Protein AF-A0A3D2Z3C2-F1 (afdb_monomer)

Solvent-accessible surface area (backbone atoms only — not comparable to full-atom values): 22675 Å² total; per-residue (Å²): 108,72,66,63,40,44,77,72,67,53,41,70,46,77,41,85,35,52,46,62,21,50,62,51,55,35,64,88,50,78,44,42,78,86,56,81,74,51,38,55,74,51,64,68,45,33,51,34,51,53,48,50,56,51,50,48,28,41,14,58,76,40,73,22,12,34,39,36,40,20,37,31,51,76,40,51,58,82,73,38,50,75,37,82,70,61,84,39,35,17,39,52,68,34,52,56,49,36,54,60,43,54,68,71,54,79,31,25,86,47,88,52,32,76,66,9,37,44,74,43,69,43,44,30,63,47,101,79,46,43,66,49,58,75,46,88,87,55,80,46,75,64,86,59,43,48,60,70,14,50,68,58,32,79,88,64,77,70,74,71,49,64,68,56,73,59,64,47,78,91,69,87,81,82,76,97,63,71,51,30,33,31,30,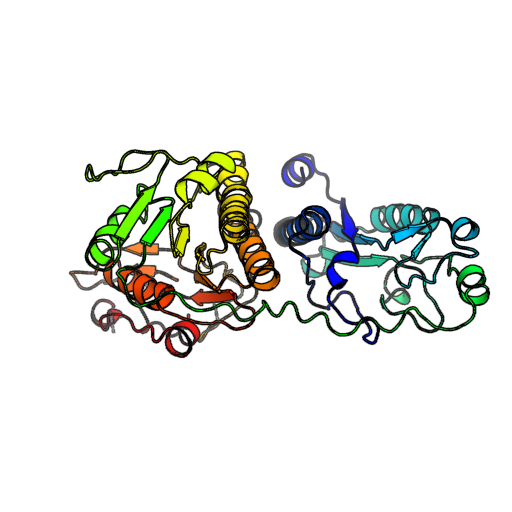37,23,35,43,43,98,56,21,72,61,36,45,80,68,38,62,89,70,30,48,65,47,36,22,16,82,51,75,30,88,85,71,53,84,54,46,83,36,51,46,68,39,50,68,47,40,36,60,68,48,58,92,39,53,31,37,38,47,59,59,76,41,69,91,44,67,69,58,12,44,42,38,25,29,45,14,42,47,28,52,51,49,32,27,59,76,70,66,33,44,33,39,42,38,62,34,62,62,34,82,52,76,90,52,70,87,54,58,64,43,63,81,73,80,84,48,46,44,72,49,52,42,40,36,22,39,52,48,20,51,52,50,48,43,30,39,8,28,62,64,42,22,31,27,48,28,41,22,34,68,42,79,42,76,75,81,89,61,76,46,67,100,66,78,84,68,76,39,29,22,30,39,71,38,51,27,50,45,50,53,36,58,69,66,57,86,76,48,69,68,16,36,48,80,27,49,40,55,36,61,62,79,72,55,32,65,34,44,61,66,28,33,74,73,54,65,48,67,52,86,56,85,52,41,82,36,57,57,80,86,126

Radius of gyration: 24.1 Å; Cα contacts (8 Å, |Δi|>4): 802; chains: 1; bounding box: 60×42×78 Å

Sequence (414 aa):
MLKAAIDSGVRRFIYGSTLDLFRPYPDDVYISEIWRPLPTADIEPMARYLGELTCREFARDFLVSITALRLGTLALEEEAVGQPADLMWLDRRDAVRAFCQALSRDAADSPNWARRWRLVHLCASPPNPRYISDRRARAIDTEHNFAAAWAAADGVPAAVRPWQHLVPAPVPTKSKGNRRVLFLGASGLIGPFLTPGLEGQYDLTMADVKPHPNGLPVEQVDVTDYECVLKAAQGHDAIMNYTVVRGDADLSFHVNVRGAWNVMRAAAALGIRKVLHSGPECVRGHYDHAFDIDNPPDAPGSGYYGTTKMLSREICRIYARTYGIVTPCFLFNGLEAAPTQAQTQTDFKPFTIVWEDLQHACRLALEIEALADNYEEFNLHSHVGQGKFSIERAQRILGYEPTQDWSRFYRRPT

pLDDT: mean 88.84, std 12.33, range [42.56, 98.88]

Mean predicted aligned error: 6.51 Å

Nearest PDB structures (foldseek):
  6mfh-assembly1_A  TM=8.079E-01  e=4.999E-14  Chromohalobacter israelensis
  7yst-assembly1_B  TM=6.969E-01  e=8.062E-12  Mycobacterium tuberculosis
  7ys8-assembly1_B  TM=7.442E-01  e=9.379E-11  Mycobacterium tuberculosis H37Rv
  3a4v-assembly1_A  TM=6.722E-01  e=2.915E-11  Thermoplasma volcanium
  2fmu-assembly1_A  TM=7.191E-01  e=7.077E-09  Mus musculus

Secondary structure (DSSP, 8-state):
-HHHHHHTT--EEEEEEEGGGGTTS-TTS-B-TTSPP---SSHHHHHHHHHHHHHHHHHHHSS-EEEEEEE-EEE-TTTSTTSPP-TTEEEHHHHHHHHHHHHH---TT-SSHHHHEEEEEE----SS-SB---GGGTT-------HHHHHHS-S--S--PPP----PPP-PPPPSSPPEEEEETTTSSSHHHHGGGTTTTSEEEEEESS--TT----EE--TT-HHHHHHHHTT-SEEEE-----S-HHHHIIIIIIIHHHHHHHHHHHT--BEEEEE-----GGGTT--SBSSPPP---SSHHHHHHHHHHHHHHHHHHHHT-BEEEEE-SEEEPPP-S-B-S-PPPTTEEEHHHHHHHHHHHHH----GGGEEEEE--S--TT-SB--HHHHHHH----SS-GGGGB----

Foldseek 3Di:
DLVVCVVVVAAAEEQEAAPLQCVLPWLPAAAEPPDDGQHALDCRNLVRVLVLVLVLQCLVPALHAYEYEHAFDEDALVRLAPPQDDLRYAYPVLVVQQVVQSRPDHPSPPPPSVSRYYYAYGHADDPDRSYDYPCVVRSRDGDDHSPNSQVNNPDDRPPTGHNPQLPAPDDDDDDDDQFEEEEECLQHPQNVLQCVLRVVRHNYAAEYCDQRPVRDDYHNADLLDLVRLLVSCPPGQEYEDPWADQPDQPVRLSTLQSSLLSNLVSCLVRVRQEYEAEAAQQDDCVLVVAFAAEDDPHNQHSHRRSSSNVNSLSSVLNSCLNRVRQYEYEYADAEAAQDPAADEPDDDDQRYAYSNLVSVLVVLRVPQDADVSSYDYARDHQAPVVRHYDRVVCCVRSVRHRPDHSCVSYDYDD

Structure (mmCIF, N/CA/C/O backbone):
data_AF-A0A3D2Z3C2-F1
#
_entry.id   AF-A0A3D2Z3C2-F1
#
loop_
_atom_site.group_PDB
_atom_site.id
_atom_site.type_symbol
_atom_site.label_atom_id
_atom_site.label_alt_id
_atom_site.label_comp_id
_atom_site.label_asym_id
_atom_site.label_entity_id
_atom_site.label_seq_id
_atom_site.pdbx_PDB_ins_code
_atom_site.Cartn_x
_atom_site.Cartn_y
_atom_site.Cartn_z
_atom_site.occupancy
_atom_site.B_iso_or_equiv
_atom_site.auth_seq_id
_atom_site.auth_comp_id
_atom_site.auth_asym_id
_atom_site.auth_atom_id
_atom_site.pdbx_PDB_model_num
ATOM 1 N N . MET A 1 1 ? 14.020 -14.100 0.637 1.00 88.31 1 MET A N 1
ATOM 2 C CA . MET A 1 1 ? 15.177 -14.105 -0.293 1.00 88.31 1 MET A CA 1
ATOM 3 C C . MET A 1 1 ? 16.246 -13.078 0.085 1.00 88.31 1 MET A C 1
ATOM 5 O O . MET A 1 1 ? 17.295 -13.513 0.533 1.00 88.31 1 MET A O 1
ATOM 9 N N . LEU A 1 2 ? 16.010 -11.758 -0.049 1.00 93.06 2 LEU A N 1
ATOM 10 C CA . LEU A 1 2 ? 17.034 -10.723 0.221 1.00 93.06 2 LEU A CA 1
ATOM 11 C C . LEU A 1 2 ? 17.698 -10.882 1.593 1.00 93.06 2 LEU A C 1
ATOM 13 O O . LEU A 1 2 ? 18.916 -10.956 1.665 1.00 93.06 2 LEU A O 1
ATOM 17 N N . LYS A 1 3 ? 16.902 -11.023 2.660 1.00 92.50 3 LYS A N 1
ATOM 18 C CA . LYS A 1 3 ? 17.423 -11.224 4.019 1.00 92.50 3 LYS A CA 1
ATOM 19 C C . LYS A 1 3 ? 18.383 -12.415 4.118 1.00 92.50 3 LYS A C 1
ATOM 21 O O . LYS A 1 3 ? 19.514 -12.236 4.541 1.00 92.50 3 LYS A O 1
ATOM 26 N N . ALA A 1 4 ? 17.965 -13.590 3.646 1.00 94.50 4 ALA A N 1
ATOM 27 C CA . ALA A 1 4 ? 18.794 -14.797 3.663 1.00 94.50 4 ALA A CA 1
ATOM 28 C C . ALA A 1 4 ? 20.101 -14.631 2.867 1.00 94.50 4 ALA A C 1
ATOM 30 O O . ALA A 1 4 ? 21.159 -15.080 3.301 1.00 94.50 4 ALA A O 1
ATOM 31 N N . ALA A 1 5 ? 20.043 -13.958 1.716 1.00 94.88 5 ALA A N 1
ATOM 32 C CA . ALA A 1 5 ? 21.223 -13.689 0.907 1.00 94.88 5 ALA A CA 1
ATOM 33 C C . ALA A 1 5 ? 22.199 -12.738 1.623 1.00 94.88 5 ALA A C 1
ATOM 35 O O . ALA A 1 5 ? 23.397 -13.000 1.642 1.00 94.88 5 ALA A O 1
ATOM 36 N N . ILE A 1 6 ? 21.688 -11.686 2.266 1.00 95.50 6 ILE A N 1
ATOM 37 C CA . ILE A 1 6 ? 22.488 -10.745 3.064 1.00 95.50 6 ILE A CA 1
ATOM 38 C C . ILE A 1 6 ? 23.138 -11.445 4.253 1.00 95.50 6 ILE A C 1
ATOM 40 O O . ILE A 1 6 ? 24.328 -11.260 4.489 1.00 95.50 6 ILE A O 1
ATOM 44 N N . ASP A 1 7 ? 22.387 -12.294 4.953 1.00 95.50 7 ASP A N 1
ATOM 45 C CA . ASP A 1 7 ? 22.902 -13.087 6.075 1.00 95.50 7 ASP A CA 1
ATOM 46 C C . ASP A 1 7 ? 23.994 -14.067 5.628 1.00 95.50 7 ASP A C 1
ATOM 48 O O . ASP A 1 7 ? 24.905 -14.380 6.389 1.00 95.50 7 ASP A O 1
ATOM 52 N N . SER A 1 8 ? 23.945 -14.493 4.364 1.00 97.38 8 SER A N 1
ATOM 53 C CA . SER A 1 8 ? 24.977 -15.314 3.721 1.00 97.38 8 SER A CA 1
ATOM 54 C C . SER A 1 8 ? 26.139 -14.491 3.138 1.00 97.38 8 SER A C 1
ATOM 56 O O . SER A 1 8 ? 27.003 -15.044 2.462 1.00 97.38 8 SER A O 1
ATOM 58 N N . GLY A 1 9 ? 26.163 -13.170 3.344 1.00 96.12 9 GLY A N 1
ATOM 59 C CA . GLY A 1 9 ? 27.217 -12.276 2.856 1.00 96.12 9 GLY A CA 1
ATOM 60 C C . GLY A 1 9 ? 27.067 -11.817 1.401 1.00 96.12 9 GLY A C 1
ATOM 61 O O . GLY A 1 9 ? 27.985 -11.202 0.857 1.00 96.12 9 GLY A O 1
ATOM 62 N N . VAL A 1 10 ? 25.931 -12.070 0.743 1.00 96.19 10 VAL A N 1
ATOM 63 C CA . VAL A 1 10 ? 25.665 -11.547 -0.605 1.00 96.19 10 VAL A CA 1
ATOM 64 C C . VAL A 1 10 ? 25.397 -10.047 -0.525 1.00 96.19 10 VAL A C 1
ATOM 66 O O . VAL A 1 10 ? 24.473 -9.593 0.149 1.00 96.19 10 VAL A O 1
ATOM 69 N N . ARG A 1 11 ? 26.196 -9.268 -1.259 1.00 94.62 11 ARG A N 1
ATOM 70 C CA . ARG A 1 11 ? 26.140 -7.797 -1.237 1.00 94.62 11 ARG A CA 1
ATOM 71 C C . ARG A 1 11 ? 25.594 -7.159 -2.507 1.00 94.62 11 ARG A C 1
ATOM 73 O O . ARG A 1 11 ? 25.357 -5.957 -2.516 1.00 94.62 11 ARG A O 1
ATOM 80 N N . ARG A 1 12 ? 25.420 -7.925 -3.585 1.00 94.94 12 ARG A N 1
ATOM 81 C CA . ARG A 1 12 ? 25.036 -7.412 -4.907 1.00 94.94 12 ARG A CA 1
ATOM 82 C C . ARG A 1 12 ? 23.788 -8.123 -5.398 1.00 94.94 12 ARG A C 1
ATOM 84 O O . ARG A 1 12 ? 23.764 -9.347 -5.478 1.00 94.94 12 ARG A O 1
ATOM 91 N N . PHE A 1 13 ? 22.770 -7.341 -5.732 1.00 96.19 13 PHE A N 1
ATOM 92 C CA . PHE A 1 13 ? 21.463 -7.833 -6.137 1.00 96.19 13 PHE A CA 1
ATOM 93 C C . PHE A 1 13 ? 21.009 -7.166 -7.426 1.00 96.19 13 PHE A C 1
ATOM 95 O O . PHE A 1 13 ? 21.174 -5.959 -7.622 1.00 96.19 13 PHE A O 1
ATOM 102 N N . ILE A 1 14 ? 20.361 -7.960 -8.271 1.00 96.00 14 ILE A N 1
ATOM 103 C CA . ILE A 1 14 ? 19.612 -7.465 -9.418 1.00 96.00 14 ILE A CA 1
ATOM 104 C C . ILE A 1 14 ? 18.160 -7.861 -9.218 1.00 96.00 14 ILE A C 1
ATOM 106 O O . ILE A 1 14 ? 17.862 -9.010 -8.895 1.00 96.00 14 ILE A O 1
ATOM 110 N N . TYR A 1 15 ? 17.267 -6.899 -9.404 1.00 97.31 15 TYR A N 1
ATOM 111 C CA . TYR A 1 15 ? 15.833 -7.113 -9.335 1.00 97.31 15 TYR A CA 1
ATOM 112 C C . TYR A 1 15 ? 15.218 -6.893 -10.717 1.00 97.31 15 TYR A C 1
ATOM 114 O O . TYR A 1 15 ? 15.338 -5.814 -11.292 1.00 97.31 15 TYR A O 1
ATOM 122 N N . GLY A 1 16 ? 14.571 -7.921 -11.263 1.00 96.38 16 GLY A N 1
ATOM 123 C CA . GLY A 1 16 ? 13.825 -7.796 -12.512 1.00 96.38 16 GLY A CA 1
ATOM 124 C C . GLY A 1 16 ? 12.474 -7.133 -12.260 1.00 96.38 16 GLY A C 1
ATOM 125 O O . GLY A 1 16 ? 11.664 -7.656 -11.497 1.00 96.38 16 GLY A O 1
ATOM 126 N N . SER A 1 17 ? 12.218 -6.021 -12.933 1.00 96.75 17 SER A N 1
ATOM 127 C CA . SER A 1 17 ? 10.965 -5.268 -12.918 1.00 96.75 17 SER A CA 1
ATOM 128 C C . SER A 1 17 ? 10.466 -5.036 -14.353 1.00 96.75 17 SER A C 1
ATOM 130 O O . SER A 1 17 ? 11.026 -5.586 -15.300 1.00 96.75 17 SER A O 1
ATOM 132 N N . THR A 1 18 ? 9.419 -4.233 -14.532 1.00 96.00 18 THR A N 1
ATOM 133 C CA . THR A 1 18 ? 8.770 -3.984 -15.831 1.00 96.00 18 THR A CA 1
ATOM 134 C C . THR A 1 18 ? 8.531 -2.491 -16.079 1.00 96.00 18 THR A C 1
ATOM 136 O O . THR A 1 18 ? 8.387 -1.707 -15.137 1.00 96.00 18 THR A O 1
ATOM 139 N N . LEU A 1 19 ? 8.497 -2.084 -17.350 1.00 93.94 19 LEU A N 1
ATOM 140 C CA . LEU A 1 19 ? 8.037 -0.763 -17.788 1.00 93.94 19 LEU A CA 1
ATOM 141 C C . LEU A 1 19 ? 6.508 -0.662 -17.888 1.00 93.94 19 LEU A C 1
ATOM 143 O O . LEU A 1 19 ? 5.989 0.454 -17.926 1.00 93.94 19 LEU A O 1
ATOM 147 N N . ASP A 1 20 ? 5.776 -1.778 -17.777 1.00 93.06 20 ASP A N 1
ATOM 148 C CA . ASP A 1 20 ? 4.303 -1.787 -17.681 1.00 93.06 20 ASP A CA 1
ATOM 149 C C . ASP A 1 20 ? 3.770 -0.965 -16.504 1.00 93.06 20 ASP A C 1
ATOM 151 O O . ASP A 1 20 ? 2.631 -0.502 -16.518 1.00 93.06 20 ASP A O 1
ATOM 155 N N . LEU A 1 21 ? 4.616 -0.705 -15.504 1.00 94.50 21 LEU A N 1
ATOM 156 C CA . LEU A 1 21 ? 4.338 0.222 -14.409 1.00 94.50 21 LEU A CA 1
ATOM 157 C C . LEU A 1 21 ? 3.934 1.628 -14.877 1.00 94.50 21 LEU A C 1
ATOM 159 O O . LEU A 1 21 ? 3.362 2.390 -14.102 1.00 94.50 21 LEU A O 1
ATOM 163 N N . PHE A 1 22 ? 4.263 1.987 -16.115 1.00 92.62 22 PHE A N 1
ATOM 164 C CA . PHE A 1 22 ? 3.988 3.287 -16.715 1.00 92.62 22 PHE A CA 1
ATOM 165 C C . PHE A 1 22 ? 2.902 3.238 -17.789 1.00 92.62 22 PHE A C 1
ATOM 167 O O . PHE A 1 22 ? 2.609 4.260 -18.405 1.00 92.62 22 PHE A O 1
ATOM 174 N N . ARG A 1 23 ? 2.284 2.074 -18.009 1.00 87.50 23 ARG A N 1
ATOM 175 C CA . ARG A 1 23 ? 1.256 1.881 -19.035 1.00 87.50 23 ARG A CA 1
ATOM 176 C C . ARG A 1 23 ? 0.077 2.865 -18.943 1.00 87.50 23 ARG A C 1
ATOM 178 O O . ARG A 1 23 ? -0.398 3.247 -20.008 1.00 87.50 23 ARG A O 1
ATOM 185 N N . PRO A 1 24 ? -0.381 3.316 -17.753 1.00 87.50 24 PRO A N 1
ATOM 186 C CA . PRO A 1 24 ? -1.475 4.293 -17.677 1.00 87.50 24 PRO A CA 1
ATOM 187 C C . PRO A 1 24 ? -1.119 5.712 -18.135 1.00 87.50 24 PRO A C 1
ATOM 189 O O . PRO A 1 24 ? -2.023 6.497 -18.422 1.00 87.50 24 PRO A O 1
ATOM 192 N N . TYR A 1 25 ? 0.170 6.065 -18.189 1.00 88.25 25 TYR A N 1
ATOM 193 C CA . TYR A 1 25 ? 0.586 7.346 -18.755 1.00 88.25 25 TYR A CA 1
ATOM 194 C C . TYR A 1 25 ? 0.317 7.362 -20.265 1.00 88.25 25 TYR A C 1
ATOM 196 O O . TYR A 1 25 ? 0.453 6.318 -20.914 1.00 88.25 25 TYR A O 1
ATOM 204 N N . PRO A 1 26 ? -0.003 8.526 -20.847 1.00 84.25 26 PRO A N 1
ATOM 205 C CA . PRO A 1 26 ? -0.191 8.649 -22.288 1.00 84.25 26 PRO A CA 1
ATOM 206 C C . PRO A 1 26 ? 1.123 8.402 -23.043 1.00 84.25 26 PRO A C 1
ATOM 208 O O . PRO A 1 26 ? 2.216 8.467 -22.467 1.00 84.25 26 PRO A O 1
ATOM 211 N N . ASP A 1 27 ? 1.036 8.126 -24.342 1.00 79.56 27 ASP A N 1
ATOM 212 C CA . ASP A 1 27 ? 2.225 7.886 -25.173 1.00 79.56 27 ASP A CA 1
ATOM 213 C C . ASP A 1 27 ? 2.995 9.170 -25.549 1.00 79.56 27 ASP A C 1
ATOM 215 O O . ASP A 1 27 ? 4.130 9.078 -26.010 1.00 79.56 27 ASP A O 1
ATOM 219 N N . ASP A 1 28 ? 2.423 10.357 -25.319 1.00 80.69 28 ASP A N 1
ATOM 220 C CA . ASP A 1 28 ? 2.984 11.668 -25.691 1.00 80.69 28 ASP A CA 1
ATOM 221 C C . ASP A 1 28 ? 3.862 12.324 -24.609 1.00 80.69 28 ASP A C 1
ATOM 223 O O . ASP A 1 28 ? 4.278 13.476 -24.751 1.00 80.69 28 ASP A O 1
ATOM 227 N N . VAL A 1 29 ? 4.183 11.595 -23.536 1.00 86.44 29 VAL A N 1
ATOM 228 C CA . VAL A 1 29 ? 5.074 12.068 -22.470 1.00 86.44 29 VAL A CA 1
ATOM 229 C C . VAL A 1 29 ? 6.376 11.285 -22.432 1.00 86.44 29 VAL A C 1
ATOM 231 O O . VAL A 1 29 ? 6.404 10.061 -22.566 1.00 86.44 29 VAL A O 1
ATOM 234 N N . TYR A 1 30 ? 7.463 12.002 -22.165 1.00 89.56 30 TYR A N 1
ATOM 235 C CA . TYR A 1 30 ? 8.760 11.403 -21.890 1.00 89.56 30 TYR A CA 1
ATOM 236 C C . TYR A 1 30 ? 8.837 10.921 -20.443 1.00 89.56 30 TYR A C 1
ATOM 238 O O . TYR A 1 30 ? 8.659 11.706 -19.511 1.00 89.56 30 TYR A O 1
ATOM 246 N N . ILE A 1 31 ? 9.157 9.645 -20.250 1.00 90.75 31 ILE A N 1
ATOM 247 C CA . ILE A 1 31 ? 9.186 8.993 -18.940 1.00 90.75 31 ILE A CA 1
ATOM 248 C C . ILE A 1 31 ? 10.626 8.645 -18.583 1.00 90.75 31 ILE A C 1
ATOM 250 O O . ILE A 1 31 ? 11.302 7.938 -19.322 1.00 90.75 31 ILE A O 1
ATOM 254 N N . SER A 1 32 ? 11.092 9.119 -17.431 1.00 90.81 32 SER A N 1
ATOM 255 C CA . SER A 1 32 ? 12.408 8.781 -16.875 1.00 90.81 32 SER A CA 1
ATOM 256 C C . SER A 1 32 ? 12.288 8.026 -15.553 1.00 90.81 32 SER A C 1
ATOM 258 O O . SER A 1 32 ? 11.195 7.850 -15.014 1.00 90.81 32 SER A O 1
ATOM 260 N N . GLU A 1 33 ? 13.403 7.566 -14.979 1.00 89.94 33 GLU A N 1
ATOM 261 C CA . GLU A 1 33 ? 13.357 6.742 -13.762 1.00 89.94 33 GLU A CA 1
ATOM 262 C C . GLU A 1 33 ? 12.844 7.461 -12.512 1.00 89.94 33 GLU A C 1
ATOM 264 O O . GLU A 1 33 ? 12.462 6.792 -11.551 1.00 89.94 33 GLU A O 1
ATOM 269 N N . ILE A 1 34 ? 12.817 8.796 -12.527 1.00 88.44 34 ILE A N 1
ATOM 270 C CA . ILE A 1 34 ? 12.287 9.611 -11.427 1.00 88.44 34 ILE A CA 1
ATOM 271 C C . ILE A 1 34 ? 10.761 9.762 -11.477 1.00 88.44 34 ILE A C 1
ATOM 273 O O . ILE A 1 34 ? 10.172 10.251 -10.514 1.00 88.44 34 ILE A O 1
ATOM 277 N N . TRP A 1 35 ? 10.111 9.346 -12.570 1.00 92.25 35 TRP A N 1
ATOM 278 C CA . TRP A 1 35 ? 8.654 9.373 -12.669 1.00 92.25 35 TRP A CA 1
ATOM 279 C C . TRP A 1 35 ? 8.020 8.386 -11.692 1.00 92.25 35 TRP A C 1
ATOM 281 O O . TRP A 1 35 ? 8.516 7.274 -11.477 1.00 92.25 35 TRP A O 1
ATOM 291 N N . ARG A 1 36 ? 6.881 8.792 -11.126 1.00 91.75 36 ARG A N 1
ATOM 292 C CA . ARG A 1 36 ? 6.083 7.958 -10.229 1.00 91.75 36 ARG A CA 1
ATOM 293 C C . ARG A 1 36 ? 5.517 6.758 -11.004 1.00 91.75 36 ARG A C 1
ATOM 295 O O . ARG A 1 36 ? 4.826 6.962 -11.991 1.00 91.75 36 ARG A O 1
ATOM 302 N N . PRO A 1 37 ? 5.759 5.511 -10.577 1.00 94.25 37 PRO A N 1
ATOM 303 C CA . PRO A 1 37 ? 5.079 4.353 -11.154 1.00 94.25 37 PRO A CA 1
ATOM 304 C C . PRO A 1 37 ? 3.567 4.381 -10.879 1.00 94.25 37 PRO A C 1
ATOM 306 O O . PRO A 1 37 ? 3.144 4.768 -9.789 1.00 94.25 37 PRO A O 1
ATOM 309 N N . LEU A 1 38 ? 2.761 3.914 -11.834 1.00 92.88 38 LEU A N 1
ATOM 310 C CA . LEU A 1 38 ? 1.307 3.754 -11.723 1.00 92.88 38 LEU A CA 1
ATOM 311 C C . LEU A 1 38 ? 0.889 2.313 -12.098 1.00 92.88 38 LEU A C 1
ATOM 313 O O . LEU A 1 38 ? 0.161 2.126 -13.067 1.00 92.88 38 LEU A O 1
ATOM 317 N N . PRO A 1 39 ? 1.313 1.271 -11.356 1.00 93.31 39 PRO A N 1
ATOM 318 C CA . PRO A 1 39 ? 0.905 -0.109 -11.651 1.00 93.31 39 PRO A CA 1
ATOM 319 C C . PRO A 1 39 ? -0.614 -0.281 -11.584 1.00 93.31 39 PRO A C 1
ATOM 321 O O . PRO A 1 39 ? -1.254 0.297 -10.705 1.00 93.31 39 PRO A O 1
ATOM 324 N N . THR A 1 40 ? -1.184 -1.091 -12.474 1.00 89.94 40 THR A N 1
ATOM 325 C CA . THR A 1 40 ? -2.596 -1.503 -12.424 1.00 89.94 40 THR A CA 1
ATOM 326 C C . THR A 1 40 ? -2.831 -2.527 -11.307 1.00 89.94 40 THR A C 1
ATOM 328 O O . THR A 1 40 ? -1.891 -2.990 -10.660 1.00 89.94 40 THR A O 1
ATOM 331 N N . ALA A 1 41 ? -4.094 -2.900 -11.076 1.00 92.69 41 ALA A N 1
ATOM 332 C CA . ALA A 1 41 ? -4.451 -3.982 -10.156 1.00 92.69 41 ALA A CA 1
ATOM 333 C C . ALA A 1 41 ? -4.088 -5.393 -10.673 1.00 92.69 41 ALA A C 1
ATOM 335 O O . ALA A 1 41 ? -4.336 -6.377 -9.966 1.00 92.69 41 ALA A O 1
ATOM 336 N N . ASP A 1 42 ? -3.500 -5.492 -11.872 1.00 92.88 42 ASP A N 1
ATOM 337 C CA . ASP A 1 42 ? -2.973 -6.738 -12.418 1.00 92.88 42 ASP A CA 1
ATOM 338 C C . ASP A 1 42 ? -1.797 -7.220 -11.572 1.00 92.88 42 ASP A C 1
ATOM 340 O O . ASP A 1 42 ? -0.889 -6.459 -11.220 1.00 92.88 42 ASP A O 1
ATOM 344 N N . ILE A 1 43 ? -1.805 -8.512 -11.246 1.00 92.94 43 ILE A N 1
ATOM 345 C CA . ILE A 1 43 ? -0.857 -9.073 -10.282 1.00 92.94 43 ILE A CA 1
ATOM 346 C C . ILE A 1 43 ? 0.595 -8.938 -10.739 1.00 92.94 43 ILE A C 1
ATOM 348 O O . ILE A 1 43 ? 1.470 -8.715 -9.909 1.00 92.94 43 ILE A O 1
ATOM 352 N N . GLU A 1 44 ? 0.857 -9.034 -12.042 1.00 93.44 44 GLU A N 1
ATOM 353 C CA . GLU A 1 44 ? 2.210 -8.991 -12.586 1.00 93.44 44 GLU A CA 1
ATOM 354 C C . GLU A 1 44 ? 2.891 -7.624 -12.374 1.00 93.44 44 GLU A C 1
ATOM 356 O O . GLU A 1 44 ? 3.865 -7.579 -11.615 1.00 93.44 44 GLU A O 1
ATOM 361 N N . PRO A 1 45 ? 2.405 -6.496 -12.934 1.00 94.56 45 PRO A N 1
ATOM 362 C CA . PRO A 1 45 ? 3.022 -5.191 -12.697 1.00 94.56 45 PRO A CA 1
ATOM 363 C C . PRO A 1 45 ? 2.956 -4.780 -11.220 1.00 94.56 45 PRO A C 1
ATOM 365 O O . PRO A 1 45 ? 3.931 -4.240 -10.692 1.00 94.56 45 PRO A O 1
ATOM 368 N N . MET A 1 46 ? 1.860 -5.085 -10.515 1.00 96.50 46 MET A N 1
ATOM 369 C CA . MET A 1 46 ? 1.738 -4.775 -9.090 1.00 96.50 46 MET A CA 1
ATOM 370 C C . MET A 1 46 ? 2.815 -5.485 -8.260 1.00 96.50 46 MET A C 1
ATOM 372 O O . MET A 1 46 ? 3.523 -4.831 -7.495 1.00 96.50 46 MET A O 1
ATOM 376 N N . ALA A 1 47 ? 3.000 -6.799 -8.426 1.00 96.94 47 ALA A N 1
ATOM 377 C CA . ALA A 1 47 ? 4.010 -7.548 -7.680 1.00 96.94 47 ALA A CA 1
ATOM 378 C C . ALA A 1 47 ? 5.429 -7.041 -7.975 1.00 96.94 47 ALA A C 1
ATOM 380 O O . ALA A 1 47 ? 6.244 -6.926 -7.054 1.00 96.94 47 ALA A O 1
ATOM 381 N N . ARG A 1 48 ? 5.717 -6.667 -9.234 1.00 97.50 48 ARG A N 1
ATOM 382 C CA . ARG A 1 48 ? 7.011 -6.068 -9.593 1.00 97.50 48 ARG A CA 1
ATOM 383 C C . ARG A 1 48 ? 7.248 -4.764 -8.841 1.00 97.50 48 ARG A C 1
ATOM 385 O O . ARG A 1 48 ? 8.316 -4.617 -8.246 1.00 97.50 48 ARG A O 1
ATOM 392 N N . TYR A 1 49 ? 6.253 -3.880 -8.793 1.00 97.88 49 TYR A N 1
ATOM 393 C CA . TYR A 1 49 ? 6.337 -2.617 -8.061 1.00 97.88 49 TYR A CA 1
ATOM 394 C C . TYR A 1 49 ? 6.527 -2.809 -6.553 1.00 97.88 49 TYR A C 1
ATOM 396 O O . TYR A 1 49 ? 7.434 -2.224 -5.963 1.00 97.88 49 TYR A O 1
ATOM 404 N N . LEU A 1 50 ? 5.730 -3.680 -5.930 1.00 97.31 50 LEU A N 1
ATOM 405 C CA . LEU A 1 50 ? 5.845 -3.992 -4.502 1.00 97.31 50 LEU A CA 1
ATOM 406 C C . LEU A 1 50 ? 7.243 -4.534 -4.146 1.00 97.31 50 LEU A C 1
ATOM 408 O O . LEU A 1 50 ? 7.819 -4.186 -3.108 1.00 97.31 50 LEU A O 1
ATOM 412 N N . GLY A 1 51 ? 7.838 -5.338 -5.030 1.00 97.19 51 GLY A N 1
ATOM 413 C CA . GLY A 1 51 ? 9.213 -5.796 -4.855 1.00 97.19 51 GLY A CA 1
ATOM 414 C C . GLY A 1 51 ? 10.264 -4.697 -5.053 1.00 97.19 51 GLY A C 1
ATOM 415 O O . GLY A 1 51 ? 11.261 -4.714 -4.333 1.00 97.19 51 GLY A O 1
ATOM 416 N N . GLU A 1 52 ? 10.047 -3.696 -5.921 1.00 97.31 52 GLU A N 1
ATOM 417 C CA . GLU A 1 52 ? 10.935 -2.520 -5.998 1.00 97.31 52 GLU A CA 1
ATOM 418 C C . GLU A 1 52 ? 10.957 -1.745 -4.679 1.00 97.31 52 GLU A C 1
ATOM 420 O O . GLU A 1 52 ? 12.030 -1.383 -4.197 1.00 97.31 52 GLU A O 1
ATOM 425 N N . LEU A 1 53 ? 9.785 -1.525 -4.075 1.00 95.81 53 LEU A N 1
ATOM 426 C CA . LEU A 1 53 ? 9.667 -0.841 -2.786 1.00 95.81 53 LEU A CA 1
ATOM 427 C C . LEU A 1 53 ? 10.387 -1.616 -1.681 1.00 95.81 53 LEU A C 1
ATOM 429 O O . LEU A 1 53 ? 11.152 -1.033 -0.916 1.00 95.81 53 LEU A O 1
ATOM 433 N N . THR A 1 54 ? 10.219 -2.939 -1.659 1.00 95.81 54 THR A N 1
ATOM 434 C CA . THR A 1 54 ? 10.933 -3.818 -0.724 1.00 95.81 54 THR A CA 1
ATOM 435 C C . THR A 1 54 ? 12.447 -3.723 -0.930 1.00 95.81 54 THR A C 1
ATOM 437 O O . THR A 1 54 ? 13.192 -3.488 0.019 1.00 95.81 54 THR A O 1
ATOM 440 N N . CYS A 1 55 ? 12.923 -3.842 -2.173 1.00 96.56 55 CYS A N 1
ATOM 441 C CA . CYS A 1 55 ? 14.346 -3.732 -2.490 1.00 96.56 55 CYS A CA 1
ATOM 442 C C . CYS A 1 55 ? 14.926 -2.374 -2.071 1.00 96.56 55 CYS A C 1
ATOM 444 O O . CYS A 1 55 ? 16.025 -2.318 -1.521 1.00 96.56 55 CYS A O 1
ATOM 446 N N . ARG A 1 56 ? 14.186 -1.282 -2.282 1.00 95.00 56 ARG A N 1
ATOM 447 C CA . ARG A 1 56 ? 14.603 0.063 -1.877 1.00 95.00 56 ARG A CA 1
ATOM 448 C C . ARG A 1 56 ? 14.848 0.155 -0.370 1.00 95.00 56 ARG A C 1
ATOM 450 O O . ARG A 1 56 ? 15.855 0.734 0.030 1.00 95.00 56 ARG A O 1
ATOM 457 N N . GLU A 1 57 ? 13.983 -0.434 0.457 1.00 94.25 57 GLU A N 1
ATOM 458 C CA . GLU A 1 57 ? 14.182 -0.445 1.915 1.00 94.25 57 GLU A CA 1
ATOM 459 C C . GLU A 1 57 ? 15.390 -1.294 2.331 1.00 94.25 57 GLU A C 1
ATOM 461 O O . GLU A 1 57 ? 16.161 -0.881 3.195 1.00 94.25 57 GLU A O 1
ATOM 466 N N . PHE A 1 58 ? 15.633 -2.429 1.671 1.00 95.50 58 PHE A N 1
ATOM 467 C CA . PHE A 1 58 ? 16.837 -3.230 1.921 1.00 95.50 58 PHE A CA 1
ATOM 468 C C . PHE A 1 58 ? 18.124 -2.489 1.536 1.00 95.50 58 PHE A C 1
ATOM 470 O O . PHE A 1 58 ? 19.090 -2.503 2.295 1.00 95.50 58 PHE A O 1
ATOM 477 N N . ALA A 1 59 ? 18.135 -1.796 0.395 1.00 95.06 59 ALA A N 1
ATOM 478 C CA . ALA A 1 59 ? 19.259 -0.950 -0.007 1.00 95.06 59 ALA A CA 1
ATOM 479 C C . ALA A 1 59 ? 19.457 0.255 0.928 1.00 95.06 59 ALA A C 1
ATOM 481 O O . ALA A 1 59 ? 20.558 0.800 0.996 1.00 95.06 59 ALA A O 1
ATOM 482 N N . ARG A 1 60 ? 18.407 0.677 1.644 1.00 92.38 60 ARG A N 1
ATOM 483 C CA . ARG A 1 60 ? 18.472 1.717 2.674 1.00 92.38 60 ARG A CA 1
ATOM 484 C C . ARG A 1 60 ? 19.130 1.202 3.953 1.00 92.38 60 ARG A C 1
ATOM 486 O O . ARG A 1 60 ? 20.081 1.825 4.427 1.00 92.38 60 ARG A O 1
ATOM 493 N N . ASP A 1 61 ? 18.693 0.044 4.439 1.00 92.62 61 ASP A N 1
ATOM 494 C CA . ASP A 1 61 ? 19.092 -0.499 5.746 1.00 92.62 61 ASP A CA 1
ATOM 495 C C . ASP A 1 61 ? 20.404 -1.282 5.737 1.00 92.62 61 ASP A C 1
ATOM 497 O O . ASP A 1 61 ? 21.147 -1.242 6.715 1.00 92.62 61 ASP A O 1
ATOM 501 N N . PHE A 1 62 ? 20.719 -1.969 4.640 1.00 94.38 62 PHE A N 1
ATOM 502 C CA . PHE A 1 62 ? 21.884 -2.847 4.558 1.00 94.38 62 PHE A CA 1
ATOM 503 C C . PHE A 1 62 ? 22.923 -2.317 3.577 1.00 94.38 62 PHE A C 1
ATOM 505 O O . PHE A 1 62 ? 22.586 -1.744 2.540 1.00 94.38 62 PHE A O 1
ATOM 512 N N . LEU A 1 63 ? 24.203 -2.561 3.868 1.00 95.38 63 LEU A N 1
ATOM 513 C CA . LEU A 1 63 ? 25.335 -2.235 2.991 1.00 95.38 63 LEU A CA 1
ATOM 514 C C . LEU A 1 63 ? 25.404 -3.189 1.788 1.00 95.38 63 LEU A C 1
ATOM 516 O O . LEU A 1 63 ? 26.312 -4.016 1.664 1.00 95.38 63 LEU A O 1
ATOM 520 N N . VAL A 1 64 ? 24.400 -3.068 0.920 1.00 95.75 64 VAL A N 1
ATOM 521 C CA . VAL A 1 64 ? 24.177 -3.861 -0.287 1.00 95.75 64 VAL A CA 1
ATOM 522 C C . VAL A 1 64 ? 23.932 -2.944 -1.480 1.00 95.75 64 VAL A C 1
ATOM 524 O O . VAL A 1 64 ? 23.343 -1.875 -1.355 1.00 95.75 64 VAL A O 1
ATOM 527 N N . SER A 1 65 ? 24.370 -3.374 -2.654 1.00 95.75 65 SER A N 1
ATOM 528 C CA . SER A 1 65 ? 24.101 -2.744 -3.941 1.00 95.75 65 SER A CA 1
ATOM 529 C C . SER A 1 65 ? 22.911 -3.445 -4.587 1.00 95.75 65 SER A C 1
ATOM 531 O O . SER A 1 65 ? 22.968 -4.654 -4.816 1.00 95.75 65 SER A O 1
ATOM 533 N N . ILE A 1 66 ? 21.838 -2.711 -4.890 1.00 96.38 66 ILE A N 1
ATOM 534 C CA . ILE A 1 66 ? 20.674 -3.266 -5.592 1.00 96.38 66 ILE A CA 1
ATOM 535 C C . ILE A 1 66 ? 20.404 -2.464 -6.859 1.00 96.38 66 ILE A C 1
ATOM 537 O O . ILE A 1 66 ? 20.294 -1.237 -6.814 1.00 96.38 66 ILE A O 1
ATOM 541 N N . THR A 1 67 ? 20.300 -3.168 -7.985 1.00 95.31 67 THR A N 1
ATOM 542 C CA . THR A 1 67 ? 19.933 -2.598 -9.285 1.00 95.31 67 THR A CA 1
ATOM 543 C C . THR A 1 67 ? 18.610 -3.204 -9.745 1.00 95.31 67 THR A C 1
ATOM 545 O O . THR A 1 67 ? 18.546 -4.391 -10.052 1.00 95.31 67 THR A O 1
ATOM 548 N N . ALA A 1 68 ? 17.551 -2.403 -9.791 1.00 95.56 68 ALA A N 1
ATOM 549 C CA . ALA A 1 68 ? 16.270 -2.788 -10.361 1.00 95.56 68 ALA A CA 1
ATOM 550 C C . ALA A 1 68 ? 16.217 -2.416 -11.851 1.00 95.56 68 ALA A C 1
ATOM 552 O O . ALA A 1 68 ? 16.360 -1.249 -12.224 1.00 95.56 68 ALA A O 1
ATOM 553 N N . LEU A 1 69 ? 16.028 -3.428 -12.695 1.00 95.19 69 LEU A N 1
ATOM 554 C CA . LEU A 1 69 ? 15.948 -3.312 -14.147 1.00 95.19 69 LEU A CA 1
ATOM 555 C C . LEU A 1 69 ? 14.478 -3.376 -14.564 1.00 95.19 69 LEU A C 1
ATOM 557 O O . LEU A 1 69 ? 13.868 -4.438 -14.483 1.00 95.19 69 LEU A O 1
ATOM 561 N N . ARG A 1 70 ? 13.899 -2.250 -14.987 1.00 95.25 70 ARG A N 1
ATOM 562 C CA . ARG A 1 70 ? 12.547 -2.197 -15.556 1.00 95.25 70 ARG A CA 1
ATOM 563 C C . ARG A 1 70 ? 12.633 -2.519 -17.040 1.00 95.25 70 ARG A C 1
ATOM 565 O O . ARG A 1 70 ? 13.094 -1.688 -17.819 1.00 95.25 70 ARG A O 1
ATOM 572 N N . LEU A 1 71 ? 12.242 -3.736 -17.396 1.00 95.19 71 LEU A N 1
ATOM 573 C CA . LEU A 1 71 ? 12.301 -4.250 -18.761 1.00 95.19 71 LEU A CA 1
ATOM 574 C C . LEU A 1 71 ? 11.064 -3.818 -19.551 1.00 95.19 71 LEU A C 1
ATOM 576 O O . LEU A 1 71 ? 9.953 -3.8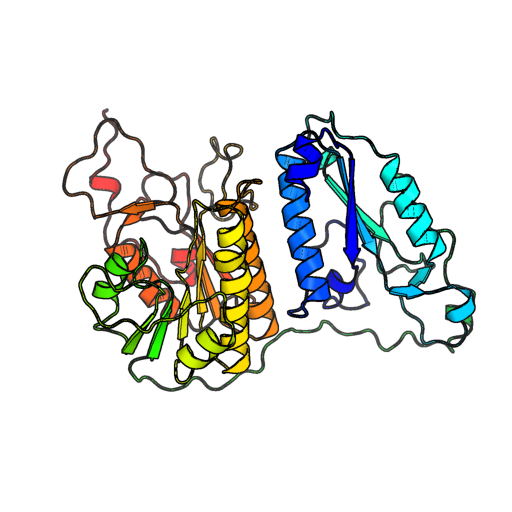51 -19.025 1.00 95.19 71 LEU A O 1
ATOM 580 N N . GLY A 1 72 ? 11.262 -3.436 -20.807 1.00 93.62 72 GLY A N 1
ATOM 581 C CA . GLY A 1 72 ? 10.202 -3.375 -21.804 1.00 93.62 72 GLY A CA 1
ATOM 582 C C . GLY A 1 72 ? 9.744 -4.768 -22.258 1.00 93.62 72 GLY A C 1
ATOM 583 O O . GLY A 1 72 ? 10.219 -5.794 -21.763 1.00 93.62 72 GLY A O 1
ATOM 584 N N . THR A 1 73 ? 8.833 -4.802 -23.227 1.00 92.50 73 THR A N 1
ATOM 585 C CA . THR A 1 73 ? 8.336 -6.025 -23.862 1.00 92.50 73 THR A CA 1
ATOM 586 C C . THR A 1 73 ? 9.468 -6.728 -24.606 1.00 92.50 73 THR A C 1
ATOM 588 O O . THR A 1 73 ? 10.020 -6.201 -25.571 1.00 92.50 73 THR A O 1
ATOM 591 N N . LEU A 1 74 ? 9.816 -7.936 -24.165 1.00 94.31 74 LEU A N 1
ATOM 592 C CA . LEU A 1 74 ? 10.916 -8.701 -24.746 1.00 94.31 74 LEU A CA 1
ATOM 593 C C . LEU A 1 74 ? 10.569 -9.223 -26.147 1.00 94.31 74 LEU A C 1
ATOM 595 O O . LEU A 1 74 ? 9.655 -10.032 -26.302 1.00 94.31 74 LEU A O 1
ATOM 599 N N . ALA A 1 75 ? 11.368 -8.845 -27.140 1.00 93.44 75 ALA A N 1
ATOM 600 C CA . ALA A 1 75 ? 11.264 -9.298 -28.528 1.00 93.44 75 ALA A CA 1
ATOM 601 C C . ALA A 1 75 ? 12.659 -9.604 -29.103 1.00 93.44 75 ALA A C 1
ATOM 603 O O . ALA A 1 75 ? 13.669 -9.292 -28.474 1.00 93.44 75 ALA A O 1
ATOM 604 N N . LEU A 1 76 ? 12.733 -10.239 -30.271 1.00 94.12 76 LEU A N 1
ATOM 605 C CA . LEU A 1 76 ? 13.929 -10.181 -31.116 1.00 94.12 76 LEU A CA 1
ATOM 606 C C . LEU A 1 76 ? 13.687 -9.151 -32.220 1.00 94.12 76 LEU A C 1
ATOM 608 O O . LEU A 1 76 ? 12.591 -9.108 -32.780 1.00 94.12 76 LEU A O 1
ATOM 612 N N . GLU A 1 77 ? 14.687 -8.323 -32.523 1.00 90.94 77 GLU A N 1
ATOM 613 C CA . GLU A 1 77 ? 14.581 -7.283 -33.557 1.00 90.94 77 GLU A CA 1
ATOM 614 C C . GLU A 1 77 ? 14.102 -7.844 -34.907 1.00 90.94 77 GLU A C 1
ATOM 616 O O . GLU A 1 77 ? 13.233 -7.262 -35.557 1.00 90.94 77 GLU A O 1
ATOM 621 N N . GLU A 1 78 ? 14.594 -9.025 -35.279 1.00 91.06 78 GLU A N 1
ATOM 622 C CA . GLU A 1 78 ? 14.195 -9.744 -36.488 1.00 91.06 78 GLU A CA 1
ATOM 623 C C . GLU A 1 78 ? 12.733 -10.235 -36.482 1.00 91.06 78 GLU A C 1
ATOM 625 O O . GLU A 1 78 ? 12.109 -10.300 -37.539 1.00 91.06 78 GLU A O 1
ATOM 630 N N . GLU A 1 79 ? 12.159 -10.544 -35.314 1.00 90.12 79 GLU A N 1
ATOM 631 C CA . GLU A 1 79 ? 10.766 -11.008 -35.166 1.00 90.12 79 GLU A CA 1
ATOM 632 C C . GLU A 1 79 ? 9.759 -9.846 -35.169 1.00 90.12 79 GLU A C 1
ATOM 634 O O . GLU A 1 79 ? 8.567 -10.045 -35.409 1.00 90.12 79 GLU A O 1
ATOM 639 N N . ALA A 1 80 ? 10.228 -8.628 -34.895 1.00 86.75 80 ALA A N 1
ATOM 640 C CA . ALA A 1 80 ? 9.398 -7.431 -34.837 1.00 86.75 80 ALA A CA 1
ATOM 641 C C . ALA A 1 80 ? 9.071 -6.853 -36.226 1.00 86.75 80 ALA A C 1
ATOM 643 O O . ALA A 1 80 ? 8.170 -6.023 -36.357 1.00 86.75 80 ALA A O 1
ATOM 644 N N . VAL A 1 81 ? 9.783 -7.276 -37.275 1.00 85.19 81 VAL A N 1
ATOM 645 C CA . VAL A 1 81 ? 9.544 -6.802 -38.643 1.00 85.19 81 VAL A CA 1
ATOM 646 C C . VAL A 1 81 ? 8.134 -7.195 -39.096 1.00 85.19 81 VAL A C 1
ATOM 648 O O . VAL A 1 81 ? 7.758 -8.364 -39.072 1.00 85.19 81 VAL A O 1
ATOM 651 N N . GLY A 1 82 ? 7.344 -6.202 -39.514 1.00 81.62 82 GLY A N 1
ATOM 652 C CA . GLY A 1 82 ? 5.946 -6.389 -39.920 1.00 81.62 82 GLY A CA 1
ATOM 653 C C . GLY A 1 82 ? 4.937 -6.424 -38.765 1.00 81.62 82 GLY A C 1
ATOM 654 O O . GLY A 1 82 ? 3.742 -6.562 -39.019 1.00 81.62 82 GLY A O 1
ATOM 655 N N . GLN A 1 83 ? 5.382 -6.278 -37.512 1.00 82.06 83 GLN A N 1
ATOM 656 C CA . GLN A 1 83 ? 4.499 -6.097 -36.356 1.00 82.06 83 GLN A CA 1
ATOM 657 C C . GLN A 1 83 ? 4.147 -4.613 -36.155 1.00 82.06 83 GLN A C 1
ATOM 659 O O . GLN A 1 83 ? 4.924 -3.736 -36.547 1.00 82.06 83 GLN A O 1
ATOM 664 N N . PRO A 1 84 ? 3.011 -4.297 -35.502 1.00 80.31 84 PRO A N 1
ATOM 665 C CA . PRO A 1 84 ? 2.719 -2.934 -35.072 1.00 80.31 84 PRO A CA 1
ATOM 666 C C . PRO A 1 84 ? 3.842 -2.384 -34.190 1.00 80.31 84 PRO A C 1
ATOM 668 O O . PRO A 1 84 ? 4.275 -3.049 -33.250 1.00 80.31 84 PRO A O 1
ATOM 671 N N . ALA A 1 85 ? 4.291 -1.163 -34.482 1.00 78.50 85 ALA A N 1
ATOM 672 C CA . ALA A 1 85 ? 5.353 -0.502 -33.735 1.00 78.50 85 ALA A CA 1
ATOM 673 C C . ALA A 1 85 ? 5.022 -0.407 -32.235 1.00 78.50 85 ALA A C 1
ATOM 675 O O . ALA A 1 85 ? 4.009 0.186 -31.860 1.00 78.50 85 ALA A O 1
ATOM 676 N N . ASP A 1 86 ? 5.908 -0.929 -31.383 1.00 83.19 86 ASP A N 1
ATOM 677 C CA . ASP A 1 86 ? 5.808 -0.794 -29.928 1.00 83.19 86 ASP A CA 1
ATOM 678 C C . ASP A 1 86 ? 7.020 -0.037 -29.369 1.00 83.19 86 ASP A C 1
ATOM 680 O O . ASP A 1 86 ? 8.175 -0.434 -29.541 1.00 83.19 86 ASP A O 1
ATOM 684 N N . LEU A 1 87 ? 6.750 1.060 -28.659 1.00 83.38 87 LEU A N 1
ATOM 685 C CA . LEU A 1 87 ? 7.764 1.860 -27.963 1.00 83.38 87 LEU A CA 1
ATOM 686 C C . LEU A 1 87 ? 8.336 1.135 -26.735 1.00 83.38 87 LEU A C 1
ATOM 688 O O . LEU A 1 87 ? 9.290 1.622 -26.125 1.00 83.38 87 LEU A O 1
ATOM 692 N N . MET A 1 88 ? 7.749 -0.006 -26.361 1.00 87.81 88 MET A N 1
ATOM 693 C CA . MET A 1 88 ? 8.200 -0.855 -25.270 1.00 87.81 88 MET A CA 1
ATOM 694 C C . MET A 1 88 ? 9.101 -1.999 -25.674 1.00 87.81 88 MET A C 1
ATOM 696 O O . MET A 1 88 ? 9.592 -2.673 -24.775 1.00 87.81 88 MET A O 1
ATOM 700 N N . TRP A 1 89 ? 9.373 -2.221 -26.957 1.00 90.75 89 TRP A N 1
ATOM 701 C CA . TRP A 1 89 ? 10.254 -3.319 -27.331 1.00 90.75 89 TRP A CA 1
ATOM 702 C C . TRP A 1 89 ? 11.630 -3.221 -26.674 1.00 90.75 89 TRP A C 1
ATOM 704 O O . TRP A 1 89 ? 12.227 -2.152 -26.566 1.00 90.75 89 TRP A O 1
ATOM 714 N N . LEU A 1 90 ? 12.126 -4.367 -26.225 1.00 93.00 90 LEU A N 1
ATOM 715 C CA . LEU A 1 90 ? 13.473 -4.570 -25.724 1.00 93.00 90 LEU A CA 1
ATOM 716 C C . LEU A 1 90 ? 14.005 -5.858 -26.344 1.00 93.00 90 LEU A C 1
ATOM 718 O O . LEU A 1 90 ? 13.392 -6.916 -26.184 1.00 93.00 90 LEU A O 1
ATOM 722 N N . ASP A 1 91 ? 15.152 -5.786 -27.018 1.00 94.62 91 ASP A N 1
ATOM 723 C CA . ASP A 1 91 ? 15.761 -6.991 -27.568 1.00 94.62 91 ASP A CA 1
ATOM 724 C C . ASP A 1 91 ? 16.221 -7.920 -26.436 1.00 94.62 91 ASP A C 1
ATOM 726 O O . ASP A 1 91 ? 16.838 -7.487 -25.454 1.00 94.62 91 ASP A O 1
ATOM 730 N N . ARG A 1 92 ? 15.929 -9.218 -26.555 1.00 95.25 92 ARG A N 1
ATOM 731 C CA . ARG A 1 92 ? 16.308 -10.221 -25.545 1.00 95.25 92 ARG A CA 1
ATOM 732 C C . ARG A 1 92 ? 17.815 -10.221 -25.260 1.00 95.25 92 ARG A C 1
ATOM 734 O O . ARG A 1 92 ? 18.213 -10.429 -24.113 1.00 95.25 92 ARG A O 1
ATOM 741 N N . ARG A 1 93 ? 18.657 -9.963 -26.265 1.00 94.88 93 ARG A N 1
ATOM 742 C CA . ARG A 1 93 ? 20.123 -9.894 -26.121 1.00 94.88 93 ARG A CA 1
ATOM 743 C C . ARG A 1 93 ? 20.547 -8.664 -25.324 1.00 94.88 93 ARG A C 1
ATOM 745 O O . ARG A 1 93 ? 21.451 -8.760 -24.492 1.00 94.88 93 ARG A O 1
ATOM 752 N N . ASP A 1 94 ? 19.860 -7.540 -25.517 1.00 93.25 94 ASP A N 1
ATOM 753 C CA . ASP A 1 94 ? 20.092 -6.319 -24.741 1.00 93.25 94 ASP A CA 1
ATOM 754 C C . ASP A 1 94 ? 19.646 -6.479 -23.289 1.00 93.25 94 ASP A C 1
ATOM 756 O O . ASP A 1 94 ? 20.348 -6.040 -22.377 1.00 93.25 94 ASP A O 1
ATOM 760 N N . ALA A 1 95 ? 18.535 -7.185 -23.050 1.00 94.19 95 ALA A N 1
ATOM 761 C CA . ALA A 1 95 ? 18.129 -7.550 -21.699 1.00 94.19 95 ALA A CA 1
ATOM 762 C C . ALA A 1 95 ? 19.235 -8.360 -20.998 1.00 94.19 95 ALA A C 1
ATOM 764 O O . ALA A 1 95 ? 19.711 -7.951 -19.940 1.00 94.19 95 ALA A O 1
ATOM 765 N N . VAL A 1 96 ? 19.709 -9.458 -21.604 1.00 93.75 96 VAL A N 1
ATOM 766 C CA . VAL A 1 96 ? 20.786 -10.300 -21.038 1.00 93.75 96 VAL A CA 1
ATOM 767 C C . VAL A 1 96 ? 22.044 -9.481 -20.746 1.00 93.75 96 VAL A C 1
ATOM 769 O O . VAL A 1 96 ? 22.602 -9.563 -19.649 1.00 93.75 96 VAL A O 1
ATOM 772 N N . ARG A 1 97 ? 22.467 -8.643 -21.694 1.00 91.75 97 ARG A N 1
ATOM 773 C CA . ARG A 1 97 ? 23.618 -7.755 -21.521 1.00 91.75 97 ARG A CA 1
ATOM 774 C C . ARG A 1 97 ? 23.451 -6.817 -20.333 1.00 91.75 97 ARG A C 1
ATOM 776 O O . ARG A 1 97 ? 24.386 -6.676 -19.544 1.00 91.75 97 ARG A O 1
ATOM 783 N N . ALA A 1 98 ? 22.277 -6.212 -20.179 1.00 91.81 98 ALA A N 1
ATOM 784 C CA . ALA A 1 98 ? 22.002 -5.309 -19.074 1.00 91.81 98 ALA A CA 1
ATOM 785 C C . ALA A 1 98 ? 22.072 -6.019 -17.714 1.00 91.81 98 ALA A C 1
ATOM 787 O O . ALA A 1 98 ? 22.593 -5.444 -16.758 1.00 91.81 98 ALA A O 1
ATOM 788 N N . PHE A 1 99 ? 21.632 -7.281 -17.619 1.00 92.88 99 PHE A N 1
ATOM 789 C CA . PHE A 1 99 ? 21.839 -8.094 -16.414 1.00 92.88 99 PHE A CA 1
ATOM 790 C C . PHE A 1 99 ? 23.332 -8.333 -16.144 1.00 92.88 99 PHE A C 1
ATOM 792 O O . PHE A 1 99 ? 23.787 -8.107 -15.021 1.00 92.88 99 PHE A O 1
ATOM 799 N N . CYS A 1 100 ? 24.118 -8.706 -17.159 1.00 90.75 100 CYS A N 1
ATOM 800 C CA . CYS A 1 100 ? 25.568 -8.885 -17.017 1.00 90.75 100 CYS A CA 1
ATOM 801 C C . CYS A 1 100 ? 26.275 -7.595 -16.564 1.00 90.75 100 CYS A C 1
ATOM 803 O O . CYS A 1 100 ? 27.132 -7.629 -15.681 1.00 90.75 100 CYS A O 1
ATOM 805 N N . GLN A 1 101 ? 25.894 -6.446 -17.121 1.00 89.25 101 GLN A N 1
ATOM 806 C CA . GLN A 1 101 ? 26.440 -5.142 -16.739 1.00 89.25 101 GLN A CA 1
ATOM 807 C C . GLN A 1 101 ? 25.981 -4.713 -15.339 1.00 89.25 101 GLN A C 1
ATOM 809 O O . GLN A 1 101 ? 26.763 -4.165 -14.570 1.00 89.25 101 GLN A O 1
ATOM 814 N N . ALA A 1 102 ? 24.741 -5.005 -14.948 1.00 90.19 102 ALA A N 1
ATOM 815 C CA . ALA A 1 102 ? 24.263 -4.712 -13.601 1.00 90.19 102 ALA A CA 1
ATOM 816 C C . ALA A 1 102 ? 24.986 -5.540 -12.520 1.00 90.19 102 ALA A C 1
ATOM 818 O O . ALA A 1 102 ? 25.124 -5.057 -11.395 1.00 90.19 102 ALA A O 1
ATOM 819 N N . LEU A 1 103 ? 25.496 -6.740 -12.846 1.00 86.75 103 LEU A N 1
ATOM 820 C CA . LEU A 1 103 ? 26.273 -7.578 -11.915 1.00 86.75 103 LEU A CA 1
ATOM 821 C C . LEU A 1 103 ? 27.628 -6.957 -11.545 1.00 86.75 103 LEU A C 1
ATOM 823 O O . LEU A 1 103 ? 28.140 -7.197 -10.445 1.00 86.75 103 LEU A O 1
ATOM 827 N N . SER A 1 104 ? 28.220 -6.165 -12.444 1.00 87.56 104 SER A N 1
ATOM 828 C CA . SER A 1 104 ? 29.515 -5.518 -12.200 1.00 87.56 104 SER A CA 1
ATOM 829 C C . SER A 1 104 ? 29.401 -4.280 -11.307 1.00 87.56 104 SER A C 1
ATOM 831 O O . SER A 1 104 ? 30.401 -3.840 -10.741 1.00 87.56 104 SER A O 1
ATOM 833 N N . ARG A 1 105 ? 28.188 -3.738 -11.115 1.00 89.06 105 ARG A N 1
ATOM 834 C CA . ARG A 1 105 ? 27.960 -2.581 -10.246 1.00 89.06 105 ARG A CA 1
ATOM 835 C C . ARG A 1 105 ? 28.073 -2.965 -8.772 1.00 89.06 105 ARG A C 1
ATOM 837 O O . ARG A 1 105 ? 27.144 -3.524 -8.181 1.00 89.06 105 ARG A O 1
ATOM 844 N N . ASP A 1 106 ? 29.155 -2.519 -8.147 1.00 90.75 106 ASP A N 1
ATOM 845 C CA . ASP A 1 106 ? 29.293 -2.519 -6.696 1.00 90.75 106 ASP A CA 1
ATOM 846 C C . ASP A 1 106 ? 29.252 -1.096 -6.132 1.00 90.75 106 ASP A C 1
ATOM 848 O O . ASP A 1 106 ? 30.094 -0.252 -6.428 1.00 90.75 106 ASP A O 1
ATOM 852 N N . ALA A 1 107 ? 28.226 -0.827 -5.333 1.00 93.38 107 ALA A N 1
ATOM 853 C CA . ALA A 1 107 ? 28.064 0.411 -4.579 1.00 93.38 107 ALA A CA 1
ATOM 854 C C . ALA A 1 107 ? 27.775 0.126 -3.098 1.00 93.38 107 ALA A C 1
ATOM 856 O O . ALA A 1 107 ? 27.318 1.016 -2.379 1.00 93.38 107 ALA A O 1
ATOM 857 N N . ALA A 1 108 ? 27.988 -1.117 -2.653 1.00 94.56 108 ALA A N 1
ATOM 858 C CA . ALA A 1 108 ? 27.522 -1.617 -1.368 1.00 94.56 108 ALA A CA 1
ATOM 859 C C . ALA A 1 108 ? 28.170 -0.890 -0.175 1.00 94.56 108 ALA A C 1
ATOM 861 O O . ALA A 1 108 ? 27.524 -0.725 0.856 1.00 94.56 108 ALA A O 1
ATOM 862 N N . ASP A 1 109 ? 29.402 -0.399 -0.339 1.00 94.00 109 ASP A N 1
ATOM 863 C CA . ASP A 1 109 ? 30.145 0.371 0.670 1.00 94.00 109 ASP A CA 1
ATOM 864 C C . ASP A 1 109 ? 29.786 1.866 0.702 1.00 94.00 109 ASP A C 1
ATOM 866 O O . ASP A 1 109 ? 30.347 2.632 1.485 1.00 94.00 109 ASP A O 1
ATOM 870 N N . SER A 1 110 ? 28.852 2.325 -0.141 1.00 94.31 110 SER A N 1
ATOM 871 C CA . SER A 1 110 ? 28.487 3.739 -0.150 1.00 94.31 110 SER A CA 1
ATOM 872 C C . SER A 1 110 ? 27.689 4.124 1.103 1.00 94.31 110 SER A C 1
ATOM 874 O O . SER A 1 110 ? 26.610 3.561 1.338 1.00 94.31 110 SER A O 1
ATOM 876 N N . PRO A 1 111 ? 28.127 5.150 1.862 1.00 89.81 111 PRO A N 1
ATOM 877 C CA . PRO A 1 111 ? 27.371 5.633 3.015 1.00 89.81 111 PRO A CA 1
ATOM 878 C C . PRO A 1 111 ? 26.041 6.269 2.585 1.00 89.81 111 PRO A C 1
ATOM 880 O O . PRO A 1 111 ? 25.041 6.179 3.295 1.00 89.81 111 PRO A O 1
ATOM 883 N N . ASN A 1 112 ? 25.987 6.846 1.380 1.00 91.06 112 ASN A N 1
ATOM 884 C CA . ASN A 1 112 ? 24.750 7.353 0.805 1.00 91.06 112 ASN A CA 1
ATOM 885 C C . ASN A 1 112 ? 23.919 6.193 0.237 1.00 91.06 112 ASN A C 1
ATOM 887 O O . ASN A 1 112 ? 24.223 5.658 -0.830 1.00 91.06 112 ASN A O 1
ATOM 891 N N . TRP A 1 113 ? 22.829 5.840 0.918 1.00 90.62 113 TRP A N 1
ATOM 892 C CA . TRP A 1 113 ? 21.943 4.760 0.480 1.00 90.62 113 TRP A CA 1
ATOM 893 C C . TRP A 1 113 ? 21.341 4.979 -0.915 1.00 90.62 113 TRP A C 1
ATOM 895 O O . TRP A 1 113 ? 21.118 4.017 -1.650 1.00 90.62 113 TRP A O 1
ATOM 905 N N . ALA A 1 114 ? 21.137 6.230 -1.337 1.00 89.81 114 ALA A N 1
ATOM 906 C CA . ALA A 1 114 ? 20.630 6.528 -2.673 1.00 89.81 114 ALA A CA 1
ATOM 907 C C . ALA A 1 114 ? 21.628 6.125 -3.773 1.00 89.81 114 ALA A C 1
ATOM 909 O O . ALA A 1 114 ? 21.231 5.924 -4.913 1.00 89.81 114 ALA A O 1
ATOM 910 N N . ARG A 1 115 ? 22.919 5.961 -3.442 1.00 92.44 115 ARG A N 1
ATOM 911 C CA . ARG A 1 115 ? 23.920 5.388 -4.356 1.00 92.44 115 ARG A CA 1
ATOM 912 C C . ARG A 1 115 ? 23.918 3.862 -4.364 1.00 92.44 115 ARG A C 1
ATOM 914 O O . ARG A 1 115 ? 24.410 3.293 -5.335 1.00 92.44 115 ARG A O 1
ATOM 921 N N . ARG A 1 116 ? 23.383 3.209 -3.324 1.00 95.12 116 ARG A N 1
ATOM 922 C CA . ARG A 1 116 ? 23.223 1.746 -3.203 1.00 95.12 116 ARG A CA 1
ATOM 923 C C . ARG A 1 116 ? 22.018 1.234 -3.993 1.00 95.12 116 ARG A C 1
ATOM 925 O O . ARG A 1 116 ? 22.126 0.208 -4.666 1.00 95.12 116 ARG A O 1
ATOM 932 N N . TRP A 1 117 ? 20.921 1.986 -3.996 1.00 94.75 117 TRP A N 1
ATOM 933 C CA . TRP A 1 117 ? 19.720 1.717 -4.791 1.00 94.75 117 TRP A CA 1
ATOM 934 C C . TRP A 1 117 ? 19.810 2.328 -6.191 1.00 94.75 117 TRP A C 1
ATOM 936 O O . TRP A 1 117 ? 20.138 3.502 -6.336 1.00 94.75 117 TRP A O 1
ATOM 946 N N . ARG A 1 118 ? 19.488 1.558 -7.234 1.00 92.00 118 ARG A N 1
ATOM 947 C CA . ARG A 1 118 ? 19.454 2.071 -8.606 1.00 92.00 118 ARG A CA 1
ATOM 948 C C . ARG A 1 118 ? 18.293 1.495 -9.404 1.00 92.00 118 ARG A C 1
ATOM 950 O O . ARG A 1 118 ? 18.086 0.289 -9.390 1.00 92.00 118 ARG A O 1
ATOM 957 N N . LEU A 1 119 ? 17.601 2.358 -10.141 1.00 92.50 119 LEU A N 1
ATOM 958 C CA . LEU A 1 119 ? 16.578 2.003 -11.124 1.00 92.50 119 LEU A CA 1
ATOM 959 C C . LEU A 1 119 ? 17.105 2.272 -12.535 1.00 92.50 119 LEU A C 1
ATOM 961 O O . LEU A 1 119 ? 17.813 3.257 -12.749 1.00 92.50 119 LEU A O 1
ATOM 965 N N . VAL A 1 120 ? 16.774 1.398 -13.483 1.00 91.81 120 VAL A N 1
ATOM 966 C CA . VAL A 1 120 ? 17.151 1.541 -14.896 1.00 91.81 120 VAL A CA 1
ATOM 967 C C . VAL A 1 120 ? 15.973 1.134 -15.770 1.00 91.81 120 VAL A C 1
ATOM 969 O O . VAL A 1 120 ? 15.436 0.041 -15.593 1.00 91.81 120 VAL A O 1
ATOM 972 N N . HIS A 1 121 ? 15.567 2.003 -16.697 1.00 92.44 121 HIS A N 1
ATOM 973 C CA . HIS A 1 121 ? 14.630 1.645 -17.766 1.00 92.44 121 HIS A CA 1
ATOM 974 C C . HIS A 1 121 ? 15.391 1.002 -18.922 1.00 92.44 121 HIS A C 1
ATOM 976 O O . HIS A 1 121 ? 16.394 1.545 -19.381 1.00 92.44 121 HIS A O 1
ATOM 982 N N . LEU A 1 122 ? 14.915 -0.154 -19.377 1.00 91.25 122 LEU A N 1
ATOM 983 C CA . LEU A 1 122 ? 15.487 -0.898 -20.491 1.00 91.25 122 LEU A CA 1
ATOM 984 C C . LEU A 1 122 ? 14.438 -1.069 -21.583 1.00 91.25 122 LEU A C 1
ATOM 986 O O . LEU A 1 122 ? 13.492 -1.836 -21.435 1.00 91.25 122 LEU A O 1
ATOM 990 N N . CYS A 1 123 ? 14.635 -0.361 -22.684 1.00 88.44 123 CYS A N 1
ATOM 991 C CA . CYS A 1 123 ? 13.853 -0.465 -23.908 1.00 88.44 123 CYS A CA 1
ATOM 992 C C . CYS A 1 123 ? 14.726 -0.040 -25.093 1.00 88.44 123 CYS A C 1
ATOM 994 O O . CYS A 1 123 ? 15.792 0.568 -24.914 1.00 88.44 123 CYS A O 1
ATOM 996 N N . ALA A 1 124 ? 14.245 -0.309 -26.299 1.00 83.88 124 ALA A N 1
ATOM 997 C CA . ALA A 1 124 ? 14.806 0.204 -27.533 1.00 83.88 124 ALA A CA 1
ATOM 998 C C . ALA A 1 124 ? 14.934 1.735 -27.484 1.00 83.88 124 ALA A C 1
ATOM 1000 O O . ALA A 1 124 ? 14.166 2.424 -26.805 1.00 83.88 124 ALA A O 1
ATOM 1001 N N . SER A 1 125 ? 15.914 2.273 -28.211 1.00 78.50 125 SER A N 1
ATOM 1002 C CA . SER A 1 125 ? 16.147 3.717 -28.313 1.00 78.50 125 SER A CA 1
ATOM 1003 C C . SER A 1 125 ? 15.864 4.217 -29.733 1.00 78.50 125 SER A C 1
ATOM 1005 O O . SER A 1 125 ? 16.812 4.408 -30.499 1.00 78.50 125 SER A O 1
ATOM 1007 N N . PRO A 1 126 ? 14.587 4.446 -30.103 1.00 76.94 126 PRO A N 1
ATOM 1008 C CA . PRO A 1 126 ? 14.265 5.167 -31.332 1.00 76.94 126 PRO A CA 1
ATOM 1009 C C . PRO A 1 126 ? 14.870 6.573 -31.348 1.00 76.94 126 PRO A C 1
ATOM 1011 O O . PRO A 1 126 ? 15.227 7.092 -30.291 1.00 76.94 126 PRO A O 1
ATOM 1014 N N . PRO A 1 127 ? 14.878 7.253 -32.511 1.00 70.62 127 PRO A N 1
ATOM 1015 C CA . PRO A 1 127 ? 15.168 8.686 -32.593 1.00 70.62 127 PRO A CA 1
ATOM 1016 C C . PRO A 1 127 ? 14.317 9.554 -31.645 1.00 70.62 127 PRO A C 1
ATOM 1018 O O . PRO A 1 127 ? 14.816 10.551 -31.137 1.00 70.62 127 PRO A O 1
ATOM 1021 N N . ASN A 1 128 ? 13.072 9.144 -31.358 1.00 75.94 128 ASN A N 1
ATOM 1022 C CA . ASN A 1 128 ? 12.163 9.790 -30.401 1.00 75.94 128 ASN A CA 1
ATOM 1023 C C . ASN A 1 128 ? 11.722 8.785 -29.314 1.00 75.94 128 ASN A C 1
ATOM 1025 O O . ASN A 1 128 ? 10.614 8.248 -29.384 1.00 75.94 128 ASN A O 1
ATOM 1029 N N . PRO A 1 129 ? 12.586 8.462 -28.336 1.00 80.50 129 PRO A N 1
ATOM 1030 C CA . PRO A 1 129 ? 12.283 7.459 -27.324 1.00 80.50 129 PRO A CA 1
ATOM 1031 C C . PRO A 1 129 ? 11.289 8.001 -26.294 1.00 80.50 129 PRO A C 1
ATOM 1033 O O . PRO A 1 129 ? 11.513 9.060 -25.714 1.00 80.50 129 PRO A O 1
ATOM 1036 N N . ARG A 1 130 ? 10.227 7.240 -25.998 1.00 85.25 130 ARG A N 1
ATOM 1037 C CA . ARG A 1 130 ? 9.299 7.552 -24.895 1.00 85.25 130 ARG A CA 1
ATOM 1038 C C . ARG A 1 130 ? 9.972 7.415 -23.529 1.00 85.25 130 ARG A C 1
ATOM 1040 O O . ARG A 1 130 ? 9.792 8.258 -22.656 1.00 85.25 130 ARG A O 1
ATOM 1047 N N . TYR A 1 131 ? 10.753 6.354 -23.346 1.00 87.75 131 TYR A N 1
ATOM 1048 C CA . TYR A 1 131 ? 11.424 6.054 -22.085 1.00 87.75 131 TYR A CA 1
ATOM 1049 C C . TYR A 1 131 ? 12.873 6.516 -22.153 1.00 87.75 131 TYR A C 1
ATOM 1051 O O . TYR A 1 131 ? 13.701 5.969 -22.886 1.00 87.75 131 TYR A O 1
ATOM 1059 N N . ILE A 1 132 ? 13.171 7.555 -21.385 1.00 83.88 132 ILE A N 1
ATOM 1060 C CA . ILE A 1 132 ? 14.485 8.171 -21.331 1.00 83.88 132 ILE A CA 1
ATOM 1061 C C . ILE A 1 132 ? 15.230 7.593 -20.135 1.00 83.88 132 ILE A C 1
ATOM 1063 O O . ILE A 1 132 ? 14.794 7.706 -18.992 1.00 83.88 132 ILE A O 1
ATOM 1067 N N . SER A 1 133 ? 16.405 7.037 -20.401 1.00 71.62 133 SER A N 1
ATOM 1068 C CA . SER A 1 133 ? 17.370 6.694 -19.363 1.00 71.62 133 SER A CA 1
ATOM 1069 C C . SER A 1 133 ? 18.600 7.577 -19.525 1.00 71.62 133 SER A C 1
ATOM 1071 O O . SER A 1 133 ? 19.016 7.866 -20.647 1.00 71.62 133 SER A O 1
ATOM 1073 N N . ASP A 1 134 ? 19.217 7.996 -18.422 1.00 66.25 134 ASP A N 1
ATOM 1074 C CA . ASP A 1 134 ? 20.530 8.653 -18.462 1.00 66.25 134 ASP A CA 1
ATOM 1075 C C . ASP A 1 134 ? 21.625 7.612 -18.767 1.00 66.25 134 ASP A C 1
ATOM 1077 O O . ASP A 1 134 ? 22.402 7.216 -17.904 1.00 66.25 134 ASP A O 1
ATOM 1081 N N . ARG A 1 135 ? 21.639 7.089 -19.999 1.00 59.75 135 ARG A N 1
ATOM 1082 C CA . ARG A 1 135 ? 22.473 5.950 -20.427 1.00 59.75 135 ARG A CA 1
ATOM 1083 C C . ARG A 1 135 ? 23.976 6.247 -20.331 1.00 59.75 135 ARG A C 1
ATOM 1085 O O . ARG A 1 135 ? 24.766 5.359 -20.011 1.00 59.75 135 ARG A O 1
ATOM 1092 N N . ARG A 1 136 ? 24.375 7.514 -20.513 1.00 48.25 136 ARG A N 1
ATOM 1093 C CA . ARG A 1 136 ? 25.783 7.956 -20.505 1.00 48.25 136 ARG A CA 1
ATOM 1094 C C . ARG A 1 136 ? 26.426 7.916 -19.116 1.00 48.25 136 ARG A C 1
ATOM 1096 O O . ARG A 1 136 ? 27.610 7.618 -19.020 1.00 48.25 136 ARG A O 1
ATOM 1103 N N . ALA A 1 137 ? 25.666 8.122 -18.039 1.00 51.00 137 ALA A N 1
ATOM 1104 C CA . ALA A 1 137 ? 26.183 7.992 -16.672 1.00 51.00 137 ALA A CA 1
ATOM 1105 C C . ALA A 1 137 ? 26.240 6.533 -16.166 1.00 51.00 137 ALA A C 1
ATOM 1107 O O . ALA A 1 137 ? 26.614 6.280 -15.018 1.00 51.00 137 ALA A O 1
ATOM 1108 N N . ARG A 1 138 ? 25.789 5.558 -16.971 1.00 57.47 138 ARG A N 1
ATOM 1109 C CA . ARG A 1 138 ? 25.174 4.340 -16.428 1.00 57.47 138 ARG A CA 1
ATOM 1110 C C . ARG A 1 138 ? 25.815 3.011 -16.812 1.00 57.47 138 ARG A C 1
ATOM 1112 O O . ARG A 1 138 ? 25.482 2.034 -16.144 1.00 57.47 138 ARG A O 1
ATOM 1119 N N . ALA A 1 139 ? 26.727 2.959 -17.781 1.00 61.72 139 ALA A N 1
ATOM 1120 C CA . ALA A 1 139 ? 27.407 1.726 -18.217 1.00 61.72 139 ALA A CA 1
ATOM 1121 C C . ALA A 1 139 ? 26.459 0.552 -18.567 1.00 61.72 139 ALA A C 1
ATOM 1123 O O . ALA A 1 139 ? 26.874 -0.605 -18.543 1.00 61.72 139 ALA A O 1
ATOM 1124 N N . ILE A 1 140 ? 25.187 0.851 -18.864 1.00 73.25 140 ILE A N 1
ATOM 1125 C CA . ILE A 1 140 ? 24.186 -0.101 -19.343 1.00 73.25 140 ILE A CA 1
ATOM 1126 C C . ILE A 1 140 ? 23.592 0.491 -20.615 1.00 73.25 140 ILE A C 1
ATOM 1128 O O . ILE A 1 140 ? 23.007 1.573 -20.553 1.00 73.25 140 ILE A O 1
ATOM 1132 N N . ASP A 1 141 ? 23.787 -0.192 -21.741 1.00 71.88 141 ASP A N 1
ATOM 1133 C CA . ASP A 1 141 ? 23.386 0.286 -23.067 1.00 71.88 141 ASP A CA 1
ATOM 1134 C C . ASP A 1 141 ? 22.706 -0.823 -23.878 1.00 71.88 141 ASP A C 1
ATOM 1136 O O . ASP A 1 141 ? 22.962 -2.008 -23.647 1.00 71.88 141 ASP A O 1
ATOM 1140 N N . THR A 1 142 ? 21.843 -0.426 -24.812 1.00 81.62 142 THR A N 1
ATOM 1141 C CA . THR A 1 142 ? 21.123 -1.328 -25.726 1.00 81.62 142 THR A CA 1
ATOM 1142 C C . THR A 1 142 ? 21.671 -1.145 -27.135 1.00 81.62 142 THR A C 1
ATOM 1144 O O . THR A 1 142 ? 21.777 -0.010 -27.595 1.00 81.62 142 THR A O 1
ATOM 1147 N N . GLU A 1 143 ? 21.986 -2.231 -27.832 1.00 87.38 143 GLU A N 1
ATOM 1148 C CA . GLU A 1 143 ? 22.469 -2.156 -29.217 1.00 87.38 143 GLU A CA 1
ATOM 1149 C C . GLU A 1 143 ? 21.344 -2.147 -30.249 1.00 87.38 143 GLU A C 1
ATOM 1151 O O . GLU A 1 143 ? 21.494 -1.536 -31.306 1.00 87.38 143 GLU A O 1
ATOM 1156 N N . HIS A 1 144 ? 20.222 -2.793 -29.945 1.00 89.62 144 HIS A N 1
ATOM 1157 C CA . HIS A 1 144 ? 19.125 -2.965 -30.884 1.00 89.62 144 HIS A CA 1
ATOM 1158 C C . HIS A 1 144 ? 18.147 -1.802 -30.753 1.00 89.62 144 HIS A C 1
ATOM 1160 O O . HIS A 1 144 ? 17.856 -1.301 -29.657 1.00 89.62 144 HIS A O 1
ATOM 1166 N N . ASN A 1 145 ? 17.638 -1.349 -31.893 1.00 86.38 145 ASN A N 1
ATOM 1167 C CA . ASN A 1 145 ? 16.796 -0.165 -31.957 1.00 86.38 145 ASN A CA 1
ATOM 1168 C C . ASN A 1 145 ? 15.516 -0.381 -32.751 1.00 86.38 145 ASN A C 1
ATOM 1170 O O . ASN A 1 145 ? 14.757 0.563 -32.836 1.00 86.38 145 ASN A O 1
ATOM 1174 N N . PHE A 1 146 ? 15.252 -1.562 -33.309 1.00 87.50 146 PHE A N 1
ATOM 1175 C CA . PHE A 1 146 ? 14.020 -1.883 -34.032 1.00 87.50 146 PHE A CA 1
ATOM 1176 C C . PHE A 1 146 ? 13.724 -0.944 -35.218 1.00 87.50 146 PHE A C 1
ATOM 1178 O O . PHE A 1 146 ? 12.588 -0.875 -35.692 1.00 87.50 146 PHE A O 1
ATOM 1185 N N . ALA A 1 147 ? 14.737 -0.251 -35.756 1.00 84.00 147 ALA A N 1
ATOM 1186 C CA . ALA A 1 147 ? 14.551 0.735 -36.820 1.00 84.00 147 ALA A CA 1
ATOM 1187 C C . ALA A 1 147 ? 13.943 0.123 -38.090 1.00 84.00 147 ALA A C 1
ATOM 1189 O O . ALA A 1 147 ? 13.079 0.740 -38.710 1.00 84.00 147 ALA A O 1
ATOM 1190 N N . ALA A 1 148 ? 14.345 -1.099 -38.456 1.00 81.75 148 ALA A N 1
ATOM 1191 C CA . ALA A 1 148 ? 13.777 -1.809 -39.601 1.00 81.75 148 ALA A CA 1
ATOM 1192 C C . ALA A 1 148 ? 12.289 -2.146 -39.399 1.00 81.75 148 ALA A C 1
ATOM 1194 O O . ALA A 1 148 ? 11.495 -2.005 -40.327 1.00 81.75 148 ALA A O 1
ATOM 1195 N N . ALA A 1 149 ? 11.897 -2.534 -38.181 1.00 80.50 149 ALA A N 1
ATOM 1196 C CA . ALA A 1 149 ? 10.507 -2.824 -37.843 1.00 80.50 149 ALA A CA 1
ATOM 1197 C C . ALA A 1 149 ? 9.638 -1.558 -37.883 1.00 80.50 149 ALA A C 1
ATOM 1199 O O . ALA A 1 149 ? 8.549 -1.576 -38.451 1.00 80.50 149 ALA A O 1
ATOM 1200 N N . TRP A 1 150 ? 10.137 -0.434 -37.362 1.00 77.69 150 TRP A N 1
ATOM 1201 C CA . TRP A 1 150 ? 9.414 0.841 -37.420 1.00 77.69 150 TRP A CA 1
ATOM 1202 C C . TRP A 1 150 ? 9.361 1.459 -38.815 1.00 77.69 150 TRP A C 1
ATOM 1204 O O . TRP A 1 150 ? 8.391 2.141 -39.122 1.00 77.69 150 TRP A O 1
ATOM 1214 N N . ALA A 1 151 ? 10.361 1.215 -39.667 1.00 76.12 151 ALA A N 1
ATOM 1215 C CA . ALA A 1 151 ? 10.330 1.646 -41.064 1.00 76.12 151 ALA A CA 1
ATOM 1216 C C . ALA A 1 151 ? 9.319 0.846 -41.905 1.00 76.12 151 ALA A C 1
ATOM 1218 O O . ALA A 1 151 ? 8.755 1.389 -42.850 1.00 76.12 151 ALA A O 1
ATOM 1219 N N . ALA A 1 152 ? 9.100 -0.431 -41.570 1.00 65.62 152 ALA A N 1
ATOM 1220 C CA . ALA A 1 152 ? 8.152 -1.314 -42.253 1.00 65.62 152 ALA A CA 1
ATOM 1221 C C . ALA A 1 152 ? 6.695 -1.139 -41.785 1.00 65.62 152 ALA A C 1
ATOM 1223 O O . ALA A 1 152 ? 5.776 -1.593 -42.463 1.00 65.62 152 ALA A O 1
ATOM 1224 N N . ALA A 1 153 ? 6.471 -0.507 -40.632 1.00 63.28 153 ALA A N 1
ATOM 1225 C CA . ALA A 1 153 ? 5.140 -0.128 -40.182 1.00 63.28 153 ALA A CA 1
ATOM 1226 C C . ALA A 1 153 ? 4.692 1.120 -40.964 1.00 63.28 153 ALA A C 1
ATOM 1228 O O . ALA A 1 153 ? 5.120 2.226 -40.641 1.00 63.28 153 ALA A O 1
ATOM 1229 N N . ASP A 1 154 ? 3.866 0.943 -42.004 1.00 54.62 154 ASP A N 1
ATOM 1230 C CA . ASP A 1 154 ? 3.302 2.033 -42.815 1.00 54.62 154 ASP A CA 1
ATOM 1231 C C . ASP A 1 154 ? 2.775 3.162 -41.913 1.00 54.62 154 ASP A C 1
ATOM 1233 O O . ASP A 1 154 ? 1.812 2.999 -41.162 1.00 54.62 154 ASP A O 1
ATOM 1237 N N . GLY A 1 155 ? 3.489 4.289 -41.943 1.00 53.75 155 GLY A N 1
ATOM 1238 C CA . GLY A 1 155 ? 3.537 5.266 -40.865 1.00 53.75 155 GLY A CA 1
ATOM 1239 C C . GLY A 1 155 ? 2.189 5.799 -40.394 1.00 53.75 155 GLY A C 1
ATOM 1240 O O . GLY A 1 155 ? 1.678 6.763 -40.948 1.00 53.75 155 GLY A O 1
ATOM 1241 N N . VAL A 1 156 ? 1.710 5.264 -39.275 1.00 45.12 156 VAL A N 1
ATOM 1242 C CA . VAL A 1 156 ? 0.997 5.981 -38.212 1.00 45.12 156 VAL A CA 1
ATOM 1243 C C . VAL A 1 156 ? 1.381 5.249 -36.918 1.00 45.12 156 VAL A C 1
ATOM 1245 O O . VAL A 1 156 ? 1.091 4.056 -36.811 1.00 45.12 156 VAL A O 1
ATOM 1248 N N . PRO A 1 157 ? 2.053 5.883 -35.932 1.00 51.75 157 PRO A N 1
ATOM 1249 C CA . PRO A 1 157 ? 2.154 5.294 -34.598 1.00 51.75 157 PRO A CA 1
ATOM 1250 C C . PRO A 1 157 ? 0.740 4.915 -34.164 1.00 51.75 157 PRO A C 1
ATOM 1252 O O . PRO A 1 157 ? -0.164 5.727 -34.375 1.00 51.75 157 PRO A O 1
ATOM 1255 N N . ALA A 1 158 ? 0.524 3.716 -33.610 1.00 53.78 158 ALA A N 1
ATOM 1256 C CA . ALA A 1 158 ? -0.778 3.350 -33.048 1.00 53.78 158 ALA A CA 1
ATOM 1257 C C . ALA A 1 158 ? -1.351 4.567 -32.305 1.00 53.78 158 ALA A C 1
ATOM 1259 O O . ALA A 1 158 ? -0.602 5.196 -31.554 1.00 53.78 158 ALA A O 1
ATOM 1260 N N . ALA A 1 159 ? -2.598 4.957 -32.617 1.00 55.47 159 ALA A N 1
ATOM 1261 C CA . ALA A 1 159 ? -3.193 6.218 -32.164 1.00 55.47 159 ALA A CA 1
ATOM 1262 C C . ALA A 1 159 ? -2.755 6.524 -30.727 1.00 55.47 159 ALA A C 1
ATOM 1264 O O . ALA A 1 159 ? -2.949 5.663 -29.865 1.00 55.47 159 ALA A O 1
ATOM 1265 N N . VAL A 1 160 ? -2.116 7.690 -30.514 1.00 60.47 160 VAL A N 1
ATOM 1266 C CA . VAL A 1 160 ? -1.520 8.087 -29.224 1.00 60.47 160 VAL A CA 1
ATOM 1267 C C . VAL A 1 160 ? -2.487 7.688 -28.130 1.00 60.47 160 VAL A C 1
ATOM 1269 O O . VAL A 1 160 ? -3.609 8.203 -28.104 1.00 60.47 160 VAL A O 1
ATOM 1272 N N . ARG A 1 161 ? -2.096 6.740 -27.267 1.00 65.81 161 ARG A N 1
ATOM 1273 C CA . ARG A 1 161 ? -3.000 6.328 -26.198 1.00 65.81 161 ARG A CA 1
ATOM 1274 C C . ARG A 1 161 ? -3.230 7.562 -25.333 1.00 65.81 161 ARG A C 1
ATOM 1276 O O . ARG A 1 161 ? -2.254 8.087 -24.785 1.00 65.81 161 ARG A O 1
ATOM 1283 N N . PRO A 1 162 ? -4.476 8.062 -25.249 1.00 62.31 162 PRO A N 1
ATOM 1284 C CA . PRO A 1 162 ? -4.762 9.223 -24.430 1.00 62.31 162 PRO A CA 1
ATOM 1285 C C . PRO A 1 162 ? -4.503 8.858 -22.972 1.00 62.31 162 PRO A C 1
ATOM 1287 O O . PRO A 1 162 ? -4.439 7.675 -22.621 1.00 62.31 162 PRO A O 1
ATOM 1290 N N . TRP A 1 163 ? -4.391 9.875 -22.118 1.00 65.19 163 TRP A N 1
ATOM 1291 C CA . TRP A 1 163 ? -4.370 9.664 -20.675 1.00 65.19 163 TRP A CA 1
ATOM 1292 C C . TRP A 1 163 ? -5.500 8.713 -20.302 1.00 65.19 163 TRP A C 1
ATOM 1294 O O . TRP A 1 163 ? -6.680 9.026 -20.488 1.00 65.19 163 TRP A O 1
ATOM 1304 N N . GLN A 1 164 ? -5.139 7.540 -19.785 1.00 61.84 164 GLN A N 1
ATOM 1305 C CA . GLN A 1 164 ? -6.128 6.646 -19.222 1.00 61.84 164 GLN A CA 1
ATOM 1306 C C . GLN A 1 164 ? -6.516 7.246 -17.883 1.00 61.84 164 GLN A C 1
ATOM 1308 O O . GLN A 1 164 ? -5.906 6.981 -16.848 1.00 61.84 164 GLN A O 1
ATOM 1313 N N . HIS A 1 165 ? -7.533 8.102 -17.922 1.00 53.88 165 HIS A N 1
ATOM 1314 C CA . HIS A 1 165 ? -8.338 8.386 -16.758 1.00 53.88 165 HIS A CA 1
ATOM 1315 C C . HIS A 1 165 ? -8.789 7.031 -16.206 1.00 53.88 165 HIS A C 1
ATOM 1317 O O . HIS A 1 165 ? -9.759 6.449 -16.683 1.00 53.88 165 HIS A O 1
ATOM 1323 N N . LEU A 1 166 ? -8.110 6.539 -15.167 1.00 52.81 166 LEU A N 1
ATOM 1324 C CA . LEU A 1 166 ? -8.664 5.553 -14.240 1.00 52.81 166 LEU A CA 1
ATOM 1325 C C . LEU A 1 166 ? -9.757 6.247 -13.405 1.00 52.81 166 LEU A C 1
ATOM 1327 O O . LEU A 1 166 ? -9.767 6.182 -12.183 1.00 52.81 166 LEU A O 1
ATOM 1331 N N . VAL A 1 167 ? -10.619 7.019 -14.072 1.00 46.25 167 VAL A N 1
ATOM 1332 C CA . VAL A 1 167 ? -11.776 7.664 -13.485 1.00 46.25 167 VAL A CA 1
ATOM 1333 C C . VAL A 1 167 ? -12.812 6.555 -13.414 1.00 46.25 167 VAL A C 1
ATOM 1335 O O . VAL A 1 167 ? -13.262 6.069 -14.455 1.00 46.25 167 VAL A O 1
ATOM 1338 N N . PRO A 1 168 ? -13.167 6.102 -12.208 1.00 49.22 168 PRO A N 1
ATOM 1339 C CA . PRO A 1 168 ? -14.242 5.143 -12.062 1.00 49.22 168 PRO A CA 1
ATOM 1340 C C . PRO A 1 168 ? -15.504 5.796 -12.614 1.00 49.22 168 PRO A C 1
ATOM 1342 O O . PRO A 1 168 ? -15.728 6.990 -12.395 1.00 49.22 168 PRO A O 1
ATOM 1345 N N . ALA A 1 169 ? -16.348 5.027 -13.299 1.00 42.56 169 ALA A N 1
ATOM 1346 C CA . ALA A 1 169 ? -17.668 5.520 -13.660 1.00 42.56 169 ALA A CA 1
ATOM 1347 C C . ALA A 1 169 ? -18.371 6.077 -12.398 1.00 42.56 169 ALA A C 1
ATOM 1349 O O . ALA A 1 169 ? -18.263 5.471 -11.321 1.00 42.56 169 ALA A O 1
ATOM 1350 N N . PRO A 1 170 ? -19.078 7.218 -12.480 1.00 42.72 170 PRO A N 1
ATOM 1351 C CA . PRO A 1 170 ? -19.959 7.635 -11.399 1.00 42.72 170 PRO A CA 1
ATOM 1352 C C . PRO A 1 170 ? -21.022 6.546 -11.219 1.00 42.72 170 PRO A C 1
ATOM 1354 O O . PRO A 1 170 ? -21.714 6.176 -12.165 1.00 42.72 170 PRO A O 1
ATOM 1357 N N . VAL A 1 171 ? -21.118 5.991 -10.011 1.00 47.75 171 VAL A N 1
ATOM 1358 C CA . VAL A 1 171 ? -22.100 4.953 -9.670 1.00 47.75 171 VAL A CA 1
ATOM 1359 C C . VAL A 1 171 ? -23.026 5.529 -8.602 1.00 47.75 171 VAL A C 1
ATOM 1361 O O . VAL A 1 171 ? -22.525 6.201 -7.697 1.00 47.75 171 VAL A O 1
ATOM 1364 N N . PRO A 1 172 ? -24.350 5.302 -8.689 1.00 43.56 172 PRO A N 1
ATOM 1365 C CA . PRO A 1 172 ? -25.310 5.889 -7.763 1.00 43.56 172 PRO A CA 1
ATOM 1366 C C . PRO A 1 172 ? -24.981 5.547 -6.309 1.00 43.56 172 PRO A C 1
ATOM 1368 O O . PRO A 1 172 ? -24.757 4.384 -5.967 1.00 43.56 172 PRO A O 1
ATOM 1371 N N . THR A 1 173 ? -24.994 6.558 -5.445 1.00 48.12 173 THR A N 1
ATOM 1372 C CA . THR A 1 173 ? -24.936 6.382 -3.995 1.00 48.12 173 THR A CA 1
ATOM 1373 C C . THR A 1 173 ? -26.218 5.693 -3.521 1.00 48.12 173 THR A C 1
ATOM 1375 O O . THR A 1 173 ? -27.330 6.134 -3.822 1.00 48.12 173 THR A O 1
ATOM 1378 N N . LYS A 1 174 ? -26.089 4.576 -2.792 1.00 48.31 174 LYS A N 1
ATOM 1379 C CA . LYS A 1 174 ? -27.234 3.991 -2.080 1.00 48.31 174 LYS A CA 1
ATOM 1380 C C . LYS A 1 174 ? -27.585 4.853 -0.862 1.00 48.31 174 LYS A C 1
ATOM 1382 O O . LYS A 1 174 ? -26.727 5.485 -0.256 1.00 48.31 174 LYS A O 1
ATOM 1387 N N . SER A 1 175 ? -28.881 4.907 -0.571 1.00 48.19 175 SER A N 1
ATOM 1388 C CA . SER A 1 175 ? -29.545 5.835 0.347 1.00 48.19 175 SER A CA 1
ATOM 1389 C C . SER A 1 175 ? -29.207 5.668 1.835 1.00 48.19 175 SER A C 1
ATOM 1391 O O . SER A 1 175 ? -28.810 4.597 2.280 1.00 48.19 175 SER A O 1
ATOM 1393 N N . LYS A 1 176 ? -29.530 6.737 2.579 1.00 50.44 176 LYS A N 1
ATOM 1394 C CA . LYS A 1 176 ? -29.457 7.030 4.027 1.00 50.44 176 LYS A CA 1
ATOM 1395 C C . LYS A 1 176 ? -30.128 6.017 4.995 1.00 50.44 176 LYS A C 1
ATOM 1397 O O . LYS A 1 176 ? -30.939 6.418 5.827 1.00 50.44 176 LYS A O 1
ATOM 1402 N N . GLY A 1 177 ? -29.848 4.719 4.880 1.00 60.97 177 GLY A N 1
ATOM 1403 C CA . GLY A 1 177 ? -30.070 3.744 5.963 1.00 60.97 177 GLY A CA 1
ATOM 1404 C C . GLY A 1 177 ? -28.842 3.641 6.879 1.00 60.97 177 GLY A C 1
ATOM 1405 O O . GLY A 1 177 ? -27.798 4.207 6.551 1.00 60.97 177 GLY A O 1
ATOM 1406 N N . ASN A 1 178 ? -28.936 2.910 7.998 1.00 68.88 178 ASN A N 1
ATOM 1407 C CA . ASN A 1 178 ? -27.741 2.552 8.776 1.00 68.88 178 ASN A CA 1
ATOM 1408 C C . ASN A 1 178 ? -26.817 1.726 7.873 1.00 68.88 178 ASN A C 1
ATOM 1410 O O . ASN A 1 178 ? -27.221 0.665 7.395 1.00 68.88 178 ASN A O 1
ATOM 1414 N N . ARG A 1 179 ? -25.614 2.234 7.581 1.00 87.94 179 ARG A N 1
ATOM 1415 C CA . ARG A 1 179 ? -24.681 1.558 6.667 1.00 87.94 179 ARG A CA 1
ATOM 1416 C C . ARG A 1 179 ? -24.249 0.228 7.277 1.00 87.94 179 ARG A C 1
ATOM 1418 O O . ARG A 1 179 ? -23.905 0.183 8.460 1.00 87.94 179 ARG A O 1
ATOM 1425 N N . ARG A 1 180 ? -24.232 -0.826 6.460 1.00 95.81 180 ARG A N 1
ATOM 1426 C CA . ARG A 1 180 ? -23.703 -2.137 6.851 1.00 95.81 180 ARG A CA 1
ATOM 1427 C C . ARG A 1 180 ? -22.195 -2.141 6.698 1.00 95.81 180 ARG A C 1
ATOM 1429 O O . ARG A 1 180 ? -21.685 -1.957 5.590 1.00 95.81 180 ARG A O 1
ATOM 1436 N N . VAL A 1 181 ? -21.483 -2.344 7.798 1.00 98.00 181 VAL A N 1
ATOM 1437 C CA . VAL A 1 181 ? -20.022 -2.261 7.847 1.00 98.00 181 VAL A CA 1
ATOM 1438 C C . VAL A 1 181 ? -19.452 -3.604 8.275 1.00 98.00 181 VAL A C 1
ATOM 1440 O O . VAL A 1 181 ? -19.734 -4.085 9.369 1.00 98.00 181 VAL A O 1
ATOM 1443 N N . LEU A 1 182 ? -18.620 -4.200 7.420 1.00 98.69 182 LEU A N 1
ATOM 1444 C CA . LEU A 1 182 ? -17.821 -5.364 7.794 1.00 98.69 182 LEU A CA 1
ATOM 1445 C C . LEU A 1 182 ? -16.558 -4.885 8.514 1.00 98.69 182 LEU A C 1
ATOM 1447 O O . LEU A 1 182 ? -15.745 -4.173 7.923 1.00 98.69 182 LEU A O 1
ATOM 1451 N N . PHE A 1 183 ? -16.363 -5.300 9.762 1.00 98.62 183 PHE A N 1
ATOM 1452 C CA . PHE A 1 183 ? -15.201 -4.944 10.569 1.00 98.62 183 PHE A CA 1
ATOM 1453 C C . PHE A 1 183 ? -14.255 -6.133 10.745 1.00 98.62 183 PHE A C 1
ATOM 1455 O O . PHE A 1 183 ? -14.437 -6.973 11.624 1.00 98.62 183 PHE A O 1
ATOM 1462 N N . LEU A 1 184 ? -13.216 -6.178 9.910 1.00 98.81 184 LEU A N 1
ATOM 1463 C CA . LEU A 1 184 ? -12.176 -7.204 9.936 1.00 98.81 184 LEU A CA 1
ATOM 1464 C C . LEU A 1 184 ? -11.085 -6.854 10.956 1.00 98.81 184 LEU A C 1
ATOM 1466 O O . LEU A 1 184 ? -10.509 -5.762 10.919 1.00 98.81 184 LEU A O 1
ATOM 1470 N N . GLY A 1 185 ? -10.743 -7.812 11.818 1.00 98.06 185 GLY A N 1
ATOM 1471 C CA . GLY A 1 185 ? -9.801 -7.612 12.925 1.00 98.06 185 GLY A CA 1
ATOM 1472 C C . GLY A 1 185 ? -10.471 -7.070 14.191 1.00 98.06 185 GLY A C 1
ATOM 1473 O O . GLY A 1 185 ? -9.816 -6.406 15.000 1.00 98.06 185 GLY A O 1
ATOM 1474 N N . ALA A 1 186 ? -11.777 -7.317 14.347 1.00 97.94 186 ALA A N 1
ATOM 1475 C CA . ALA A 1 186 ? -12.588 -6.794 15.445 1.00 97.94 186 ALA A CA 1
ATOM 1476 C C . ALA A 1 186 ? -12.187 -7.341 16.829 1.00 97.94 186 ALA A C 1
ATOM 1478 O O . ALA A 1 186 ? -12.458 -6.697 17.839 1.00 97.94 186 ALA A O 1
ATOM 1479 N N . SER A 1 187 ? -11.494 -8.481 16.896 1.00 97.88 187 SER A N 1
ATOM 1480 C CA . SER A 1 187 ? -10.994 -9.056 18.156 1.00 97.88 187 SER A CA 1
ATOM 1481 C C . SER A 1 187 ? -9.524 -8.704 18.425 1.00 97.88 187 SER A C 1
ATOM 1483 O O . SER A 1 187 ? -8.953 -9.139 19.428 1.00 97.88 187 SER A O 1
ATOM 1485 N N . GLY A 1 188 ? -8.885 -7.946 17.525 1.00 94.75 188 GLY A N 1
ATOM 1486 C CA . GLY A 1 188 ? -7.482 -7.547 17.617 1.00 94.75 188 GLY A CA 1
ATOM 1487 C C . GLY A 1 188 ? -7.200 -6.473 18.674 1.00 94.75 188 GLY A C 1
ATOM 1488 O O . GLY A 1 188 ? -8.059 -6.082 19.449 1.00 94.75 188 GLY A O 1
ATOM 1489 N N . LEU A 1 189 ? -5.976 -5.935 18.683 1.00 93.12 189 LEU A N 1
ATOM 1490 C CA . LEU A 1 189 ? -5.539 -4.927 19.670 1.00 93.12 189 LEU A CA 1
ATOM 1491 C C . LEU A 1 189 ? -6.351 -3.620 19.645 1.00 93.12 189 LEU A C 1
ATOM 1493 O O . LEU A 1 189 ? -6.338 -2.879 20.620 1.00 93.12 189 LEU A O 1
ATOM 1497 N N . ILE A 1 190 ? -6.993 -3.314 18.516 1.00 95.31 190 ILE A N 1
ATOM 1498 C CA . ILE A 1 190 ? -7.717 -2.057 18.284 1.00 95.31 190 ILE A CA 1
ATOM 1499 C C . ILE A 1 190 ? -9.233 -2.274 18.352 1.00 95.31 190 ILE A C 1
ATOM 1501 O O . ILE A 1 190 ? -9.949 -1.421 18.868 1.00 95.31 190 ILE A O 1
ATOM 1505 N N . GLY A 1 191 ? -9.716 -3.415 17.853 1.00 96.06 191 GLY A N 1
ATOM 1506 C CA . GLY A 1 191 ? -11.138 -3.699 17.668 1.00 96.06 191 GLY A CA 1
ATOM 1507 C C . GLY A 1 191 ? -12.017 -3.461 18.898 1.00 96.06 191 GLY A C 1
ATOM 1508 O O . GLY A 1 191 ? -12.922 -2.633 18.810 1.00 96.06 191 GLY A O 1
ATOM 1509 N N . PRO A 1 192 ? -11.694 -4.035 20.071 1.00 96.94 192 PRO A N 1
ATOM 1510 C CA . PRO A 1 192 ? -12.482 -3.871 21.292 1.00 96.94 192 PRO A CA 1
ATOM 1511 C C . PRO A 1 192 ? -12.628 -2.420 21.762 1.00 96.94 192 PRO A C 1
ATOM 1513 O O . PRO A 1 192 ? -13.594 -2.099 22.448 1.00 96.94 192 PRO A O 1
ATOM 1516 N N . PHE A 1 193 ? -11.681 -1.547 21.405 1.00 96.94 193 PHE A N 1
ATOM 1517 C CA . PHE A 1 193 ? -11.722 -0.121 21.738 1.00 96.94 193 PHE A CA 1
ATOM 1518 C C . PHE A 1 193 ? -12.435 0.714 20.671 1.00 96.94 193 PHE A C 1
ATOM 1520 O O . PHE A 1 193 ? -12.848 1.833 20.957 1.00 96.94 193 PHE A O 1
ATOM 1527 N N . LEU A 1 194 ? -12.600 0.193 19.452 1.00 96.12 194 LEU A N 1
ATOM 1528 C CA . LEU A 1 194 ? -13.369 0.835 18.387 1.00 96.12 194 LEU A CA 1
ATOM 1529 C C . LEU A 1 194 ? -14.859 0.497 18.454 1.00 96.12 194 LEU A C 1
ATOM 1531 O O . LEU A 1 194 ? -15.683 1.389 18.252 1.00 96.12 194 LEU A O 1
ATOM 1535 N N . THR A 1 195 ? -15.202 -0.759 18.755 1.00 95.62 195 THR A N 1
ATOM 1536 C CA . THR A 1 195 ? -16.582 -1.273 18.723 1.00 95.62 195 THR A CA 1
ATOM 1537 C C . THR A 1 195 ? -17.596 -0.388 19.467 1.00 95.62 195 THR A C 1
ATOM 1539 O O . THR A 1 195 ? -18.603 -0.035 18.847 1.00 95.62 195 THR A O 1
ATOM 1542 N N . PRO A 1 196 ? -17.339 0.080 20.712 1.00 95.25 196 PRO A N 1
ATOM 1543 C CA . PRO A 1 196 ? -18.316 0.886 21.457 1.00 95.25 196 PRO A CA 1
ATOM 1544 C C . PRO A 1 196 ? -18.685 2.213 20.777 1.00 95.25 196 PRO A C 1
ATOM 1546 O O . PRO A 1 196 ? -19.791 2.718 20.943 1.00 95.25 196 PRO A O 1
ATOM 1549 N N . GLY A 1 197 ? -17.769 2.789 19.991 1.00 94.00 197 GLY A N 1
ATOM 1550 C CA . GLY A 1 197 ? -18.008 4.043 19.273 1.00 94.00 197 GLY A CA 1
ATOM 1551 C C . GLY A 1 197 ? -18.766 3.882 17.952 1.00 94.00 197 GLY A C 1
ATOM 1552 O O . GLY A 1 197 ? -19.101 4.892 17.328 1.00 94.00 197 GLY A O 1
ATOM 1553 N N . LEU A 1 198 ? -19.009 2.641 17.511 1.00 94.69 198 LEU A N 1
ATOM 1554 C CA . LEU A 1 198 ? -19.531 2.316 16.179 1.00 94.69 198 LEU A CA 1
ATOM 1555 C C . LEU A 1 198 ? -20.839 1.512 16.216 1.00 94.69 198 LEU A C 1
ATOM 1557 O O . LEU A 1 198 ? -21.696 1.742 15.364 1.00 94.69 198 LEU A O 1
ATOM 1561 N N . GLU A 1 199 ? -21.029 0.621 17.196 1.00 90.88 199 GLU A N 1
ATOM 1562 C CA . GLU A 1 199 ? -22.174 -0.312 17.256 1.00 90.88 199 GLU A CA 1
ATOM 1563 C C . GLU A 1 199 ? -23.554 0.372 17.320 1.00 90.88 199 GLU A C 1
ATOM 1565 O O . GLU A 1 199 ? -24.544 -0.177 16.849 1.00 90.88 199 GLU A O 1
ATOM 1570 N N . GLY A 1 200 ? -23.630 1.596 17.852 1.00 88.62 200 GLY A N 1
ATOM 1571 C CA . GLY A 1 200 ? -24.870 2.381 17.890 1.00 88.62 200 GLY A CA 1
ATOM 1572 C C . GLY A 1 200 ? -25.170 3.176 16.612 1.00 88.62 2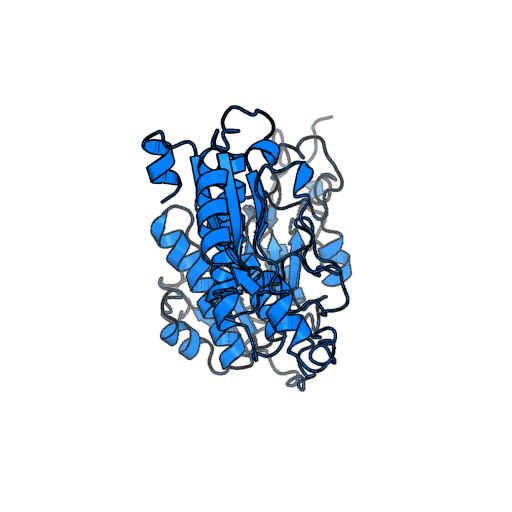00 GLY A C 1
ATOM 1573 O O . GLY A 1 200 ? -26.255 3.739 16.492 1.00 88.62 200 GLY A O 1
ATOM 1574 N N . GLN A 1 201 ? -24.216 3.268 15.678 1.00 90.75 201 GLN A N 1
ATOM 1575 C CA . GLN A 1 201 ? -24.300 4.133 14.488 1.00 90.75 201 GLN A CA 1
ATOM 1576 C C . GLN A 1 201 ? -24.279 3.362 13.169 1.00 90.75 201 GLN A C 1
ATOM 1578 O O . GLN A 1 201 ? -24.671 3.906 12.141 1.00 90.75 201 GLN A O 1
ATOM 1583 N N . TYR A 1 202 ? -23.836 2.107 13.189 1.00 95.06 202 TYR A N 1
ATOM 1584 C CA . TYR A 1 202 ? -23.701 1.266 12.006 1.00 95.06 202 TYR A CA 1
ATOM 1585 C C . TYR A 1 202 ? -24.249 -0.130 12.279 1.00 95.06 202 TYR A C 1
ATOM 1587 O O . TYR A 1 202 ? -24.205 -0.610 13.410 1.00 95.06 202 TYR A O 1
ATOM 1595 N N . ASP A 1 203 ? -24.739 -0.794 11.234 1.00 95.56 203 ASP A N 1
ATOM 1596 C CA . ASP A 1 203 ? -25.036 -2.226 11.292 1.00 95.56 203 ASP A CA 1
ATOM 1597 C C . ASP A 1 203 ? -23.713 -2.988 11.107 1.00 95.56 203 ASP A C 1
ATOM 1599 O O . ASP A 1 203 ? -23.185 -3.088 9.995 1.00 95.56 203 ASP A O 1
ATOM 1603 N N . LEU A 1 204 ? -23.097 -3.375 12.226 1.00 95.88 204 LEU A N 1
ATOM 1604 C CA . LEU A 1 204 ? -21.706 -3.817 12.287 1.00 95.88 204 LEU A CA 1
ATOM 1605 C C . LEU A 1 204 ? -21.602 -5.346 12.305 1.00 95.88 204 LEU A C 1
ATOM 1607 O O . LEU A 1 204 ? -21.935 -5.988 13.302 1.00 95.88 204 LEU A O 1
ATOM 1611 N N . THR A 1 205 ? -21.020 -5.918 11.255 1.00 97.94 205 THR A N 1
ATOM 1612 C CA . THR A 1 205 ? -20.592 -7.322 11.249 1.00 97.94 205 THR A CA 1
ATOM 1613 C C . THR A 1 205 ? -19.142 -7.388 11.701 1.00 97.94 205 THR A C 1
ATOM 1615 O O . THR A 1 205 ? -18.227 -7.027 10.959 1.00 97.94 205 THR A O 1
ATOM 1618 N N . MET A 1 206 ? -18.909 -7.825 12.937 1.00 98.38 206 MET A N 1
ATOM 1619 C CA . MET A 1 206 ? -17.558 -8.029 13.457 1.00 98.38 206 MET A CA 1
ATOM 1620 C C . MET A 1 206 ? -16.995 -9.364 12.974 1.00 98.38 206 MET A C 1
ATOM 1622 O O . MET A 1 206 ? -17.670 -10.387 13.047 1.00 98.38 206 MET A O 1
ATOM 1626 N N . ALA A 1 207 ? -15.747 -9.358 12.513 1.00 98.56 207 ALA A N 1
ATOM 1627 C CA . ALA A 1 207 ? -15.101 -10.520 11.922 1.00 98.56 207 ALA A CA 1
ATOM 1628 C C . ALA A 1 207 ? -13.633 -10.637 12.363 1.00 98.56 207 ALA A C 1
ATOM 1630 O O . ALA A 1 207 ? -12.874 -9.661 12.347 1.00 98.56 207 ALA A O 1
ATOM 1631 N N . ASP A 1 208 ? -13.228 -11.840 12.764 1.00 98.62 208 ASP A N 1
ATOM 1632 C CA . ASP A 1 208 ? -11.869 -12.160 13.209 1.00 98.62 208 ASP A CA 1
ATOM 1633 C C . ASP A 1 208 ? -11.659 -13.688 13.219 1.00 98.62 208 ASP A C 1
ATOM 1635 O O . ASP A 1 208 ? -12.618 -14.456 13.204 1.00 98.62 208 ASP A O 1
ATOM 1639 N N . VAL A 1 209 ? -10.407 -14.142 13.291 1.00 97.81 209 VAL A N 1
ATOM 1640 C CA . VAL A 1 209 ? -10.061 -15.560 13.522 1.00 97.81 209 VAL A CA 1
ATOM 1641 C C . VAL A 1 209 ? -10.111 -15.936 15.009 1.00 97.81 209 VAL A C 1
ATOM 1643 O O . VAL A 1 209 ? -9.964 -17.100 15.379 1.00 97.81 209 VAL A O 1
ATOM 1646 N N . LYS A 1 210 ? -10.267 -14.944 15.894 1.00 96.94 210 LYS A N 1
ATOM 1647 C CA . LYS A 1 210 ? -10.370 -15.107 17.348 1.00 96.94 210 LYS A CA 1
ATOM 1648 C C . LYS A 1 210 ? -11.735 -14.641 17.860 1.00 96.94 210 LYS A C 1
ATOM 1650 O O . LYS A 1 210 ? -12.297 -13.686 17.324 1.00 96.94 210 LYS A O 1
ATOM 1655 N N . PRO A 1 211 ? -12.257 -15.247 18.940 1.00 97.25 211 PRO A N 1
ATOM 1656 C CA . PRO A 1 211 ? -13.445 -14.720 19.607 1.00 97.25 211 PRO A CA 1
ATOM 1657 C C . PRO A 1 211 ? -13.197 -13.299 20.133 1.00 97.25 211 PRO A C 1
ATOM 1659 O O . PRO A 1 211 ? -12.072 -12.965 20.516 1.00 97.25 211 PRO A O 1
ATOM 1662 N N . HIS A 1 212 ? -14.249 -12.478 20.190 1.00 97.00 212 HIS A N 1
ATOM 1663 C CA . HIS A 1 212 ? -14.147 -11.137 20.763 1.00 97.00 212 HIS A CA 1
ATOM 1664 C C . HIS A 1 212 ? -13.816 -11.222 22.261 1.00 97.00 212 HIS A C 1
ATOM 1666 O O . HIS A 1 212 ? -14.484 -11.972 22.980 1.00 97.00 212 HIS A O 1
ATOM 1672 N N . PRO A 1 213 ? -12.863 -10.430 22.786 1.00 96.19 213 PRO A N 1
ATOM 1673 C CA . PRO A 1 213 ? -12.477 -10.503 24.199 1.00 96.19 213 PRO A CA 1
ATOM 1674 C C . PRO A 1 213 ? -13.615 -10.149 25.167 1.00 96.19 213 PRO A C 1
ATOM 1676 O O . PRO A 1 213 ? -13.651 -10.665 26.278 1.00 96.19 213 PRO A O 1
ATOM 1679 N N . ASN A 1 214 ? -14.576 -9.331 24.730 1.00 93.88 214 ASN A N 1
ATOM 1680 C CA . ASN A 1 214 ? -15.763 -8.973 25.522 1.00 93.88 214 ASN A CA 1
ATOM 1681 C C . ASN A 1 214 ? -16.970 -9.909 25.286 1.00 93.88 214 ASN A C 1
ATOM 1683 O O . ASN A 1 214 ? -18.077 -9.580 25.696 1.00 93.88 214 ASN A O 1
ATOM 1687 N N . GLY A 1 215 ? -16.795 -11.037 24.583 1.00 94.25 215 GLY A N 1
ATOM 1688 C CA . GLY A 1 215 ? -17.870 -12.008 24.328 1.00 94.25 215 GLY A CA 1
ATOM 1689 C C . GLY A 1 215 ? -18.921 -11.579 23.296 1.00 94.25 215 GLY A C 1
ATOM 1690 O O . GLY A 1 215 ? -19.979 -12.199 23.216 1.00 94.25 215 GLY A O 1
ATOM 1691 N N . LEU A 1 216 ? -18.648 -10.532 22.511 1.00 94.94 216 LEU A N 1
ATOM 1692 C CA . LEU A 1 216 ? -19.530 -10.093 21.428 1.00 94.94 216 LEU A CA 1
ATOM 1693 C C . LEU A 1 216 ? -19.517 -11.095 20.254 1.00 94.94 216 LEU A C 1
ATOM 1695 O O . LEU A 1 216 ? -18.485 -11.736 20.021 1.00 94.94 216 LEU A O 1
ATOM 1699 N N . PRO A 1 217 ? -20.625 -11.228 19.498 1.00 96.50 217 PRO A N 1
ATOM 1700 C CA . PRO A 1 217 ? -20.680 -12.094 18.322 1.00 96.50 217 PRO A CA 1
ATOM 1701 C C . PRO A 1 217 ? -19.658 -11.675 17.260 1.00 96.50 217 PRO A C 1
ATOM 1703 O O . PRO A 1 217 ? -19.601 -10.508 16.883 1.00 96.50 217 PRO A O 1
ATOM 1706 N N . VAL A 1 218 ? -18.867 -12.629 16.768 1.00 97.75 218 VAL A N 1
ATOM 1707 C CA . VAL A 1 218 ? -17.867 -12.409 15.714 1.00 97.75 218 VAL A CA 1
ATOM 1708 C C . VAL A 1 218 ? -17.951 -13.534 14.696 1.00 97.75 218 VAL A C 1
ATOM 1710 O O . VAL A 1 218 ? -17.948 -14.712 15.066 1.00 97.75 218 VAL A O 1
ATOM 1713 N N . GLU A 1 219 ? -18.003 -13.175 13.417 1.00 98.06 219 GLU A N 1
ATOM 1714 C CA . GLU A 1 219 ? -17.868 -14.125 12.321 1.00 98.06 219 GLU A CA 1
ATOM 1715 C C . GLU A 1 219 ? -16.421 -14.609 12.202 1.00 98.06 219 GLU A C 1
ATOM 1717 O O . GLU A 1 219 ? -15.474 -13.821 12.234 1.00 98.06 219 GLU A O 1
ATOM 1722 N N . GLN A 1 220 ? -16.249 -15.920 12.037 1.00 98.25 220 GLN A N 1
ATOM 1723 C CA . GLN A 1 220 ? -14.936 -16.524 11.836 1.00 98.25 220 GLN A CA 1
ATOM 1724 C C . GLN A 1 220 ? -14.456 -16.262 10.410 1.00 98.25 220 GLN A C 1
ATOM 1726 O O . GLN A 1 220 ? -14.924 -16.909 9.471 1.00 98.25 220 GLN A O 1
ATOM 1731 N N . VAL A 1 221 ? -13.530 -15.313 10.258 1.00 98.62 221 VAL A N 1
ATOM 1732 C CA . VAL A 1 221 ? -13.008 -14.891 8.952 1.00 98.62 221 VAL A CA 1
ATOM 1733 C C . VAL A 1 221 ? -11.487 -14.855 8.961 1.00 98.62 221 VAL A C 1
ATOM 1735 O O . VAL A 1 221 ? -10.876 -14.051 9.665 1.00 98.62 221 VAL A O 1
ATOM 1738 N N . ASP A 1 222 ? -10.873 -15.688 8.120 1.00 98.50 222 ASP A N 1
ATOM 1739 C CA . ASP A 1 222 ? -9.442 -15.635 7.825 1.00 98.50 222 ASP A CA 1
ATOM 1740 C C . ASP A 1 222 ? -9.203 -14.785 6.572 1.00 98.50 222 ASP A C 1
ATOM 1742 O O . ASP A 1 222 ? -9.526 -15.185 5.453 1.00 98.50 222 ASP A O 1
ATOM 1746 N N . VAL A 1 223 ? -8.594 -13.608 6.748 1.00 98.62 223 VAL A N 1
ATOM 1747 C CA . VAL A 1 223 ? -8.316 -12.693 5.631 1.00 98.62 223 VAL A CA 1
ATOM 1748 C C . VAL A 1 223 ? -7.314 -13.234 4.614 1.00 98.62 223 VAL A C 1
ATOM 1750 O O . VAL A 1 223 ? -7.227 -12.710 3.502 1.00 98.62 223 VAL A O 1
ATOM 1753 N N . THR A 1 224 ? -6.556 -14.280 4.947 1.00 98.56 224 THR A N 1
ATOM 1754 C CA . THR A 1 224 ? -5.638 -14.927 4.003 1.00 98.56 224 THR A CA 1
ATOM 1755 C C . THR A 1 224 ? -6.379 -15.765 2.950 1.00 98.56 224 THR A C 1
ATOM 1757 O O . THR A 1 224 ? -5.848 -15.973 1.849 1.00 98.56 224 THR A O 1
ATOM 1760 N N . ASP A 1 225 ? -7.630 -16.146 3.227 1.00 98.62 225 ASP A N 1
ATOM 1761 C CA . ASP A 1 225 ? -8.536 -16.828 2.307 1.00 98.62 225 ASP A CA 1
ATOM 1762 C C . ASP A 1 225 ? -9.473 -15.829 1.608 1.00 98.62 225 ASP A C 1
ATOM 1764 O O . ASP A 1 225 ? -10.292 -15.148 2.223 1.00 98.62 225 ASP A O 1
ATOM 1768 N N . TYR A 1 226 ? -9.359 -15.755 0.282 1.00 98.69 226 TYR A N 1
ATOM 1769 C CA . TYR A 1 226 ? -10.165 -14.847 -0.527 1.00 98.69 226 TYR A CA 1
ATOM 1770 C C . TYR A 1 226 ? -11.659 -15.185 -0.481 1.00 98.69 226 TYR A C 1
ATOM 1772 O O . TYR A 1 226 ? -12.471 -14.270 -0.380 1.00 98.69 226 TYR A O 1
ATOM 1780 N N . GLU A 1 227 ? -12.027 -16.467 -0.534 1.00 98.62 227 GLU A N 1
ATOM 1781 C CA . GLU A 1 227 ? -13.439 -16.870 -0.564 1.00 98.62 227 GLU A CA 1
ATOM 1782 C C . GLU A 1 227 ? -14.118 -16.573 0.775 1.00 98.62 227 GLU A C 1
ATOM 1784 O O . GLU A 1 227 ? -15.272 -16.142 0.818 1.00 98.62 227 GLU A O 1
ATOM 1789 N N . CYS A 1 228 ? -13.370 -16.722 1.871 1.00 98.06 228 CYS A N 1
ATOM 1790 C CA . CYS A 1 228 ? -13.813 -16.350 3.208 1.00 98.06 228 CYS A CA 1
ATOM 1791 C C . CYS A 1 228 ? -14.122 -14.845 3.300 1.00 98.06 228 CYS A C 1
ATOM 1793 O O . CYS A 1 228 ? -15.224 -14.461 3.697 1.00 98.06 228 CYS A O 1
ATOM 1795 N N . VAL A 1 229 ? -13.193 -13.992 2.845 1.00 98.81 229 VAL A N 1
ATOM 1796 C CA . VAL A 1 229 ? -13.382 -12.529 2.814 1.00 98.81 229 VAL A CA 1
ATOM 1797 C C . VAL A 1 229 ? -14.525 -12.129 1.887 1.00 98.81 229 VAL A C 1
ATOM 1799 O O . VAL A 1 229 ? -15.347 -11.292 2.255 1.00 98.81 229 VAL A O 1
ATOM 1802 N N . LEU A 1 230 ? -14.598 -12.724 0.693 1.00 98.62 230 LEU A N 1
ATOM 1803 C CA . LEU A 1 230 ? -15.641 -12.432 -0.285 1.00 98.62 230 LEU A CA 1
ATOM 1804 C C . LEU A 1 230 ? -17.023 -12.742 0.288 1.00 98.62 230 LEU A C 1
ATOM 1806 O O . LEU A 1 230 ? -17.915 -11.906 0.189 1.00 98.62 230 LEU A O 1
ATOM 1810 N N . LYS A 1 231 ? -17.192 -13.913 0.911 1.00 98.56 231 LYS A N 1
ATOM 1811 C CA . LYS A 1 231 ? -18.452 -14.311 1.543 1.00 98.56 231 LYS A CA 1
ATOM 1812 C C . LYS A 1 231 ? -18.837 -13.365 2.680 1.00 98.56 231 LYS A C 1
ATOM 1814 O O . LYS A 1 231 ? -19.971 -12.900 2.692 1.00 98.56 231 LYS A O 1
ATOM 1819 N N . ALA A 1 232 ? -17.906 -13.047 3.581 1.00 98.56 232 ALA A N 1
ATOM 1820 C CA . ALA A 1 232 ? -18.162 -12.133 4.696 1.00 98.56 232 ALA A CA 1
ATOM 1821 C C . ALA A 1 232 ? -18.524 -10.716 4.219 1.00 98.56 232 ALA A C 1
ATOM 1823 O O . ALA A 1 232 ? -19.350 -10.043 4.821 1.00 98.56 232 ALA A O 1
ATOM 1824 N N . ALA A 1 233 ? -17.943 -10.255 3.107 1.00 98.56 233 ALA A N 1
ATOM 1825 C CA . ALA A 1 233 ? -18.210 -8.928 2.556 1.00 98.56 233 ALA A CA 1
ATOM 1826 C C . ALA A 1 233 ? -19.554 -8.817 1.814 1.00 98.56 233 ALA A C 1
ATOM 1828 O O . ALA A 1 233 ? -20.019 -7.703 1.563 1.00 98.56 233 ALA A O 1
ATOM 1829 N N . GLN A 1 234 ? -20.220 -9.928 1.478 1.00 97.31 234 GLN A N 1
ATOM 1830 C CA . GLN A 1 234 ? -21.496 -9.893 0.758 1.00 97.31 234 GLN A CA 1
ATOM 1831 C C . GLN A 1 234 ? -22.554 -9.093 1.522 1.00 97.31 234 GLN A C 1
ATOM 1833 O O . GLN A 1 234 ? -22.764 -9.272 2.716 1.00 97.31 234 GLN A O 1
ATOM 1838 N N . GLY A 1 235 ? -23.238 -8.197 0.810 1.00 95.19 235 GLY A N 1
ATOM 1839 C CA . GLY A 1 235 ? -24.306 -7.376 1.377 1.00 95.19 235 GLY A CA 1
ATOM 1840 C C . GLY A 1 235 ? -23.844 -6.164 2.192 1.00 95.19 235 GLY A C 1
ATOM 1841 O O . GLY A 1 235 ? -24.709 -5.401 2.608 1.00 95.19 235 GLY A O 1
ATOM 1842 N N . HIS A 1 236 ? -22.542 -5.941 2.380 1.00 97.69 236 HIS A N 1
ATOM 1843 C CA . HIS A 1 236 ? -22.026 -4.778 3.106 1.00 97.69 236 HIS A CA 1
ATOM 1844 C C . HIS A 1 236 ? -21.844 -3.556 2.197 1.00 97.69 236 HIS A C 1
ATOM 1846 O O . HIS A 1 236 ? -21.631 -3.681 0.992 1.00 97.69 236 HIS A O 1
ATOM 1852 N N . ASP A 1 237 ? -21.910 -2.364 2.792 1.00 95.88 237 ASP A N 1
ATOM 1853 C CA . ASP A 1 237 ? -21.725 -1.081 2.106 1.00 95.88 237 ASP A CA 1
ATOM 1854 C C . ASP A 1 237 ? -20.286 -0.549 2.262 1.00 95.88 237 ASP A C 1
ATOM 1856 O O . ASP A 1 237 ? -19.802 0.214 1.421 1.00 95.88 237 ASP A O 1
ATOM 1860 N N . ALA A 1 238 ? -19.590 -0.964 3.327 1.00 97.94 238 ALA A N 1
ATOM 1861 C CA . ALA A 1 238 ? -18.207 -0.600 3.615 1.00 97.94 238 ALA A CA 1
ATOM 1862 C C . ALA A 1 238 ? -17.444 -1.731 4.323 1.00 97.94 238 ALA A C 1
ATOM 1864 O O . ALA A 1 238 ? -18.039 -2.567 5.005 1.00 97.94 238 ALA A O 1
ATOM 1865 N N . ILE A 1 239 ? -16.114 -1.716 4.202 1.00 98.81 239 ILE A N 1
ATOM 1866 C CA . ILE A 1 239 ? -15.210 -2.603 4.948 1.00 98.81 239 ILE A CA 1
ATOM 1867 C C . ILE A 1 239 ? -14.247 -1.759 5.786 1.00 98.81 239 ILE A C 1
ATOM 1869 O O . ILE A 1 239 ? -13.627 -0.827 5.280 1.00 98.81 239 ILE A O 1
ATOM 1873 N N .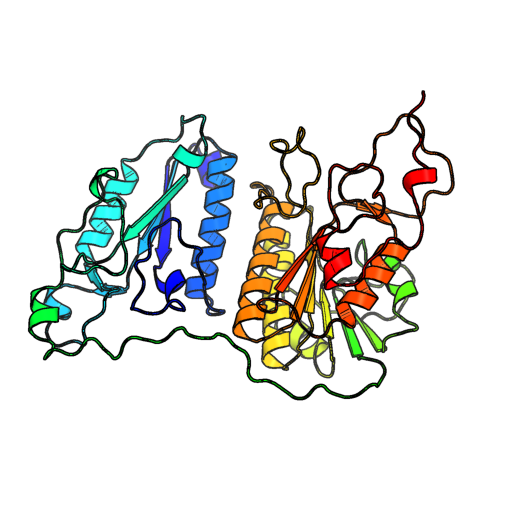 MET A 1 240 ? -14.076 -2.110 7.056 1.00 98.75 240 MET A N 1
ATOM 1874 C CA . MET A 1 240 ? -12.998 -1.627 7.916 1.00 98.75 240 MET A CA 1
ATOM 1875 C C . MET A 1 240 ? -11.966 -2.740 8.087 1.00 98.75 240 MET A C 1
ATOM 1877 O O . MET A 1 240 ? -12.275 -3.790 8.646 1.00 98.75 240 MET A O 1
ATOM 1881 N N . ASN A 1 241 ? -10.736 -2.517 7.622 1.00 98.75 241 ASN A N 1
ATOM 1882 C CA . ASN A 1 241 ? -9.650 -3.484 7.733 1.00 98.75 241 ASN A CA 1
ATOM 1883 C C . ASN A 1 241 ? -8.621 -3.063 8.791 1.00 98.75 241 ASN A C 1
ATOM 1885 O O . ASN A 1 241 ? -7.742 -2.230 8.549 1.00 98.75 241 ASN A O 1
ATOM 1889 N N . TYR A 1 242 ? -8.709 -3.698 9.958 1.00 98.25 242 TYR A N 1
ATOM 1890 C CA . TYR A 1 242 ? -7.759 -3.561 11.066 1.00 98.25 242 TYR A CA 1
ATOM 1891 C C . TYR A 1 242 ? -7.012 -4.866 11.354 1.00 98.25 242 TYR A C 1
ATOM 1893 O O . TYR A 1 242 ? -6.381 -5.016 12.403 1.00 98.25 242 TYR A O 1
ATOM 1901 N N . THR A 1 243 ? -7.038 -5.810 10.410 1.00 98.00 243 THR A N 1
ATOM 1902 C CA . THR A 1 243 ? -6.251 -7.036 10.528 1.00 98.00 243 THR A CA 1
ATOM 1903 C C . THR A 1 243 ? -4.759 -6.729 10.540 1.00 98.00 243 THR A C 1
ATOM 1905 O O . THR A 1 243 ? -4.256 -5.851 9.825 1.00 98.00 243 THR A O 1
ATOM 1908 N N . VAL A 1 244 ? -4.040 -7.427 11.419 1.00 96.56 244 VAL A N 1
ATOM 1909 C CA . VAL A 1 244 ? -2.612 -7.202 11.604 1.00 96.56 244 VAL A CA 1
ATOM 1910 C C . VAL A 1 244 ? -1.924 -8.392 12.259 1.00 96.56 244 VAL A C 1
ATOM 1912 O O . VAL A 1 244 ? -2.405 -8.956 13.239 1.00 96.56 244 VAL A O 1
ATOM 1915 N N . VAL A 1 245 ? -0.722 -8.691 11.776 1.00 96.25 245 VAL A N 1
ATOM 1916 C CA . VAL A 1 245 ? 0.286 -9.491 12.473 1.00 96.25 245 VAL A CA 1
ATOM 1917 C C . VAL A 1 245 ? 1.585 -8.692 12.535 1.00 96.25 245 VAL A C 1
ATOM 1919 O O . VAL A 1 245 ? 2.068 -8.192 11.519 1.00 96.25 245 VAL A O 1
ATOM 1922 N N . ARG A 1 246 ? 2.130 -8.528 13.747 1.00 92.62 246 ARG A N 1
ATOM 1923 C CA . ARG A 1 246 ? 3.337 -7.716 14.001 1.00 92.62 246 ARG A CA 1
ATOM 1924 C C . ARG A 1 246 ? 4.585 -8.550 14.287 1.00 92.62 246 ARG A C 1
ATOM 1926 O O . ARG A 1 246 ? 5.674 -8.159 13.887 1.00 92.62 246 ARG A O 1
ATOM 1933 N N . GLY A 1 247 ? 4.419 -9.652 15.021 1.00 90.88 247 GLY A N 1
ATOM 1934 C CA . GLY A 1 247 ? 5.524 -10.394 15.637 1.00 90.88 247 GLY A CA 1
ATOM 1935 C C . GLY A 1 247 ? 6.040 -11.593 14.847 1.00 90.88 247 GLY A C 1
ATOM 1936 O O . GLY A 1 247 ? 7.022 -12.192 15.266 1.00 90.88 247 GLY A O 1
ATOM 1937 N N . ASP A 1 248 ? 5.401 -11.943 13.731 1.00 94.19 248 ASP A N 1
ATOM 1938 C CA . ASP A 1 248 ? 5.764 -13.107 12.924 1.00 94.19 248 ASP A CA 1
ATOM 1939 C C . ASP A 1 248 ? 6.099 -12.682 11.493 1.00 94.19 248 ASP A C 1
ATOM 1941 O O . ASP A 1 248 ? 5.334 -11.948 10.863 1.00 94.19 248 ASP A O 1
ATOM 1945 N N . ALA A 1 249 ? 7.261 -13.113 11.001 1.00 88.75 249 ALA A N 1
ATOM 1946 C CA . ALA A 1 249 ? 7.777 -12.696 9.706 1.00 88.75 249 ALA A CA 1
ATOM 1947 C C . ALA A 1 249 ? 6.887 -13.180 8.555 1.00 88.75 249 ALA A C 1
ATOM 1949 O O . ALA A 1 249 ? 6.402 -12.356 7.782 1.00 88.75 249 ALA A O 1
ATOM 1950 N N . ASP A 1 250 ? 6.624 -14.481 8.465 1.00 92.12 250 ASP A N 1
ATOM 1951 C CA . ASP A 1 250 ? 5.925 -15.081 7.326 1.00 92.12 250 ASP A CA 1
ATOM 1952 C C . ASP A 1 250 ? 4.425 -14.782 7.379 1.00 92.12 250 ASP A C 1
ATOM 1954 O O . ASP A 1 250 ? 3.822 -14.326 6.400 1.00 92.12 250 ASP A O 1
ATOM 1958 N N . LEU A 1 251 ? 3.822 -14.933 8.559 1.00 95.75 251 LEU A N 1
ATOM 1959 C CA . LEU A 1 251 ? 2.409 -14.660 8.763 1.00 95.75 251 LEU A CA 1
ATOM 1960 C C . LEU A 1 251 ? 2.081 -13.176 8.545 1.00 95.75 251 LEU A C 1
ATOM 1962 O O . LEU A 1 251 ? 0.985 -12.866 8.079 1.00 95.75 251 LEU A O 1
ATOM 1966 N N . SER A 1 252 ? 3.018 -12.248 8.789 1.00 96.31 252 SER A N 1
ATOM 1967 C CA . SER A 1 252 ? 2.801 -10.831 8.459 1.00 96.31 252 SER A CA 1
ATOM 1968 C C . SER A 1 252 ? 2.619 -10.587 6.958 1.00 96.31 252 SER A C 1
ATOM 1970 O O . SER A 1 252 ? 1.782 -9.767 6.586 1.00 96.31 252 SER A O 1
ATOM 1972 N N . PHE A 1 253 ? 3.305 -11.321 6.074 1.00 96.69 253 PHE A N 1
ATOM 1973 C CA . PHE A 1 253 ? 3.056 -11.219 4.631 1.00 96.69 253 PHE A CA 1
ATOM 1974 C C . PHE A 1 253 ? 1.685 -11.787 4.262 1.00 96.69 253 PHE A C 1
ATOM 1976 O O . PHE A 1 253 ? 0.957 -11.187 3.468 1.00 96.69 253 PHE A O 1
ATOM 1983 N N . HIS A 1 254 ? 1.300 -12.913 4.861 1.00 97.81 254 HIS A N 1
ATOM 1984 C CA . HIS A 1 254 ? -0.004 -13.517 4.604 1.00 97.81 254 HIS A CA 1
ATOM 1985 C C . HIS A 1 254 ? -1.160 -12.630 5.083 1.00 97.81 254 HIS A C 1
ATOM 1987 O O . HIS A 1 254 ? -2.087 -12.367 4.320 1.00 97.81 254 HIS A O 1
ATOM 1993 N N . VAL A 1 255 ? -1.096 -12.112 6.306 1.00 98.25 255 VAL A N 1
ATOM 1994 C CA . VAL A 1 255 ? -2.181 -11.305 6.874 1.00 98.25 255 VAL A CA 1
ATOM 1995 C C . VAL A 1 255 ? -2.134 -9.870 6.360 1.00 98.25 255 VAL A C 1
ATOM 1997 O O . VAL A 1 255 ? -3.108 -9.390 5.789 1.00 98.25 255 VAL A O 1
ATOM 2000 N N . ASN A 1 256 ? -1.007 -9.172 6.504 1.00 98.31 256 ASN A N 1
ATOM 2001 C CA . ASN A 1 256 ? -0.975 -7.735 6.232 1.00 98.31 256 ASN A CA 1
ATOM 2002 C C . ASN A 1 256 ? -0.985 -7.441 4.725 1.00 98.31 256 ASN A C 1
ATOM 2004 O O . ASN A 1 256 ? -1.642 -6.492 4.309 1.00 98.31 256 ASN A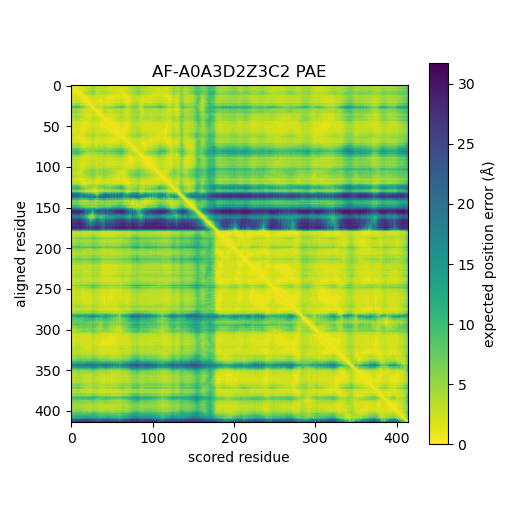 O 1
ATOM 2008 N N . VAL A 1 257 ? -0.273 -8.231 3.908 1.00 98.25 257 VAL A N 1
ATOM 2009 C CA . VAL A 1 257 ? -0.153 -7.990 2.454 1.00 98.25 257 VAL A CA 1
ATOM 2010 C C . VAL A 1 257 ? -1.241 -8.734 1.690 1.00 98.25 257 VAL A C 1
ATOM 2012 O O . VAL A 1 257 ? -2.072 -8.107 1.033 1.00 98.25 257 VAL A O 1
ATOM 2015 N N . ARG A 1 258 ? -1.272 -10.070 1.790 1.00 98.50 258 ARG A N 1
ATOM 2016 C CA . ARG A 1 258 ? -2.276 -10.881 1.085 1.00 98.50 258 ARG A CA 1
ATOM 2017 C C . ARG A 1 258 ? -3.686 -10.637 1.629 1.00 98.50 258 ARG A C 1
ATOM 2019 O O . ARG A 1 258 ? -4.609 -10.574 0.825 1.00 98.50 258 ARG A O 1
ATOM 2026 N N . GLY A 1 259 ? -3.857 -10.415 2.932 1.00 98.69 259 GLY A N 1
ATOM 2027 C CA . GLY A 1 259 ? -5.157 -10.045 3.497 1.00 98.69 259 GLY A CA 1
ATOM 2028 C C . GLY A 1 259 ? -5.679 -8.711 2.966 1.00 98.69 259 GLY A C 1
ATOM 2029 O O . GLY A 1 259 ? -6.810 -8.650 2.494 1.00 98.69 259 GLY A O 1
ATOM 2030 N N . ALA A 1 260 ? -4.848 -7.664 2.919 1.00 98.75 260 ALA A N 1
ATOM 2031 C CA . ALA A 1 260 ? -5.240 -6.396 2.293 1.00 98.75 260 ALA A CA 1
ATOM 2032 C C . ALA A 1 260 ? -5.581 -6.565 0.803 1.00 98.75 260 ALA A C 1
ATOM 2034 O O . ALA A 1 260 ? -6.569 -6.010 0.326 1.00 98.75 260 ALA A O 1
ATOM 2035 N N . TRP A 1 261 ? -4.817 -7.384 0.075 1.00 98.75 261 TRP A N 1
ATOM 2036 C CA . TRP A 1 261 ? -5.124 -7.716 -1.316 1.00 98.75 261 TRP A CA 1
ATOM 2037 C C . TRP A 1 261 ? -6.474 -8.422 -1.476 1.00 98.75 261 TRP A C 1
ATOM 2039 O O . TRP A 1 261 ? -7.263 -8.030 -2.332 1.00 98.75 261 TRP A O 1
ATOM 2049 N N . ASN A 1 262 ? -6.778 -9.411 -0.634 1.00 98.88 262 ASN A N 1
ATOM 2050 C CA . ASN A 1 262 ? -8.065 -10.105 -0.645 1.00 98.88 262 ASN A CA 1
ATOM 2051 C C . ASN A 1 262 ? -9.227 -9.163 -0.307 1.00 98.88 262 ASN A C 1
ATOM 2053 O O . ASN A 1 262 ? -10.249 -9.213 -0.986 1.00 98.88 262 ASN A O 1
ATOM 2057 N N . VAL A 1 263 ? -9.057 -8.271 0.675 1.00 98.88 263 VAL A N 1
ATOM 2058 C CA . VAL A 1 263 ? -10.055 -7.249 1.034 1.00 98.88 263 VAL A CA 1
ATOM 2059 C C . VAL A 1 263 ? -10.355 -6.335 -0.148 1.00 98.88 263 VAL A C 1
ATOM 2061 O O . VAL A 1 263 ? -11.516 -6.165 -0.513 1.00 98.88 263 VAL A O 1
ATOM 2064 N N . MET A 1 264 ? -9.322 -5.787 -0.792 1.00 98.81 264 MET A N 1
ATOM 2065 C CA . MET A 1 264 ? -9.518 -4.891 -1.932 1.00 98.81 264 MET A CA 1
ATOM 2066 C C . MET A 1 264 ? -10.097 -5.620 -3.152 1.00 98.81 264 MET A C 1
ATOM 2068 O O . MET A 1 264 ? -10.933 -5.059 -3.859 1.00 98.81 264 MET A O 1
ATOM 2072 N N . ARG A 1 265 ? -9.714 -6.885 -3.380 1.00 98.25 265 ARG A N 1
ATOM 2073 C CA . ARG A 1 265 ? -10.314 -7.736 -4.421 1.00 98.25 265 ARG A CA 1
ATOM 2074 C C . ARG A 1 265 ? -11.787 -8.018 -4.159 1.00 98.25 265 ARG A C 1
ATOM 2076 O O . ARG A 1 265 ? -12.580 -7.904 -5.086 1.00 98.25 265 ARG A O 1
ATOM 2083 N N . ALA A 1 266 ? -12.155 -8.361 -2.926 1.00 98.69 266 ALA A N 1
ATOM 2084 C CA . ALA A 1 266 ? -13.543 -8.607 -2.552 1.00 98.69 266 ALA A CA 1
ATOM 2085 C C . ALA A 1 266 ? -14.379 -7.330 -2.691 1.00 98.69 266 ALA A C 1
ATOM 2087 O O . ALA A 1 266 ? -15.468 -7.370 -3.260 1.00 98.69 266 ALA A O 1
ATOM 2088 N N . ALA A 1 267 ? -13.836 -6.185 -2.261 1.00 98.44 267 ALA A N 1
ATOM 2089 C CA . ALA A 1 267 ? -14.487 -4.894 -2.438 1.00 98.44 267 ALA A CA 1
ATOM 2090 C C . ALA A 1 267 ? -14.742 -4.582 -3.921 1.00 98.44 267 ALA A C 1
ATOM 2092 O O . ALA A 1 267 ? -15.866 -4.248 -4.290 1.00 98.44 267 ALA A O 1
ATOM 2093 N N . ALA A 1 268 ? -13.736 -4.770 -4.782 1.00 96.88 268 ALA A N 1
ATOM 2094 C CA . ALA A 1 268 ? -13.882 -4.593 -6.226 1.00 96.88 268 ALA A CA 1
ATOM 2095 C C . ALA A 1 268 ? -14.912 -5.565 -6.834 1.00 96.88 268 ALA A C 1
ATOM 2097 O O . ALA A 1 268 ? -15.775 -5.139 -7.599 1.00 96.88 268 ALA A O 1
ATOM 2098 N N . ALA A 1 269 ? -14.863 -6.850 -6.466 1.00 96.50 269 ALA A N 1
ATOM 2099 C CA . ALA A 1 269 ? -15.759 -7.883 -6.988 1.00 96.50 269 ALA A CA 1
ATOM 2100 C C . ALA A 1 269 ? -17.231 -7.661 -6.601 1.00 96.50 269 ALA A C 1
ATOM 2102 O O . ALA A 1 269 ? -18.129 -7.962 -7.385 1.00 96.50 269 ALA A O 1
ATOM 2103 N N . LEU A 1 270 ? -17.481 -7.126 -5.403 1.00 95.69 270 LEU A N 1
ATOM 2104 C CA . LEU A 1 270 ? -18.825 -6.867 -4.878 1.00 95.69 270 LEU A CA 1
ATOM 2105 C C . LEU A 1 270 ? -19.318 -5.436 -5.141 1.00 95.69 270 LEU A C 1
ATOM 2107 O O . LEU A 1 270 ? -20.451 -5.106 -4.794 1.00 95.69 270 LEU A O 1
ATOM 2111 N N . GLY A 1 271 ? -18.483 -4.574 -5.730 1.00 93.75 271 GLY A N 1
ATOM 2112 C CA . GLY A 1 271 ? -18.806 -3.165 -5.950 1.00 93.75 271 GLY A CA 1
ATOM 2113 C C . GLY A 1 271 ? -18.874 -2.329 -4.665 1.00 93.75 271 GLY A C 1
ATOM 2114 O O . GLY A 1 271 ? -19.543 -1.295 -4.650 1.00 93.75 271 GLY A O 1
ATOM 2115 N N . ILE A 1 272 ? -18.197 -2.749 -3.592 1.00 95.81 272 ILE A N 1
ATOM 2116 C CA . ILE A 1 272 ? -18.092 -1.987 -2.340 1.00 95.81 272 ILE A CA 1
ATOM 2117 C C . ILE A 1 272 ? -17.176 -0.786 -2.575 1.00 95.81 272 ILE A C 1
ATOM 2119 O O . ILE A 1 272 ? -16.017 -0.922 -2.964 1.00 95.81 272 ILE A O 1
ATOM 2123 N N . ARG A 1 273 ? -17.699 0.417 -2.323 1.00 91.69 273 ARG A N 1
ATOM 2124 C CA . ARG A 1 273 ? -17.036 1.686 -2.672 1.00 91.69 273 ARG A CA 1
ATOM 2125 C C . ARG A 1 273 ? -16.268 2.326 -1.523 1.00 91.69 273 ARG A C 1
ATOM 2127 O O . ARG A 1 273 ? -15.668 3.378 -1.722 1.00 91.69 273 ARG A O 1
ATOM 2134 N N . LYS A 1 274 ? -16.281 1.720 -0.337 1.00 97.31 274 LYS A N 1
ATOM 2135 C CA . LYS A 1 274 ? -15.656 2.262 0.868 1.00 97.31 274 LYS A CA 1
ATOM 2136 C C . LYS A 1 274 ? -14.835 1.190 1.569 1.00 97.31 274 LYS A C 1
ATOM 2138 O O . LYS A 1 274 ? -15.386 0.193 2.031 1.00 97.31 274 LYS A O 1
ATOM 2143 N N . VAL A 1 275 ? -13.531 1.421 1.679 1.00 98.69 275 VAL A N 1
ATOM 2144 C CA . VAL A 1 275 ? -12.640 0.584 2.491 1.00 98.69 275 VAL A CA 1
ATOM 2145 C C . VAL A 1 275 ? -11.824 1.491 3.396 1.00 98.69 275 VAL A C 1
ATOM 2147 O O . VAL A 1 275 ? -10.998 2.245 2.907 1.00 98.69 275 VAL A O 1
ATOM 2150 N N . LEU A 1 276 ? -12.042 1.430 4.704 1.00 98.69 276 LEU A N 1
ATOM 2151 C CA . LEU A 1 276 ? -11.176 2.085 5.678 1.00 98.69 276 LEU A CA 1
ATOM 2152 C C . LEU A 1 276 ? -10.018 1.141 6.012 1.00 98.69 276 LEU A C 1
ATOM 2154 O O . LEU A 1 276 ? -10.243 0.010 6.446 1.00 98.69 276 LEU A O 1
ATOM 2158 N N . HIS A 1 277 ? -8.786 1.600 5.809 1.00 98.69 277 HIS A N 1
ATOM 2159 C CA . HIS A 1 277 ? -7.572 0.840 6.113 1.00 98.69 277 HIS A CA 1
ATOM 2160 C C . HIS A 1 277 ? -6.728 1.558 7.168 1.00 98.69 277 HIS A C 1
ATOM 2162 O O . HIS A 1 277 ? -6.918 2.741 7.447 1.00 98.69 277 HIS A O 1
ATOM 2168 N N . SER A 1 278 ? -5.776 0.848 7.763 1.00 97.00 278 SER A N 1
ATOM 2169 C CA . SER A 1 278 ? -4.863 1.415 8.760 1.00 97.00 278 SER A CA 1
ATOM 2170 C C . SER A 1 278 ? -3.423 0.966 8.537 1.00 97.00 278 SER A C 1
ATOM 2172 O O . SER A 1 278 ? -3.166 -0.099 7.968 1.00 97.00 278 SER A O 1
ATOM 2174 N N . GLY A 1 279 ? -2.467 1.751 9.020 1.00 94.94 279 GLY A N 1
ATOM 2175 C CA . GLY A 1 279 ? -1.040 1.463 9.004 1.00 94.94 279 GLY A CA 1
ATOM 2176 C C . GLY A 1 279 ? -0.297 2.226 10.102 1.00 94.94 279 GLY A C 1
ATOM 2177 O O . GLY A 1 279 ? -0.849 3.156 10.684 1.00 94.94 279 GLY A O 1
ATOM 2178 N N . PRO A 1 280 ? 0.942 1.824 10.419 1.00 93.31 280 PRO A N 1
ATOM 2179 C CA . PRO A 1 280 ? 1.811 2.647 11.234 1.00 93.31 280 PRO A CA 1
ATOM 2180 C C . PRO A 1 280 ? 2.254 3.864 10.434 1.00 93.31 280 PRO A C 1
ATOM 2182 O O . PRO A 1 280 ? 2.400 3.804 9.207 1.00 93.31 280 PRO A O 1
ATOM 2185 N N . GLU A 1 281 ? 2.550 4.931 11.153 1.00 89.19 281 GLU A N 1
ATOM 2186 C CA . GLU A 1 281 ? 3.350 5.985 10.575 1.00 89.19 281 GLU A CA 1
ATOM 2187 C C . GLU A 1 281 ? 4.801 5.504 10.408 1.00 89.19 281 GLU A C 1
ATOM 2189 O O . GLU A 1 281 ? 5.365 4.852 11.292 1.00 89.19 281 GLU A O 1
ATOM 2194 N N . CYS A 1 282 ? 5.411 5.816 9.264 1.00 83.94 282 CYS A N 1
ATOM 2195 C CA . CYS A 1 282 ? 6.701 5.275 8.836 1.00 83.94 282 CYS A CA 1
ATOM 2196 C C . CYS A 1 282 ? 7.799 6.352 8.749 1.00 83.94 282 CYS A C 1
ATOM 2198 O O . CYS A 1 282 ? 8.723 6.236 7.935 1.00 83.94 282 CYS A O 1
ATOM 2200 N N . VAL A 1 283 ? 7.720 7.385 9.596 1.00 77.12 283 VAL A N 1
ATOM 2201 C CA . VAL A 1 283 ? 8.764 8.410 9.739 1.00 77.12 283 VAL A CA 1
ATOM 2202 C C . VAL A 1 283 ? 10.013 7.832 10.417 1.00 77.12 283 VAL A C 1
ATOM 2204 O O . VAL A 1 283 ? 9.941 7.220 11.481 1.00 77.12 283 VAL A O 1
ATOM 2207 N N . ARG A 1 284 ? 11.191 8.061 9.820 1.00 73.56 284 ARG A N 1
ATOM 2208 C CA . ARG A 1 284 ? 12.503 7.735 10.414 1.00 73.56 284 ARG A CA 1
ATOM 2209 C C . ARG A 1 284 ? 13.146 8.932 11.102 1.00 73.56 284 ARG A C 1
ATOM 2211 O O . ARG A 1 284 ? 12.839 10.075 10.778 1.00 73.56 284 ARG A O 1
ATOM 2218 N N . GLY A 1 285 ? 14.179 8.653 11.900 1.00 68.00 285 GLY A N 1
ATOM 2219 C CA . GLY A 1 285 ? 14.939 9.663 12.643 1.00 68.00 285 GLY A CA 1
ATOM 2220 C C . GLY A 1 285 ? 15.594 10.786 11.821 1.00 68.00 285 GLY A C 1
ATOM 2221 O O . GLY A 1 285 ? 15.996 11.798 12.375 1.00 68.00 285 GLY A O 1
ATOM 2222 N N . HIS A 1 286 ? 15.635 10.696 10.485 1.00 72.94 286 HIS A N 1
ATOM 2223 C CA . HIS A 1 286 ? 16.031 11.836 9.638 1.00 72.94 286 HIS A CA 1
ATOM 2224 C C . HIS A 1 286 ? 15.138 13.072 9.848 1.00 72.94 286 HIS A C 1
ATOM 2226 O O . HIS A 1 286 ? 15.586 14.192 9.619 1.00 72.94 286 HIS A O 1
ATOM 2232 N N . TYR A 1 287 ? 13.896 12.874 10.296 1.00 81.50 287 TYR A N 1
ATOM 2233 C CA . TYR A 1 287 ? 12.954 13.943 10.621 1.00 81.50 287 TYR A CA 1
ATOM 2234 C C . TYR A 1 287 ? 12.940 14.293 12.115 1.00 81.50 287 TYR A C 1
ATOM 2236 O O . TYR A 1 287 ? 12.071 15.040 12.560 1.00 81.50 287 TYR A O 1
ATOM 2244 N N . ASP A 1 288 ? 13.893 13.796 12.915 1.00 82.56 288 ASP A N 1
ATOM 2245 C CA . ASP A 1 288 ? 13.886 14.033 14.362 1.00 82.56 288 ASP A CA 1
ATOM 2246 C C . ASP A 1 288 ? 14.012 15.514 14.725 1.00 82.56 288 ASP A C 1
ATOM 2248 O O . ASP A 1 288 ? 13.454 15.945 15.735 1.00 82.56 288 ASP A O 1
ATOM 2252 N N . HIS A 1 289 ? 14.671 16.290 13.866 1.00 85.50 289 HIS A N 1
ATOM 2253 C CA . HIS A 1 289 ? 14.868 17.730 14.024 1.00 85.50 289 HIS A CA 1
ATOM 2254 C C . HIS A 1 289 ? 13.837 18.590 13.274 1.00 85.50 289 HIS A C 1
ATOM 2256 O O . HIS A 1 289 ? 13.916 19.814 13.343 1.00 85.50 289 HIS A O 1
ATOM 2262 N N . ALA A 1 290 ? 12.906 17.978 12.535 1.00 86.50 290 ALA A N 1
ATOM 2263 C CA . ALA A 1 290 ? 11.883 18.693 11.774 1.00 86.50 290 ALA A CA 1
ATOM 2264 C C . ALA A 1 290 ? 10.606 18.912 12.604 1.00 86.50 290 ALA A C 1
ATOM 2266 O O . ALA A 1 290 ? 10.336 18.168 13.548 1.00 86.50 290 ALA A O 1
ATOM 2267 N N . PHE A 1 291 ? 9.833 19.929 12.220 1.00 89.81 291 PHE A N 1
ATOM 2268 C CA . PHE A 1 291 ? 8.521 20.282 12.769 1.00 89.81 291 PHE A CA 1
ATOM 2269 C C . PHE A 1 291 ? 7.512 20.462 11.628 1.00 89.81 291 PHE A C 1
ATOM 2271 O O . PHE A 1 291 ? 7.922 20.494 10.465 1.00 89.81 291 PHE A O 1
ATOM 2278 N N . ASP A 1 292 ? 6.219 20.534 11.953 1.00 88.25 292 ASP A N 1
ATOM 2279 C CA . ASP A 1 292 ? 5.121 20.648 10.979 1.00 88.25 292 ASP A CA 1
ATOM 2280 C C . ASP A 1 292 ? 5.147 19.562 9.882 1.00 88.25 292 ASP A C 1
ATOM 2282 O O . ASP A 1 292 ? 4.879 19.790 8.701 1.00 88.25 292 ASP A O 1
ATOM 2286 N N . ILE A 1 293 ? 5.497 18.338 10.277 1.00 87.75 293 ILE A N 1
ATOM 2287 C CA . ILE A 1 293 ? 5.593 17.181 9.391 1.00 87.75 293 ILE A CA 1
ATOM 2288 C C . ILE A 1 293 ? 4.175 16.687 9.057 1.00 87.75 293 ILE A C 1
ATOM 2290 O O . ILE A 1 293 ? 3.551 16.012 9.875 1.00 87.75 293 ILE A O 1
ATOM 2294 N N . ASP A 1 294 ? 3.674 17.007 7.859 1.00 84.12 294 ASP A N 1
ATOM 2295 C CA . ASP A 1 294 ? 2.404 16.475 7.322 1.00 84.12 294 ASP A CA 1
ATOM 2296 C C . ASP A 1 294 ? 2.610 15.155 6.564 1.00 84.12 294 ASP A C 1
ATOM 2298 O O . ASP A 1 294 ? 2.133 14.113 6.985 1.00 84.12 294 ASP A O 1
ATOM 2302 N N . ASN A 1 295 ? 3.359 15.157 5.458 1.00 83.12 295 ASN A N 1
ATOM 2303 C CA . ASN A 1 295 ? 3.446 13.989 4.571 1.00 83.12 295 ASN A CA 1
ATOM 2304 C C . ASN A 1 295 ? 4.883 13.705 4.127 1.00 83.12 295 ASN A C 1
ATOM 2306 O O . ASN A 1 295 ? 5.256 13.980 2.978 1.00 83.12 295 ASN A O 1
ATOM 2310 N N . PRO A 1 296 ? 5.727 13.220 5.048 1.00 84.56 296 PRO A N 1
ATOM 2311 C CA . PRO A 1 296 ? 7.092 12.862 4.724 1.00 84.56 296 PRO A CA 1
ATOM 2312 C C . PRO A 1 296 ? 7.117 11.620 3.813 1.00 84.56 296 PRO A C 1
ATOM 2314 O O . PRO A 1 296 ? 6.245 10.759 3.896 1.00 84.56 296 PRO A O 1
ATOM 2317 N N . PRO A 1 297 ? 8.132 11.480 2.945 1.00 83.44 297 PRO A N 1
ATOM 2318 C CA . PRO A 1 297 ? 8.377 10.249 2.211 1.00 83.44 297 PRO A CA 1
ATOM 2319 C C . PRO A 1 297 ? 8.436 9.012 3.115 1.00 83.44 297 PRO A C 1
ATOM 2321 O O . PRO A 1 297 ? 9.192 8.970 4.088 1.00 83.44 297 PRO A O 1
ATOM 2324 N N . ASP A 1 298 ? 7.715 7.969 2.710 1.00 84.00 298 ASP A N 1
ATOM 2325 C CA . ASP A 1 298 ? 7.675 6.685 3.403 1.00 84.00 298 ASP A CA 1
ATOM 2326 C C . ASP A 1 298 ? 9.057 6.045 3.596 1.00 84.00 298 ASP A C 1
ATOM 2328 O O . ASP A 1 298 ? 9.827 5.836 2.643 1.00 84.00 298 ASP A O 1
ATOM 2332 N N . ALA A 1 299 ? 9.335 5.640 4.837 1.00 86.06 299 ALA A N 1
ATOM 2333 C CA . ALA A 1 299 ? 10.570 4.960 5.198 1.00 86.06 299 ALA A CA 1
ATOM 2334 C C . ALA A 1 299 ? 10.363 3.826 6.228 1.00 86.06 299 ALA A C 1
ATOM 2336 O O . ALA A 1 299 ? 11.017 3.822 7.273 1.00 86.06 299 ALA A O 1
ATOM 2337 N N . PRO A 1 300 ? 9.532 2.811 5.921 1.00 89.25 300 PRO A N 1
ATOM 2338 C CA . PRO A 1 300 ? 9.109 1.771 6.870 1.00 89.25 300 PRO A CA 1
ATOM 2339 C C . PRO A 1 300 ? 10.235 0.865 7.387 1.00 89.25 300 PRO A C 1
ATOM 2341 O O . PRO A 1 300 ? 10.043 0.151 8.371 1.00 89.25 300 PRO A O 1
ATOM 2344 N N . GLY A 1 301 ? 11.392 0.847 6.717 1.00 88.25 301 GLY A N 1
ATOM 2345 C CA . GLY A 1 301 ? 12.445 -0.112 7.037 1.00 88.25 301 GLY A CA 1
ATOM 2346 C C . GLY A 1 301 ? 12.198 -1.497 6.480 1.00 88.25 301 GLY A C 1
ATOM 2347 O O . GLY A 1 301 ? 11.156 -1.797 5.902 1.00 88.25 301 GLY A O 1
ATOM 2348 N N . SER A 1 302 ? 13.218 -2.328 6.652 1.00 87.62 302 SER A N 1
ATOM 2349 C CA . SER A 1 302 ? 13.271 -3.736 6.254 1.00 87.62 302 SER A CA 1
ATOM 2350 C C . SER A 1 302 ? 12.687 -4.688 7.307 1.00 87.62 302 SER A C 1
ATOM 2352 O O . SER A 1 302 ? 12.697 -5.904 7.118 1.00 87.62 302 SER A O 1
ATOM 2354 N N . GLY A 1 303 ? 12.173 -4.150 8.420 1.00 89.88 303 GLY A N 1
ATOM 2355 C CA . GLY A 1 303 ? 11.449 -4.918 9.430 1.00 89.88 303 GLY A CA 1
ATOM 2356 C C . GLY A 1 303 ? 10.080 -5.374 8.920 1.00 89.88 303 GLY A C 1
ATOM 2357 O O . GLY A 1 303 ? 9.358 -4.604 8.285 1.00 89.88 303 GLY A O 1
ATOM 2358 N N . TYR A 1 304 ? 9.699 -6.613 9.243 1.00 90.50 304 TYR A N 1
ATOM 2359 C CA . TYR A 1 304 ? 8.530 -7.284 8.660 1.00 90.50 304 TYR A CA 1
ATOM 2360 C C . TYR A 1 304 ? 7.227 -6.490 8.818 1.00 90.50 304 TYR A C 1
ATOM 2362 O O . TYR A 1 304 ? 6.504 -6.298 7.843 1.00 90.50 304 TYR A O 1
ATOM 2370 N N . TYR A 1 305 ? 6.941 -5.961 10.012 1.00 92.00 305 TYR A N 1
ATOM 2371 C CA . TYR A 1 305 ? 5.716 -5.192 10.255 1.00 92.00 305 TYR A CA 1
ATOM 2372 C C . TYR A 1 305 ? 5.637 -3.916 9.401 1.00 92.00 305 TYR A C 1
ATOM 2374 O O . TYR A 1 305 ? 4.664 -3.726 8.673 1.00 92.00 305 TYR A O 1
ATOM 2382 N N . GLY A 1 306 ? 6.672 -3.070 9.448 1.00 93.38 306 GLY A N 1
ATOM 2383 C CA . GLY A 1 306 ? 6.713 -1.822 8.682 1.00 93.38 306 GLY A CA 1
ATOM 2384 C C . GLY A 1 306 ? 6.641 -2.082 7.178 1.00 93.38 306 GLY A C 1
ATOM 2385 O O . GLY A 1 306 ? 5.795 -1.508 6.491 1.00 93.38 306 GLY A O 1
ATOM 2386 N N . THR A 1 307 ? 7.473 -3.002 6.672 1.00 94.00 307 THR A N 1
ATOM 2387 C CA . THR A 1 307 ? 7.471 -3.385 5.254 1.00 94.00 307 THR A CA 1
ATOM 2388 C C . THR A 1 307 ? 6.087 -3.872 4.824 1.00 94.00 307 THR A C 1
ATOM 2390 O O . THR A 1 307 ? 5.518 -3.341 3.876 1.00 94.00 307 THR A O 1
ATOM 2393 N N . THR A 1 308 ? 5.505 -4.850 5.521 1.00 96.88 308 THR A N 1
ATOM 2394 C CA . THR A 1 308 ? 4.233 -5.456 5.095 1.00 96.88 308 THR A CA 1
ATOM 2395 C C . THR A 1 308 ? 3.051 -4.493 5.184 1.00 96.88 308 THR A C 1
ATOM 2397 O O . THR A 1 308 ? 2.169 -4.541 4.326 1.00 96.88 308 THR A O 1
ATOM 2400 N N . LYS A 1 309 ? 3.033 -3.563 6.149 1.00 96.44 309 LYS A N 1
ATOM 2401 C CA . LYS A 1 309 ? 2.004 -2.517 6.192 1.00 96.44 309 LYS A CA 1
ATOM 2402 C C . LYS A 1 309 ? 2.186 -1.477 5.088 1.00 96.44 309 LYS A C 1
ATOM 2404 O O . LYS A 1 309 ? 1.182 -1.126 4.472 1.00 96.44 309 LYS A O 1
ATOM 2409 N N . MET A 1 310 ? 3.413 -1.072 4.754 1.00 95.81 310 MET A N 1
ATOM 2410 C CA . MET A 1 310 ? 3.664 -0.226 3.578 1.00 95.81 310 MET A CA 1
ATOM 2411 C C . MET A 1 310 ? 3.182 -0.903 2.286 1.00 95.81 310 MET A C 1
ATOM 2413 O O . MET A 1 310 ? 2.418 -0.298 1.538 1.00 95.81 310 MET A O 1
ATOM 2417 N N . LEU A 1 311 ? 3.504 -2.185 2.077 1.00 97.44 311 LEU A N 1
ATOM 2418 C CA . LEU A 1 311 ? 3.009 -2.940 0.918 1.00 97.44 311 LEU A CA 1
ATOM 2419 C C . LEU A 1 311 ? 1.473 -3.025 0.891 1.00 97.44 311 LEU A C 1
ATOM 2421 O O . LEU A 1 311 ? 0.868 -2.883 -0.168 1.00 97.44 311 LEU A O 1
ATOM 2425 N N . SER A 1 312 ? 0.833 -3.207 2.051 1.00 98.31 312 SER A N 1
ATOM 2426 C CA . SER A 1 312 ? -0.632 -3.231 2.157 1.00 98.31 312 SER A CA 1
ATOM 2427 C C . SER A 1 312 ? -1.279 -1.908 1.730 1.00 98.31 312 SER A C 1
ATOM 2429 O O . SER A 1 312 ? -2.280 -1.917 1.018 1.00 98.31 312 SER A O 1
ATOM 2431 N N . ARG A 1 313 ? -0.682 -0.771 2.114 1.00 97.44 313 ARG A N 1
ATOM 2432 C CA . ARG A 1 313 ? -1.150 0.572 1.742 1.00 97.44 313 ARG A CA 1
ATOM 2433 C C . ARG A 1 313 ? -1.030 0.813 0.243 1.00 97.44 313 ARG A C 1
ATOM 2435 O O . ARG A 1 313 ? -1.954 1.331 -0.372 1.00 97.44 313 ARG A O 1
ATOM 2442 N N . GLU A 1 314 ? 0.067 0.366 -0.364 1.00 97.38 314 GLU A N 1
ATOM 2443 C CA . GLU A 1 314 ? 0.255 0.466 -1.814 1.00 97.38 314 GLU A CA 1
ATOM 2444 C C . GLU A 1 314 ? -0.766 -0.366 -2.591 1.00 97.38 314 GLU A C 1
ATOM 2446 O O . GLU A 1 314 ? -1.318 0.109 -3.580 1.00 97.38 314 GLU A O 1
ATOM 2451 N N . ILE A 1 315 ? -1.091 -1.572 -2.116 1.00 98.50 315 ILE A N 1
ATOM 2452 C CA . ILE A 1 315 ? -2.171 -2.385 -2.694 1.00 98.50 315 ILE A CA 1
ATOM 2453 C C . ILE A 1 315 ? -3.505 -1.637 -2.612 1.00 98.50 315 ILE A C 1
ATOM 2455 O O . ILE A 1 315 ? -4.209 -1.524 -3.618 1.00 98.50 315 ILE A O 1
ATOM 2459 N N . CYS A 1 316 ? -3.831 -1.083 -1.440 1.00 98.38 316 CYS A N 1
ATOM 2460 C CA . CYS A 1 316 ? -5.030 -0.272 -1.249 1.00 98.38 316 CYS A CA 1
ATOM 2461 C C . CYS A 1 316 ? -5.071 0.915 -2.219 1.00 98.38 316 CYS A C 1
ATOM 2463 O O . CYS A 1 316 ? -6.075 1.104 -2.899 1.00 98.38 316 CYS A O 1
ATOM 2465 N N . ARG A 1 317 ? -3.969 1.656 -2.368 1.00 97.00 317 ARG A N 1
ATOM 2466 C CA . ARG A 1 317 ? -3.853 2.789 -3.298 1.00 97.00 317 ARG A CA 1
ATOM 2467 C C . ARG A 1 317 ? -4.061 2.380 -4.758 1.00 97.00 317 ARG A C 1
ATOM 2469 O O . ARG A 1 317 ? -4.765 3.067 -5.498 1.00 97.00 317 ARG A O 1
ATOM 2476 N N . ILE A 1 318 ? -3.472 1.261 -5.179 1.00 96.38 318 ILE A N 1
ATOM 2477 C CA . ILE A 1 318 ? -3.608 0.735 -6.545 1.00 96.38 318 ILE A CA 1
ATOM 2478 C C . ILE A 1 318 ? -5.062 0.354 -6.835 1.00 96.38 318 ILE A C 1
ATOM 2480 O O . ILE A 1 318 ? -5.605 0.751 -7.868 1.00 96.38 318 ILE A O 1
ATOM 2484 N N . TYR A 1 319 ? -5.708 -0.382 -5.928 1.00 96.81 319 TYR A N 1
ATOM 2485 C CA . TYR A 1 319 ? -7.098 -0.810 -6.101 1.00 96.81 319 TYR A CA 1
ATOM 2486 C C . TYR A 1 319 ? -8.085 0.355 -5.996 1.00 96.81 319 TYR A C 1
ATOM 2488 O O . TYR A 1 319 ? -9.015 0.422 -6.796 1.00 96.81 319 TYR A O 1
ATOM 2496 N N . ALA A 1 320 ? -7.861 1.291 -5.073 1.00 96.06 320 ALA A N 1
ATOM 2497 C CA . ALA A 1 320 ? -8.656 2.506 -4.932 1.00 96.06 320 ALA A CA 1
ATOM 2498 C C . ALA A 1 320 ? -8.702 3.301 -6.239 1.00 96.06 320 ALA A C 1
ATOM 2500 O O . ALA A 1 320 ? -9.784 3.589 -6.754 1.00 96.06 320 ALA A O 1
ATOM 2501 N N . ARG A 1 321 ? -7.534 3.552 -6.840 1.00 92.31 321 ARG A N 1
ATOM 2502 C CA . ARG A 1 321 ? -7.433 4.229 -8.135 1.00 92.31 321 ARG A CA 1
ATOM 2503 C C . ARG A 1 321 ? -8.061 3.412 -9.266 1.00 92.31 321 ARG A C 1
ATOM 2505 O O . ARG A 1 321 ? -8.763 3.969 -10.095 1.00 92.31 321 ARG A O 1
ATOM 2512 N N . THR A 1 322 ? -7.811 2.102 -9.311 1.00 90.88 322 THR A N 1
ATOM 2513 C CA . THR A 1 322 ? -8.245 1.241 -10.430 1.00 90.88 322 THR A CA 1
ATOM 2514 C C . THR A 1 322 ? -9.758 1.002 -10.444 1.00 90.88 322 THR A C 1
ATOM 2516 O O . THR A 1 322 ? -10.358 0.978 -11.513 1.00 90.88 322 THR A O 1
ATOM 2519 N N . TYR A 1 323 ? -10.380 0.837 -9.272 1.00 91.50 323 TYR A N 1
ATOM 2520 C CA . TYR A 1 323 ? -11.790 0.444 -9.136 1.00 91.50 323 TYR A CA 1
ATOM 2521 C C . TYR A 1 323 ? -12.683 1.525 -8.515 1.00 91.50 323 TYR A C 1
ATOM 2523 O O . TYR A 1 323 ? -13.883 1.318 -8.347 1.00 91.50 323 TYR A O 1
ATOM 2531 N N . GLY A 1 324 ? -12.128 2.682 -8.152 1.00 90.88 324 GLY A N 1
ATOM 2532 C CA . GLY A 1 324 ? -12.897 3.766 -7.543 1.00 90.88 324 GLY A CA 1
ATOM 2533 C C . GLY A 1 324 ? -13.344 3.521 -6.120 1.00 90.88 324 GLY A C 1
ATOM 2534 O O . GLY A 1 324 ? -14.404 4.008 -5.720 1.00 90.88 324 GLY A O 1
ATOM 2535 N N . ILE A 1 325 ? -12.581 2.731 -5.377 1.00 95.31 325 ILE A N 1
ATOM 2536 C CA . ILE A 1 325 ? -12.861 2.440 -3.976 1.00 95.31 325 ILE A CA 1
ATOM 2537 C C . ILE A 1 325 ? -12.303 3.602 -3.165 1.00 95.31 325 ILE A C 1
ATOM 2539 O O . ILE A 1 325 ? -11.100 3.824 -3.173 1.00 95.31 325 ILE A O 1
ATOM 2543 N N . VAL A 1 326 ? -13.166 4.354 -2.484 1.00 97.44 326 VAL A N 1
ATOM 2544 C CA . VAL A 1 326 ? -12.740 5.452 -1.616 1.00 97.44 326 VAL A CA 1
ATOM 2545 C C . VAL A 1 326 ? -12.100 4.852 -0.372 1.00 97.44 326 VAL A C 1
ATOM 2547 O O . VAL A 1 326 ? -12.787 4.254 0.463 1.00 97.44 326 VAL A O 1
ATOM 2550 N N . THR A 1 327 ? -10.790 5.033 -0.249 1.00 98.50 327 THR A N 1
ATOM 2551 C CA . THR A 1 327 ? -9.954 4.400 0.766 1.00 98.50 327 THR A CA 1
ATOM 2552 C C . THR A 1 327 ? -9.191 5.423 1.604 1.00 98.50 327 THR A C 1
ATOM 2554 O O . THR A 1 327 ? -8.053 5.769 1.284 1.00 98.50 327 THR A O 1
ATOM 2557 N N . PRO A 1 328 ? -9.798 5.910 2.700 1.00 98.31 328 PRO A N 1
ATOM 2558 C CA . PRO A 1 328 ? -9.059 6.566 3.767 1.00 98.31 328 PRO A CA 1
ATOM 2559 C C . PRO A 1 328 ? -8.122 5.551 4.434 1.00 98.31 328 PRO A C 1
ATOM 2561 O O . PRO A 1 328 ? -8.548 4.446 4.785 1.00 98.31 328 PRO A O 1
ATOM 2564 N N . CYS A 1 329 ? -6.857 5.915 4.622 1.00 97.94 329 CYS A N 1
ATOM 2565 C CA . CYS A 1 329 ? -5.877 5.104 5.333 1.00 97.94 329 CYS A CA 1
ATOM 2566 C C . CYS A 1 329 ? -5.338 5.860 6.548 1.00 97.94 329 CYS A C 1
ATOM 2568 O O . CYS A 1 329 ? -4.688 6.891 6.410 1.00 97.94 329 CYS A O 1
ATOM 2570 N N . PHE A 1 330 ? -5.578 5.338 7.746 1.00 97.75 330 PHE A N 1
ATOM 2571 C CA . PHE A 1 330 ? -5.122 5.965 8.987 1.00 97.75 330 PHE A CA 1
ATOM 2572 C C . PHE A 1 330 ? -3.697 5.560 9.341 1.00 97.75 330 PHE A C 1
ATOM 2574 O O . PHE A 1 330 ? -3.397 4.366 9.392 1.00 97.75 330 PHE A O 1
ATOM 2581 N N . LEU A 1 331 ? -2.848 6.548 9.620 1.00 95.81 331 LEU A N 1
ATOM 2582 C CA . LEU A 1 331 ? -1.462 6.382 10.040 1.00 95.81 331 LEU A CA 1
ATOM 2583 C C . LEU A 1 331 ? -1.315 6.774 11.512 1.00 95.81 331 LEU A C 1
ATOM 2585 O O . LEU A 1 331 ? -1.425 7.945 11.874 1.00 95.81 331 LEU A O 1
ATOM 2589 N N . PHE A 1 332 ? -1.106 5.776 12.372 1.00 94.75 332 PHE A N 1
ATOM 2590 C CA . PHE A 1 332 ? -0.863 5.976 13.802 1.00 94.75 332 PHE A CA 1
ATOM 2591 C C . PHE A 1 332 ? -0.042 4.827 14.400 1.00 94.75 332 PHE A C 1
ATOM 2593 O O . PHE A 1 332 ? -0.085 3.690 13.928 1.00 94.75 332 PHE A O 1
ATOM 2600 N N . ASN A 1 333 ? 0.700 5.107 15.470 1.00 92.50 333 ASN A N 1
ATOM 2601 C CA . ASN A 1 333 ? 1.623 4.160 16.102 1.00 92.50 333 ASN A CA 1
ATOM 2602 C C . ASN A 1 333 ? 1.108 3.620 17.438 1.00 92.50 333 ASN A C 1
ATOM 2604 O O . ASN A 1 333 ? 1.392 2.468 17.784 1.00 92.50 333 ASN A O 1
ATOM 2608 N N . GLY A 1 334 ? 0.340 4.430 18.168 1.00 92.25 334 GLY A N 1
ATOM 2609 C CA . GLY A 1 334 ? -0.199 4.095 19.483 1.00 92.25 334 GLY A CA 1
ATOM 2610 C C . GLY A 1 334 ? -1.704 4.320 19.567 1.00 92.25 334 GLY A C 1
ATOM 2611 O O . GLY A 1 334 ? -2.230 5.250 18.962 1.00 92.25 334 GLY A O 1
ATOM 2612 N N . LEU A 1 335 ? -2.379 3.471 20.340 1.00 95.06 335 LEU A N 1
ATOM 2613 C CA . LEU A 1 335 ? -3.784 3.618 20.707 1.00 95.06 335 LEU A CA 1
ATOM 2614 C C . LEU A 1 335 ? -3.896 3.478 22.224 1.00 95.06 335 LEU A C 1
ATOM 2616 O O . LEU A 1 335 ? -3.543 2.428 22.763 1.00 95.06 335 LEU A O 1
ATOM 2620 N N . GLU A 1 336 ? -4.362 4.519 22.907 1.00 93.31 336 GLU A N 1
ATOM 2621 C CA . GLU A 1 336 ? -4.353 4.576 24.374 1.00 93.31 336 GLU A CA 1
ATOM 2622 C C . GLU A 1 336 ? -5.682 5.075 24.943 1.00 93.31 336 GLU A C 1
ATOM 2624 O O . GLU A 1 336 ? -6.483 5.705 24.254 1.00 93.31 336 GLU A O 1
ATOM 2629 N N . ALA A 1 337 ? -5.916 4.785 26.221 1.00 93.12 337 ALA A N 1
ATOM 2630 C CA . ALA A 1 337 ? -7.006 5.409 26.952 1.00 93.12 337 ALA A CA 1
ATOM 2631 C C . ALA A 1 337 ? -6.744 6.912 27.100 1.00 93.12 337 ALA A C 1
ATOM 2633 O O . ALA A 1 337 ? -5.595 7.349 27.212 1.00 93.12 337 ALA A O 1
ATOM 2634 N N . ALA A 1 338 ? -7.821 7.684 27.192 1.00 90.44 338 ALA A N 1
ATOM 2635 C CA . ALA A 1 338 ? -7.770 9.067 27.633 1.00 90.44 338 ALA A CA 1
ATOM 2636 C C . ALA A 1 338 ? -6.947 9.217 28.937 1.00 90.44 338 ALA A C 1
ATOM 2638 O O . ALA A 1 338 ? -7.235 8.524 29.921 1.00 90.44 338 ALA A O 1
ATOM 2639 N N . PRO A 1 339 ? -5.944 10.117 29.001 1.00 88.50 339 PRO A N 1
ATOM 2640 C CA . PRO A 1 339 ? -5.223 10.371 30.242 1.00 88.50 339 PRO A CA 1
ATOM 2641 C C . PRO A 1 339 ? -6.174 10.924 31.310 1.00 88.50 339 PRO A C 1
ATOM 2643 O O . PRO A 1 339 ? -6.922 11.870 31.072 1.00 88.50 339 PRO A O 1
ATOM 2646 N N . THR A 1 340 ? -6.117 10.350 32.512 1.00 88.88 340 THR A N 1
ATOM 2647 C CA . THR A 1 340 ? -6.925 10.779 33.670 1.00 88.88 340 THR A CA 1
ATOM 2648 C C . THR A 1 340 ? -6.140 11.633 34.665 1.00 88.88 340 THR A C 1
ATOM 2650 O O . THR A 1 340 ? -6.724 12.260 35.546 1.00 88.88 340 THR A O 1
ATOM 2653 N N . GLN A 1 341 ? -4.813 11.676 34.527 1.00 86.50 341 GLN A N 1
ATOM 2654 C CA . GLN A 1 341 ? -3.895 12.409 35.396 1.00 86.50 341 GLN A CA 1
ATOM 2655 C C . GLN A 1 341 ? -2.860 13.168 34.565 1.00 86.50 341 GLN A C 1
ATOM 2657 O O . GLN A 1 341 ? -2.586 12.811 33.416 1.00 86.50 341 GLN A O 1
ATOM 2662 N N . ALA A 1 342 ? -2.279 14.209 35.164 1.00 85.00 342 ALA A N 1
ATOM 2663 C CA . ALA A 1 342 ? -1.186 14.954 34.556 1.00 85.00 342 ALA A CA 1
ATOM 2664 C C . ALA A 1 342 ? 0.029 14.041 34.332 1.00 85.00 342 ALA A C 1
ATOM 2666 O O . ALA A 1 342 ? 0.478 13.351 35.245 1.00 85.00 342 ALA A O 1
ATOM 2667 N N . GLN A 1 343 ? 0.563 14.064 33.117 1.00 80.06 343 GLN A N 1
ATOM 2668 C CA . GLN A 1 343 ? 1.768 13.351 32.724 1.00 80.06 343 GLN A CA 1
ATOM 2669 C C . GLN A 1 343 ? 2.964 14.273 32.957 1.00 80.06 343 GLN A C 1
ATOM 2671 O O . GLN A 1 343 ? 3.081 15.334 32.340 1.00 80.06 343 GLN A O 1
ATOM 2676 N N . THR A 1 344 ? 3.837 13.884 33.882 1.00 73.50 344 THR A N 1
ATOM 2677 C CA . THR A 1 344 ? 5.086 14.588 34.180 1.00 73.50 344 THR A CA 1
ATOM 2678 C C . THR A 1 344 ? 6.267 13.691 33.809 1.00 73.50 344 THR A C 1
ATOM 2680 O O . THR A 1 344 ? 6.162 12.468 33.838 1.00 73.50 344 THR A O 1
ATOM 2683 N N . GLN A 1 345 ? 7.393 14.294 33.416 1.00 68.69 345 GLN A N 1
ATOM 2684 C CA . GLN A 1 345 ? 8.650 13.598 33.078 1.00 68.69 345 GLN A CA 1
ATOM 2685 C C . GLN A 1 345 ? 8.636 12.684 31.837 1.00 68.69 345 GLN A C 1
ATOM 2687 O O . GLN A 1 345 ? 9.605 11.967 31.599 1.00 68.69 345 GLN A O 1
ATOM 2692 N N . THR A 1 346 ? 7.588 12.727 31.014 1.00 71.50 346 THR A N 1
ATOM 2693 C CA . THR A 1 346 ? 7.542 12.025 29.724 1.00 71.50 346 THR A CA 1
ATOM 2694 C C . THR A 1 346 ? 7.231 13.008 28.602 1.00 71.50 346 THR A C 1
ATOM 2696 O O . THR A 1 346 ? 6.468 13.956 28.794 1.00 71.50 346 THR A O 1
ATOM 2699 N N . ASP A 1 347 ? 7.869 12.818 27.446 1.00 72.31 347 ASP A N 1
ATOM 2700 C CA . ASP A 1 347 ? 7.537 13.572 26.234 1.00 72.31 347 ASP A CA 1
ATOM 2701 C C . ASP A 1 347 ? 6.287 12.972 25.565 1.00 72.31 347 ASP A C 1
ATOM 2703 O O . ASP A 1 347 ? 5.851 11.866 25.906 1.00 72.31 347 ASP A O 1
ATOM 2707 N N . PHE A 1 348 ? 5.690 13.692 24.616 1.00 73.88 348 PHE A N 1
ATOM 2708 C CA . PHE A 1 348 ? 4.543 13.172 23.870 1.00 73.88 348 PHE A CA 1
ATOM 2709 C C . PHE A 1 348 ? 4.933 11.904 23.094 1.00 73.88 348 PHE A C 1
ATOM 2711 O O . PHE A 1 348 ? 6.025 11.796 22.537 1.00 73.88 348 PHE A O 1
ATOM 2718 N N . LYS A 1 349 ? 4.021 10.931 23.027 1.00 81.69 349 LYS A N 1
ATOM 2719 C CA . LYS A 1 349 ? 4.230 9.716 22.234 1.00 81.69 349 LYS A CA 1
ATOM 2720 C C . LYS A 1 349 ? 3.912 10.016 20.760 1.00 81.69 349 LYS A C 1
ATOM 2722 O O . LYS A 1 349 ? 2.781 10.422 20.472 1.00 81.69 349 LYS A O 1
ATOM 2727 N N . PRO A 1 350 ? 4.869 9.854 19.824 1.00 84.88 350 PRO A N 1
ATOM 2728 C CA . PRO A 1 350 ? 4.634 10.118 18.407 1.00 84.88 350 PRO A CA 1
ATOM 2729 C C . PRO A 1 350 ? 3.472 9.293 17.854 1.00 84.88 350 PRO A C 1
ATOM 2731 O O . PRO A 1 350 ? 3.445 8.076 18.032 1.00 84.88 350 PRO A O 1
ATOM 2734 N N . PHE A 1 351 ? 2.557 9.946 17.134 1.00 89.38 351 PHE A N 1
ATOM 2735 C CA . PHE A 1 351 ? 1.433 9.289 16.459 1.00 89.38 351 PHE A CA 1
ATOM 2736 C C . PHE A 1 351 ? 0.556 8.428 17.389 1.00 89.38 351 PHE A C 1
ATOM 2738 O O . PHE A 1 351 ? 0.097 7.353 17.002 1.00 89.38 351 PHE A O 1
ATOM 2745 N N . THR A 1 352 ? 0.345 8.873 18.631 1.00 92.12 352 THR A N 1
ATOM 2746 C CA . THR A 1 352 ? -0.604 8.241 19.557 1.00 92.12 352 THR A CA 1
ATOM 2747 C C . THR A 1 352 ? -1.963 8.931 19.492 1.00 92.12 352 THR A C 1
ATOM 2749 O O . THR A 1 352 ? -2.066 10.155 19.622 1.00 92.12 352 THR A O 1
ATOM 2752 N N . ILE A 1 353 ? -3.007 8.127 19.312 1.00 95.44 353 ILE A N 1
ATOM 2753 C CA . ILE A 1 353 ? -4.407 8.551 19.314 1.00 95.44 353 ILE A CA 1
ATOM 2754 C C . ILE A 1 353 ? -5.142 7.912 20.497 1.00 95.44 353 ILE A C 1
ATOM 2756 O O . ILE A 1 353 ? -4.863 6.769 20.866 1.00 95.44 353 ILE A O 1
ATOM 2760 N N . VAL A 1 354 ? -6.061 8.648 21.117 1.00 95.56 354 VAL A N 1
ATOM 2761 C CA . VAL A 1 354 ? -6.930 8.105 22.168 1.00 95.56 354 VAL A CA 1
ATOM 2762 C C . VAL A 1 354 ? -8.132 7.377 21.563 1.00 95.56 354 VAL A C 1
ATOM 2764 O O . VAL A 1 354 ? -8.516 7.639 20.421 1.00 95.56 354 VAL A O 1
ATOM 2767 N N . TRP A 1 355 ? -8.735 6.460 22.319 1.00 96.31 355 TRP A N 1
ATOM 2768 C CA . TRP A 1 355 ? -9.844 5.619 21.848 1.00 96.31 355 TRP A CA 1
ATOM 2769 C C . TRP A 1 355 ? -10.995 6.417 21.225 1.00 96.31 355 TRP A C 1
ATOM 2771 O O . TRP A 1 355 ? -11.403 6.131 20.099 1.00 96.31 355 TRP A O 1
ATOM 2781 N N . GLU A 1 356 ? -11.480 7.442 21.921 1.00 96.12 356 GLU A N 1
ATOM 2782 C CA . GLU A 1 356 ? -12.633 8.250 21.517 1.00 96.12 356 GLU A CA 1
ATOM 2783 C C . GLU A 1 356 ? -12.361 9.050 20.234 1.00 96.12 356 GLU A C 1
ATOM 2785 O O . GLU A 1 356 ? -13.237 9.182 19.374 1.00 96.12 356 GLU A O 1
ATOM 2790 N N . ASP A 1 357 ? -11.128 9.530 20.064 1.00 97.38 357 ASP A N 1
ATOM 2791 C CA . ASP A 1 357 ? -10.714 10.259 18.866 1.00 97.38 357 ASP A CA 1
ATOM 2792 C C . ASP A 1 357 ? -10.608 9.326 17.658 1.00 97.38 357 ASP A C 1
ATOM 2794 O O . ASP A 1 357 ? -11.048 9.680 16.564 1.00 97.38 357 ASP A O 1
ATOM 2798 N N . LEU A 1 358 ? -10.093 8.103 17.840 1.00 97.94 358 LEU A N 1
ATOM 2799 C CA . LEU A 1 358 ? -10.037 7.129 16.750 1.00 97.94 358 LEU A CA 1
ATOM 2800 C C . LEU A 1 358 ? -11.446 6.682 16.334 1.00 97.94 358 LEU A C 1
ATOM 2802 O O . LEU A 1 358 ? -11.724 6.568 15.138 1.00 97.94 358 LEU A O 1
ATOM 2806 N N . GLN A 1 359 ? -12.356 6.482 17.293 1.00 97.75 359 GLN A N 1
ATOM 2807 C CA . GLN A 1 359 ? -13.772 6.229 17.009 1.00 97.75 359 GLN A CA 1
ATOM 2808 C C . GLN A 1 359 ? -14.390 7.392 16.219 1.00 97.75 359 GLN A C 1
ATOM 2810 O O . GLN A 1 359 ? -15.123 7.172 15.253 1.00 97.75 359 GLN A O 1
ATOM 2815 N N . HIS A 1 360 ? -14.082 8.637 16.599 1.00 97.62 360 HIS A N 1
ATOM 2816 C CA . HIS A 1 360 ? -14.536 9.821 15.877 1.00 97.62 360 HIS A CA 1
ATOM 2817 C C . HIS A 1 360 ? -14.002 9.881 14.445 1.00 97.62 360 HIS A C 1
ATOM 2819 O O . HIS A 1 360 ? -14.796 10.056 13.517 1.00 97.62 360 HIS A O 1
ATOM 2825 N N . ALA A 1 361 ? -12.703 9.655 14.254 1.00 98.19 361 ALA A N 1
ATOM 2826 C CA . ALA A 1 361 ? -12.080 9.603 12.938 1.00 98.19 361 ALA A CA 1
ATOM 2827 C C . ALA A 1 361 ? -12.713 8.517 12.052 1.00 98.19 361 ALA A C 1
ATOM 2829 O O . ALA A 1 361 ? -13.017 8.783 10.889 1.00 98.19 361 ALA A O 1
ATOM 2830 N N . CYS A 1 362 ? -12.982 7.321 12.596 1.00 98.12 362 CYS A N 1
ATOM 2831 C CA . CYS A 1 362 ? -13.636 6.235 11.855 1.00 98.12 362 CYS A CA 1
ATOM 2832 C C . CYS A 1 362 ? -15.006 6.655 11.315 1.00 98.12 362 CYS A C 1
ATOM 2834 O O . CYS A 1 362 ? -15.297 6.399 10.150 1.00 98.12 362 CYS A O 1
ATOM 2836 N N . ARG A 1 363 ? -15.820 7.347 12.122 1.00 96.88 363 ARG A N 1
ATOM 2837 C CA . ARG A 1 363 ? -17.131 7.862 11.691 1.00 96.88 363 ARG A CA 1
ATOM 2838 C C . ARG A 1 363 ? -16.996 8.839 10.527 1.00 96.88 363 ARG A C 1
ATOM 2840 O O . ARG A 1 363 ? -17.655 8.674 9.507 1.00 96.88 363 ARG A O 1
ATOM 2847 N N . LEU A 1 364 ? -16.083 9.802 10.635 1.00 97.12 364 LEU A N 1
ATOM 2848 C CA . LEU A 1 364 ? -15.824 10.767 9.560 1.00 97.12 364 LEU A CA 1
ATOM 2849 C C . LEU A 1 364 ? -15.354 10.075 8.268 1.00 97.12 364 LEU A C 1
ATOM 2851 O O . LEU A 1 364 ? -15.841 10.371 7.179 1.00 97.12 364 LEU A O 1
ATOM 2855 N N . ALA A 1 365 ? -14.444 9.107 8.383 1.00 97.00 365 ALA A N 1
ATOM 2856 C CA . ALA A 1 365 ? -13.910 8.369 7.241 1.00 97.00 365 ALA A CA 1
ATOM 2857 C C . ALA A 1 365 ? -14.906 7.383 6.611 1.00 97.00 365 ALA A C 1
ATOM 2859 O O . ALA A 1 365 ? -14.823 7.105 5.411 1.00 97.00 365 ALA A O 1
ATOM 2860 N N . LEU A 1 366 ? -15.852 6.852 7.385 1.00 95.81 366 LEU A N 1
ATOM 2861 C CA . LEU A 1 366 ? -16.961 6.079 6.838 1.00 95.81 366 LEU A CA 1
ATOM 2862 C C . LEU A 1 366 ? -17.897 6.990 6.042 1.00 95.81 366 LEU A C 1
ATOM 2864 O O . LEU A 1 366 ? -18.295 6.612 4.942 1.00 95.81 366 LEU A O 1
ATOM 2868 N N . GLU A 1 367 ? -18.169 8.207 6.520 1.00 93.38 367 GLU A N 1
ATOM 2869 C CA . GLU A 1 367 ? -19.086 9.142 5.859 1.00 93.38 367 GLU A CA 1
ATOM 2870 C C . GLU A 1 367 ? -18.494 9.903 4.662 1.00 93.38 367 GLU A C 1
ATOM 2872 O O . GLU A 1 367 ? -19.263 10.314 3.796 1.00 93.38 367 GLU A O 1
ATOM 2877 N N . ILE A 1 368 ? -17.166 10.050 4.548 1.00 93.31 368 ILE A N 1
ATOM 2878 C CA . ILE A 1 368 ? -16.552 10.791 3.430 1.00 93.31 368 ILE A CA 1
ATOM 2879 C C . ILE A 1 368 ? -16.938 10.207 2.062 1.00 93.31 368 ILE A C 1
ATOM 2881 O O . ILE A 1 368 ? -16.828 9.005 1.824 1.00 93.31 368 ILE A O 1
ATOM 2885 N N . GLU A 1 369 ? -17.356 11.053 1.125 1.00 89.12 369 GLU A N 1
ATOM 2886 C CA . GLU A 1 369 ? -17.881 10.589 -0.168 1.00 89.12 369 GLU A CA 1
ATOM 2887 C C . GLU A 1 369 ? -16.801 10.418 -1.239 1.00 89.12 369 GLU A C 1
ATOM 2889 O O . GLU A 1 369 ? -16.928 9.554 -2.103 1.00 89.12 369 GLU A O 1
ATOM 2894 N N . ALA A 1 370 ? -15.726 11.208 -1.180 1.00 89.31 370 ALA A N 1
ATOM 2895 C CA . ALA A 1 370 ? -14.680 11.215 -2.196 1.00 89.31 370 ALA A CA 1
ATOM 2896 C C . ALA A 1 370 ? -13.312 11.590 -1.615 1.00 89.31 370 ALA A C 1
ATOM 2898 O O . ALA A 1 370 ? -13.211 12.304 -0.621 1.00 89.31 370 ALA A O 1
ATOM 2899 N N . LEU A 1 371 ? -12.259 11.115 -2.277 1.00 92.00 371 LEU A N 1
ATOM 2900 C CA . LEU A 1 371 ? -10.861 11.461 -2.023 1.00 92.00 371 LEU A CA 1
ATOM 2901 C C . LEU A 1 371 ? -10.167 11.714 -3.363 1.00 92.00 371 LEU A C 1
ATOM 2903 O O . LEU A 1 371 ? -10.587 11.167 -4.387 1.00 92.00 371 LEU A O 1
ATOM 2907 N N . ALA A 1 372 ? -9.083 12.492 -3.356 1.00 88.00 372 ALA A N 1
ATOM 2908 C CA . ALA A 1 372 ? -8.206 12.593 -4.519 1.00 88.00 372 ALA A CA 1
ATOM 2909 C C . ALA A 1 372 ? -7.672 11.194 -4.880 1.00 88.00 372 ALA A C 1
ATOM 2911 O O . ALA A 1 372 ? -7.288 10.430 -3.998 1.00 88.00 372 ALA A O 1
ATOM 2912 N N . ASP A 1 373 ? -7.738 10.815 -6.160 1.00 85.75 373 ASP A N 1
ATOM 2913 C CA . ASP A 1 373 ? -7.407 9.465 -6.660 1.00 85.75 373 ASP A CA 1
ATOM 2914 C C . ASP A 1 373 ? -8.088 8.296 -5.908 1.00 85.75 373 ASP A C 1
ATOM 2916 O O . ASP A 1 373 ? -7.664 7.143 -6.014 1.00 85.75 373 ASP A O 1
ATOM 2920 N N . ASN A 1 374 ? -9.169 8.579 -5.170 1.00 94.31 374 ASN A N 1
ATOM 2921 C CA . ASN A 1 374 ? -9.867 7.670 -4.260 1.00 94.31 374 ASN A CA 1
ATOM 2922 C C . ASN A 1 374 ? -9.023 7.128 -3.087 1.00 94.31 374 ASN A C 1
ATOM 2924 O O . ASN A 1 374 ? -9.501 6.251 -2.377 1.00 94.31 374 ASN A O 1
ATOM 2928 N N . TYR A 1 375 ? -7.816 7.632 -2.824 1.00 96.19 375 TYR A N 1
ATOM 2929 C CA . TYR A 1 375 ? -6.967 7.147 -1.730 1.00 96.19 375 TYR A CA 1
ATOM 2930 C C . TYR A 1 375 ? -6.247 8.299 -1.045 1.00 96.19 375 TYR A C 1
ATOM 2932 O O . TYR A 1 375 ? -5.599 9.101 -1.709 1.00 96.19 375 TYR A O 1
ATOM 2940 N N . GLU A 1 376 ? -6.275 8.323 0.284 1.00 95.88 376 GLU A N 1
ATOM 2941 C CA . GLU A 1 376 ? -5.551 9.326 1.059 1.00 95.88 376 GLU A CA 1
ATOM 2942 C C . GLU A 1 376 ? -5.050 8.734 2.376 1.00 95.88 376 GLU A C 1
ATOM 2944 O O . GLU A 1 376 ? -5.748 7.955 3.029 1.00 95.88 376 GLU A O 1
ATOM 2949 N N . GLU A 1 377 ? -3.832 9.111 2.754 1.00 95.56 377 GLU A N 1
ATOM 2950 C CA . GLU A 1 377 ? -3.228 8.762 4.037 1.00 95.56 377 GLU A CA 1
ATOM 2951 C C . GLU A 1 377 ? -3.395 9.915 5.025 1.00 95.56 377 GLU A C 1
ATOM 2953 O O . GLU A 1 377 ? -3.173 11.077 4.686 1.00 95.56 377 GLU A O 1
ATOM 2958 N N . PHE A 1 378 ? -3.797 9.586 6.250 1.00 95.56 378 PHE A N 1
ATOM 2959 C CA . PHE A 1 378 ? -4.078 10.550 7.305 1.00 95.56 378 PHE A CA 1
ATOM 2960 C C . PHE A 1 378 ? -3.234 10.247 8.530 1.00 95.56 378 PHE A C 1
ATOM 2962 O O . PHE A 1 378 ? -3.473 9.244 9.206 1.00 95.56 378 PHE A O 1
ATOM 2969 N N . ASN A 1 379 ? -2.307 11.145 8.855 1.00 94.38 379 ASN A N 1
ATOM 2970 C CA . ASN A 1 379 ? -1.704 11.181 10.180 1.00 94.38 379 ASN A CA 1
ATOM 2971 C C . ASN A 1 379 ? -2.808 11.357 11.214 1.00 94.38 379 ASN A C 1
ATOM 2973 O O . ASN A 1 379 ? -3.576 12.319 11.149 1.00 94.38 379 ASN A O 1
ATOM 2977 N N . LEU A 1 380 ? -2.876 10.438 12.171 1.00 93.94 380 LEU A N 1
ATOM 2978 C CA . LEU A 1 380 ? -3.829 10.500 13.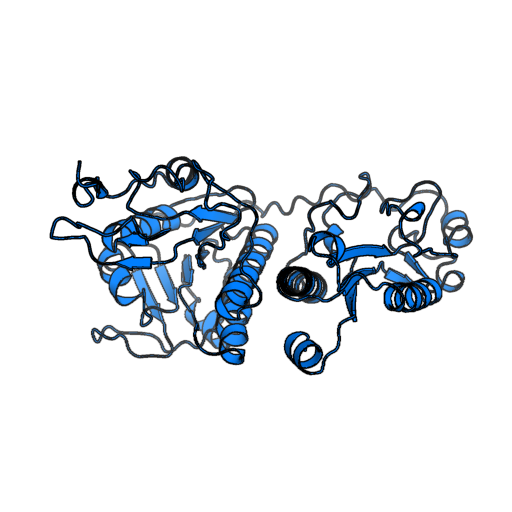264 1.00 93.94 380 LEU A CA 1
ATOM 2979 C C . LEU A 1 380 ? -3.101 10.492 14.604 1.00 93.94 380 LEU A C 1
ATOM 2981 O O . LEU A 1 380 ? -2.376 9.560 14.951 1.00 93.94 380 LEU A O 1
ATOM 2985 N N . HIS A 1 381 ? -3.338 11.543 15.379 1.00 93.31 381 HIS A N 1
ATOM 2986 C CA . HIS A 1 381 ? -2.976 11.619 16.785 1.00 93.31 381 HIS A CA 1
ATOM 2987 C C . HIS A 1 381 ? -3.888 12.599 17.523 1.00 93.31 381 HIS A C 1
ATOM 2989 O O . HIS A 1 381 ? -4.503 13.481 16.924 1.00 93.31 381 HIS A O 1
ATOM 2995 N N . SER A 1 382 ? -3.952 12.441 18.841 1.00 92.88 382 SER A N 1
ATOM 2996 C CA . SER A 1 382 ? -4.779 13.270 19.730 1.00 92.88 382 SER A CA 1
ATOM 2997 C C . SER A 1 382 ? -4.025 14.474 20.287 1.00 92.88 382 SER A C 1
ATOM 2999 O O . SER A 1 382 ? -4.607 15.499 20.636 1.00 92.88 382 SER A O 1
ATOM 3001 N N . HIS A 1 383 ? -2.701 14.364 20.384 1.00 87.75 383 HIS A N 1
ATOM 3002 C CA . HIS A 1 383 ? -1.858 15.373 21.014 1.00 87.75 383 HIS A CA 1
ATOM 3003 C C . HIS A 1 383 ? -1.369 16.375 19.966 1.00 87.75 383 HIS A C 1
ATOM 3005 O O . HIS A 1 383 ? -0.346 16.156 19.327 1.00 87.75 383 HIS A O 1
ATOM 3011 N N . VAL A 1 384 ? -2.108 17.465 19.755 1.00 86.19 384 VAL A N 1
ATOM 3012 C CA . VAL A 1 384 ? -1.761 18.487 18.744 1.00 86.19 384 VAL A CA 1
ATOM 3013 C C . VAL A 1 384 ? -0.744 19.521 19.242 1.00 86.19 384 VAL A C 1
ATOM 3015 O O . VAL A 1 384 ? 0.026 20.052 18.450 1.00 86.19 384 VAL A O 1
ATOM 3018 N N . GLY A 1 385 ? -0.642 19.737 20.560 1.00 82.00 385 GLY A N 1
ATOM 3019 C CA . GLY A 1 385 ? 0.239 20.756 21.158 1.00 82.00 385 GLY A CA 1
ATOM 3020 C C . GLY A 1 385 ? 1.751 20.528 20.997 1.00 82.00 385 GLY A C 1
ATOM 3021 O O . GLY A 1 385 ? 2.540 21.376 21.398 1.00 82.00 385 GLY A O 1
ATOM 3022 N N . GLN A 1 386 ? 2.169 19.396 20.428 1.00 85.19 386 GLN A N 1
ATOM 3023 C CA . GLN A 1 386 ? 3.579 19.071 20.186 1.00 85.19 386 GLN A CA 1
ATOM 3024 C C . GLN A 1 386 ? 4.191 19.770 18.959 1.00 85.19 386 GLN A C 1
ATOM 3026 O O . GLN A 1 386 ? 5.411 19.907 18.905 1.00 85.19 386 GLN A O 1
ATOM 3031 N N . GLY A 1 387 ? 3.374 20.210 17.991 1.00 85.88 387 GLY A N 1
ATOM 3032 C CA . GLY A 1 387 ? 3.803 21.000 16.821 1.00 85.88 387 GLY A CA 1
ATOM 3033 C C . GLY A 1 387 ? 4.785 20.326 15.848 1.00 85.88 387 GLY A C 1
ATOM 3034 O O . GLY A 1 387 ? 5.224 20.941 14.885 1.00 85.88 387 GLY A O 1
ATOM 3035 N N . LYS A 1 388 ? 5.181 19.073 16.078 1.00 88.25 388 LYS A N 1
ATOM 3036 C CA . LYS A 1 388 ? 6.125 18.347 15.225 1.00 88.25 388 LYS A CA 1
ATOM 3037 C C . LYS A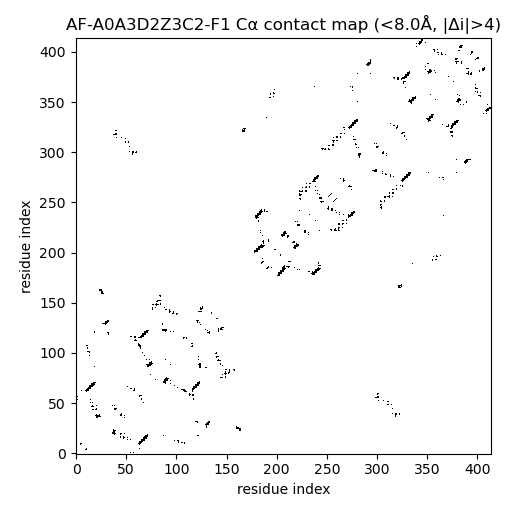 1 388 ? 5.434 17.543 14.130 1.00 88.25 388 LYS A C 1
ATOM 3039 O O . LYS A 1 388 ? 5.867 17.605 12.986 1.00 88.25 388 LYS A O 1
ATOM 3044 N N . PHE A 1 389 ? 4.375 16.815 14.457 1.00 90.44 389 PHE A N 1
ATOM 3045 C CA . PHE A 1 389 ? 3.552 16.088 13.485 1.00 90.44 389 PHE A CA 1
ATOM 3046 C C . PHE A 1 389 ? 2.233 16.820 13.241 1.00 90.44 389 PHE A C 1
ATOM 3048 O O . PHE A 1 389 ? 1.600 17.279 14.192 1.00 90.44 389 PHE A O 1
ATOM 3055 N N . SER A 1 390 ? 1.849 16.960 11.976 1.00 91.75 390 SER A N 1
ATOM 3056 C CA . SER A 1 390 ? 0.628 17.652 11.5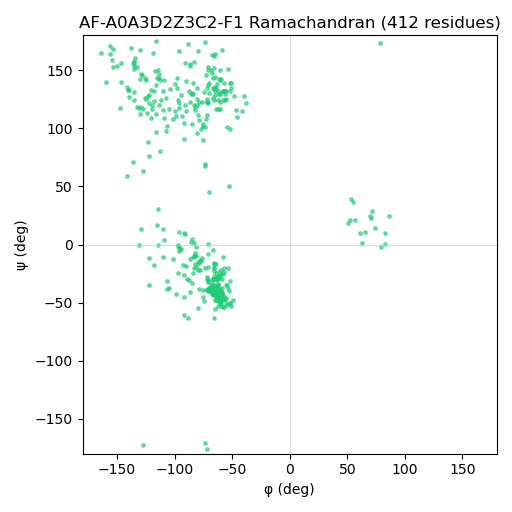72 1.00 91.75 390 SER A CA 1
ATOM 3057 C C . SER A 1 390 ? -0.504 16.660 11.308 1.00 91.75 390 SER A C 1
ATOM 3059 O O . SER A 1 390 ? -0.282 15.580 10.755 1.00 91.75 390 SER A O 1
ATOM 3061 N N . ILE A 1 391 ? -1.721 17.068 11.677 1.00 94.00 391 ILE A N 1
ATOM 3062 C CA . ILE A 1 391 ? -2.989 16.433 11.283 1.00 94.00 391 ILE A CA 1
ATOM 3063 C C . ILE A 1 391 ? -3.789 17.314 10.311 1.00 94.00 391 ILE A C 1
ATOM 3065 O O . ILE A 1 391 ? -4.966 17.046 10.074 1.00 94.00 391 ILE A O 1
ATOM 3069 N N . GLU A 1 392 ? -3.178 18.358 9.738 1.00 93.44 392 GLU A N 1
ATOM 3070 C CA . GLU A 1 392 ? -3.854 19.354 8.890 1.00 93.44 392 GLU A CA 1
ATOM 3071 C C . GLU A 1 392 ? -4.632 18.703 7.743 1.00 93.44 392 GLU A C 1
ATOM 3073 O O . GLU A 1 392 ? -5.744 19.111 7.405 1.00 93.44 392 GLU A O 1
ATOM 3078 N N . ARG A 1 393 ? -4.092 17.631 7.158 1.00 93.62 393 ARG A N 1
ATOM 3079 C CA . ARG A 1 393 ? -4.794 16.877 6.122 1.00 93.62 393 ARG A CA 1
ATOM 3080 C C . ARG A 1 393 ? -6.073 16.212 6.630 1.00 93.62 393 ARG A C 1
ATOM 3082 O O . ARG A 1 393 ? -7.089 16.258 5.936 1.00 93.62 393 ARG A O 1
ATOM 3089 N N . ALA A 1 394 ? -6.036 15.617 7.821 1.00 95.88 394 ALA A N 1
ATOM 3090 C CA . ALA A 1 394 ? -7.212 15.021 8.449 1.00 95.88 394 ALA A CA 1
ATOM 3091 C C . ALA A 1 394 ? -8.246 16.102 8.807 1.00 95.88 394 ALA A C 1
ATOM 3093 O O . ALA A 1 394 ? -9.430 15.923 8.523 1.00 95.88 394 ALA A O 1
ATOM 3094 N N . GLN A 1 395 ? -7.805 17.257 9.311 1.00 95.94 395 GLN A N 1
ATOM 3095 C CA . GLN A 1 395 ? -8.670 18.414 9.569 1.00 95.94 395 GLN A CA 1
ATOM 3096 C C . GLN A 1 395 ? -9.347 18.903 8.282 1.00 95.94 395 GLN A C 1
ATOM 3098 O O . GLN A 1 395 ? -10.569 18.987 8.202 1.00 95.94 395 GLN A O 1
ATOM 3103 N N . ARG A 1 396 ? -8.567 19.160 7.229 1.00 95.94 396 ARG A N 1
ATOM 3104 C CA . ARG A 1 396 ? -9.057 19.752 5.977 1.00 95.94 396 ARG A CA 1
ATOM 3105 C C . ARG A 1 396 ? -9.962 18.824 5.167 1.00 95.94 396 ARG A C 1
ATOM 3107 O O . ARG A 1 396 ? -10.887 19.307 4.522 1.00 95.94 396 ARG A O 1
ATOM 3114 N N . ILE A 1 397 ? -9.663 17.524 5.128 1.00 95.88 397 ILE A N 1
ATOM 3115 C CA . ILE A 1 397 ? -10.359 16.572 4.246 1.00 95.88 397 ILE A CA 1
ATOM 3116 C C . ILE A 1 397 ? -11.451 15.798 4.992 1.00 95.88 397 ILE A C 1
ATOM 3118 O O . ILE A 1 397 ? -12.533 15.616 4.441 1.00 95.88 397 ILE A O 1
ATOM 3122 N N . LEU A 1 398 ? -11.192 15.340 6.224 1.00 95.88 398 LEU A N 1
ATOM 3123 C CA . LEU A 1 398 ? -12.173 14.585 7.016 1.00 95.88 398 LEU A CA 1
ATOM 3124 C C . LEU A 1 398 ? -13.005 15.483 7.940 1.00 95.88 398 LEU A C 1
ATOM 3126 O O . LEU A 1 398 ? -14.039 15.034 8.426 1.00 95.88 398 LEU A O 1
ATOM 3130 N N . GLY A 1 399 ? -12.559 16.713 8.220 1.00 96.31 399 GLY A N 1
ATOM 3131 C CA . GLY A 1 399 ? -13.117 17.517 9.311 1.00 96.31 399 GLY A CA 1
ATOM 3132 C C . GLY A 1 399 ? -12.744 16.970 10.690 1.00 96.31 399 GLY A C 1
ATOM 3133 O O . GLY A 1 399 ? -13.478 17.188 11.650 1.00 96.31 399 GLY A O 1
ATOM 3134 N N . TYR A 1 400 ? -11.660 16.192 10.782 1.00 97.00 400 TYR A N 1
ATOM 3135 C CA . TYR A 1 400 ? -11.244 15.564 12.032 1.00 97.00 400 TYR A CA 1
ATOM 3136 C C . TYR A 1 400 ? -10.584 16.579 12.960 1.00 97.00 400 TYR A C 1
ATOM 3138 O O . TYR A 1 400 ? -9.547 17.138 12.621 1.00 97.00 400 TYR A O 1
ATOM 3146 N N . GLU A 1 401 ? -11.143 16.721 14.156 1.00 95.62 401 GLU A N 1
ATOM 3147 C CA . GLU A 1 401 ? -10.516 17.385 15.294 1.00 95.62 401 GLU A CA 1
ATOM 3148 C C . GLU A 1 401 ? -10.516 16.417 16.486 1.00 95.62 401 GLU A C 1
ATOM 3150 O O . GLU A 1 401 ? -11.497 15.682 16.665 1.00 95.62 401 GLU A O 1
ATOM 3155 N N . PRO A 1 402 ? -9.463 16.395 17.327 1.00 94.06 402 PRO A N 1
ATOM 3156 C CA . PRO A 1 402 ? -9.519 15.692 18.603 1.00 94.06 402 PRO A CA 1
ATOM 3157 C C . PRO A 1 402 ? -10.753 16.123 19.406 1.00 94.06 402 PRO A C 1
ATOM 3159 O O . PRO A 1 402 ? -11.085 17.307 19.474 1.00 94.06 402 PRO A O 1
ATOM 3162 N N . THR A 1 403 ? -11.429 15.170 20.048 1.00 92.44 403 THR A N 1
ATOM 3163 C CA . THR A 1 403 ? -12.687 15.402 20.783 1.00 92.44 403 THR A CA 1
ATOM 3164 C C . THR A 1 403 ? -12.546 16.410 21.920 1.00 92.44 403 THR A C 1
ATOM 3166 O O . THR A 1 403 ? -13.533 17.011 22.345 1.00 92.44 403 THR A O 1
ATOM 3169 N N . GLN A 1 404 ? -11.322 16.617 22.407 1.00 90.62 404 GLN A N 1
ATOM 3170 C CA . GLN A 1 404 ? -10.955 17.720 23.281 1.00 90.62 404 GLN A CA 1
ATOM 3171 C C . GLN A 1 404 ? -9.459 18.025 23.181 1.00 90.62 404 GLN A C 1
ATOM 3173 O O . GLN A 1 404 ? -8.675 17.252 22.630 1.00 90.62 404 GLN A O 1
ATOM 3178 N N . ASP A 1 405 ? -9.040 19.132 23.792 1.00 87.81 405 ASP A N 1
ATOM 3179 C CA . ASP A 1 405 ? -7.623 19.440 23.939 1.00 87.81 405 ASP A CA 1
ATOM 3180 C C . ASP A 1 405 ? -6.965 18.543 25.003 1.00 87.81 405 ASP A C 1
ATOM 3182 O O . ASP A 1 405 ? -7.062 18.771 26.215 1.00 87.81 405 ASP A O 1
ATOM 3186 N N . TRP A 1 406 ? -6.262 17.515 24.529 1.00 87.25 406 TRP A N 1
ATOM 3187 C CA . TRP A 1 406 ? -5.494 16.592 25.360 1.00 87.25 406 TRP A CA 1
ATOM 3188 C C . TRP A 1 406 ? -4.150 17.159 25.833 1.00 87.25 406 TRP A C 1
ATOM 3190 O O . TRP A 1 406 ? -3.549 16.598 26.752 1.00 87.25 406 TRP A O 1
ATOM 3200 N N . SER A 1 407 ? -3.668 18.269 25.257 1.00 79.81 407 SER A N 1
ATOM 3201 C CA . SER A 1 407 ? -2.381 18.874 25.636 1.00 79.81 407 SER A CA 1
ATOM 3202 C C . SER A 1 407 ? -2.379 19.377 27.081 1.00 79.81 407 SER A C 1
ATOM 3204 O O . SER A 1 407 ? -1.344 19.358 27.741 1.00 79.81 407 SER A O 1
ATOM 3206 N N . ARG A 1 408 ? -3.556 19.697 27.640 1.00 83.25 408 ARG A N 1
ATOM 3207 C CA . ARG A 1 408 ? -3.715 20.113 29.043 1.00 83.25 408 ARG A CA 1
ATOM 3208 C C . ARG A 1 408 ? -3.183 19.102 30.069 1.00 83.25 408 ARG A C 1
ATOM 3210 O O . ARG A 1 408 ? -2.876 19.500 31.193 1.00 83.25 408 ARG A O 1
ATOM 3217 N N . PHE A 1 409 ? -3.084 17.821 29.699 1.00 83.81 409 PHE A N 1
ATOM 3218 C CA . PHE A 1 409 ? -2.544 16.754 30.550 1.00 83.81 409 PHE A CA 1
ATOM 3219 C C . PHE A 1 409 ? -1.021 16.611 30.456 1.00 83.81 409 PHE A C 1
ATOM 3221 O O . PHE A 1 409 ? -0.434 15.949 31.305 1.00 83.81 409 PHE A O 1
ATOM 3228 N N . TYR A 1 410 ? -0.377 17.247 29.477 1.00 77.94 410 TYR A N 1
ATOM 3229 C CA . TYR A 1 410 ? 1.066 17.201 29.254 1.00 77.94 410 TYR A CA 1
ATOM 3230 C C . TYR A 1 410 ? 1.634 18.604 29.457 1.00 77.94 410 TYR A C 1
ATOM 3232 O O . TYR A 1 410 ? 1.597 19.449 28.566 1.00 77.94 410 TYR A O 1
ATOM 3240 N N . ARG A 1 411 ? 2.159 18.875 30.655 1.00 68.25 411 ARG A N 1
ATOM 3241 C CA . ARG A 1 411 ? 2.867 20.130 30.939 1.00 68.25 411 ARG A CA 1
ATOM 3242 C C . ARG A 1 411 ? 4.354 19.847 31.046 1.00 68.25 411 ARG A C 1
ATOM 3244 O O . ARG A 1 411 ? 4.769 19.019 31.856 1.00 68.25 411 ARG A O 1
ATOM 3251 N N . ARG A 1 412 ? 5.164 20.571 30.270 1.00 60.41 412 ARG A N 1
ATOM 3252 C CA . ARG A 1 412 ? 6.607 20.622 30.523 1.00 60.41 412 ARG A CA 1
ATOM 3253 C C . ARG A 1 412 ? 6.815 21.297 31.885 1.00 60.41 412 ARG A C 1
ATOM 3255 O O . ARG A 1 412 ? 6.221 22.357 32.098 1.00 60.41 412 ARG A O 1
ATOM 3262 N N . PRO A 1 413 ? 7.590 20.706 32.812 1.00 55.91 413 PRO A N 1
ATOM 3263 C CA . PRO A 1 413 ? 8.030 21.428 33.997 1.00 55.91 413 PRO A CA 1
ATOM 3264 C C . PRO A 1 413 ? 8.748 22.697 33.531 1.00 55.91 413 PRO A C 1
ATOM 3266 O O . PRO A 1 413 ? 9.634 22.611 32.679 1.00 55.91 413 PRO A O 1
ATOM 3269 N N . THR A 1 414 ? 8.295 23.850 34.015 1.00 55.75 414 THR A N 1
ATOM 3270 C CA . THR A 1 414 ? 8.96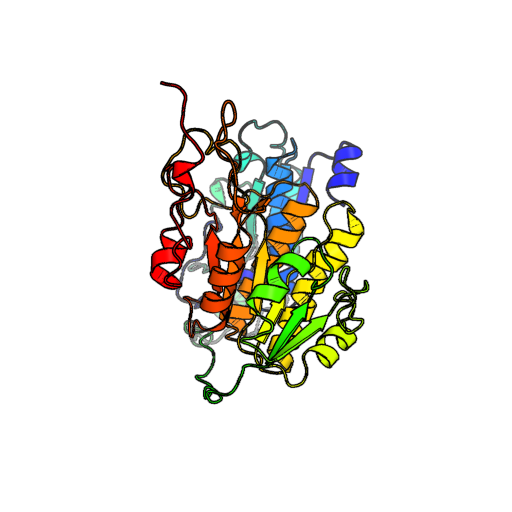3 25.143 33.810 1.00 55.75 414 THR A CA 1
ATOM 3271 C C . THR A 1 414 ? 10.275 25.206 34.561 1.00 55.75 414 THR A C 1
ATOM 3273 O O . THR A 1 414 ? 10.273 24.725 35.720 1.00 55.75 414 THR A O 1
#